Protein AF-A0A0H2RZS1-F1 (afdb_monomer)

pLDDT: mean 73.49, std 21.84, range [24.61, 98.19]

Organism: NCBI:txid27342

InterPro domains:
  IPR002893 Zinc finger, MYND-type [PF01753] (119-156)
  IPR002893 Zinc finger, MYND-type [PS50865] (119-156)

Mean predicted aligned error: 12.01 Å

Nearest PDB structures (foldseek):
  6paf-assembly1_A  TM=8.595E-01  e=2.846E-01  Homo sapiens
  6o9o-assembly1_A  TM=7.706E-01  e=2.846E-01  Homo sapiens
  7bj1-assembly1_A  TM=7.802E-01  e=4.665E-01  Homo sapiens

Radius of gyration: 23.27 Å; Cα contacts (8 Å, |Δi|>4): 415; chains: 1; bounding box: 57×49×63 Å

Foldseek 3Di:
DPPPLVLLLVCLVLPVVVVLVVCLLVLVVDDPVVNVLSVVVLQQLLLCLLWLNRLVSLQVSVFCVPVVDDPVPRPSVPDDVSVVSVVVSNLSSVVLVVLNVVCVVCVQADWDAALQLVDGDIGTQVQWDQDPQQSPHTHNDPVSCVNCCVVCVVLSVLNNVLVVPDACCVPPGVVSSVSVVLVVCLLQVLVLVLQCCVVPVPAPPLQKAWEWESSGPPIAIEIDGLVVLLPPDDDDSNDLSSQSNSVSVSSVVQSPRPHQKDHFHWYFYDDVDTHTDTDTDGPVSNVVSVVCSVVVVRDPPVRQDPCSHPPDPDDDDDDDDDPVVSSVVSSVVSNPDDDDDDDDDDDDPPPSVVVVVVSVPDPVPDPVVVVVVVVVVVVVVVVVPPPD

Solvent-accessible surface area (backbone atoms only — not comparable to full-atom values): 22615 Å² total; per-residue (Å²): 132,80,61,71,67,56,56,56,52,49,43,50,74,69,35,50,64,56,55,54,53,64,41,48,71,50,45,90,76,50,55,71,68,60,44,51,50,54,53,49,51,53,50,50,54,52,22,47,40,46,38,78,75,40,15,61,50,54,44,54,52,52,49,52,52,63,63,70,41,67,73,92,73,60,82,63,65,84,82,47,68,60,55,54,52,50,55,50,40,51,54,51,22,52,52,42,36,51,58,53,55,53,40,78,65,40,76,60,59,43,77,37,59,29,69,20,91,93,44,90,54,67,44,43,45,77,66,35,49,55,36,88,71,45,57,74,56,35,17,70,41,71,67,39,45,61,72,27,36,83,73,42,53,64,59,36,50,61,49,37,67,50,65,85,44,81,56,67,77,74,39,74,73,46,44,43,44,50,50,50,55,54,49,51,47,64,75,40,41,42,54,52,48,47,46,37,50,69,80,37,70,92,52,60,72,43,47,40,22,35,39,35,36,51,71,41,77,76,68,39,52,40,69,45,56,30,63,68,44,45,65,52,74,84,56,59,87,88,36,67,64,43,55,38,21,54,52,28,44,52,27,54,70,46,48,78,48,90,60,77,63,32,39,45,34,43,37,37,37,35,54,103,59,69,49,63,45,81,46,83,42,52,28,64,62,52,52,51,28,53,51,31,42,76,69,67,63,56,72,83,53,84,92,53,55,86,73,48,59,56,90,70,98,65,96,76,85,89,86,78,79,63,75,65,60,61,52,50,53,53,52,61,67,52,76,77,73,88,87,90,83,87,86,82,87,87,80,76,75,55,62,63,48,54,52,59,54,59,72,59,80,83,60,93,86,45,77,73,56,58,54,53,53,51,52,49,52,50,47,54,57,53,59,66,64,72,75,119

Sequence (388 aa):
MTDMSSIWIEAMNDGILRCLYDLSSSFHLLDGEHQESALSLMHKLIIHLSIASVPPRVAEELERLHFGTSIDNVDLKAGNEMVKKFELLGAVALERLVLKNLREVQDKDELAFCDNSKCVRVGLRSDFKKCGGCKFTLYCSGACQSGAWKGHKTYCSSLRFEKRFENPLDLPENRFPRKIATSEVKRHLTSIIALAMRTHPNTPIAHIGYQINVSVFPLQISAFRVEQYANFKRAGPDSLTARVVEVAKDVLRKADWNGEYQPTMLLIIQQTHTFACVVPFRRADVKMAEYRVARGDIPRVSGVAPDFIRCEDKVHNPLSLSEDDEIQEIVRLIKLRPGKESFWHTLIIREVIEDYLAGVNDWKSSPTFHSAMSEELALVLYRGGMGR

Structure (mmCIF, N/CA/C/O backbone):
data_AF-A0A0H2RZS1-F1
#
_entry.id   AF-A0A0H2RZS1-F1
#
loop_
_atom_site.group_PDB
_atom_site.id
_atom_site.type_symbol
_atom_site.label_atom_id
_atom_site.label_alt_id
_atom_site.label_comp_id
_atom_site.label_asym_id
_atom_site.label_entity_id
_atom_site.label_seq_id
_atom_site.pdbx_PDB_ins_code
_atom_site.Cartn_x
_atom_site.Cartn_y
_atom_site.Cartn_z
_atom_site.occupancy
_atom_site.B_iso_or_equiv
_atom_site.auth_seq_id
_atom_site.auth_comp_id
_atom_site.auth_asym_id
_atom_site.auth_atom_id
_atom_site.pdbx_PDB_model_num
ATOM 1 N N . MET A 1 1 ? 12.630 20.514 -0.526 1.00 42.53 1 MET A N 1
ATOM 2 C CA . MET A 1 1 ? 12.535 19.183 -1.146 1.00 42.53 1 MET A CA 1
ATOM 3 C C . MET A 1 1 ? 11.753 19.356 -2.420 1.00 42.53 1 MET A C 1
ATOM 5 O O . MET A 1 1 ? 10.618 19.816 -2.351 1.00 42.53 1 MET A O 1
ATOM 9 N N . THR A 1 2 ? 12.386 19.074 -3.551 1.00 55.09 2 THR A N 1
ATOM 10 C CA . THR A 1 2 ? 11.696 18.848 -4.822 1.00 55.09 2 THR A CA 1
ATOM 11 C C . THR A 1 2 ? 10.726 17.680 -4.628 1.00 55.09 2 THR A C 1
ATOM 13 O O . THR A 1 2 ? 10.996 16.790 -3.819 1.00 55.09 2 THR A O 1
ATOM 16 N N . ASP A 1 3 ? 9.581 17.685 -5.306 1.00 81.69 3 ASP A N 1
ATOM 17 C CA . ASP A 1 3 ? 8.711 16.511 -5.290 1.00 81.69 3 ASP A CA 1
ATOM 18 C C . ASP A 1 3 ? 9.409 15.387 -6.067 1.00 81.69 3 ASP A C 1
ATOM 20 O O . ASP A 1 3 ? 9.649 15.519 -7.266 1.00 81.69 3 ASP A O 1
ATOM 24 N N . MET A 1 4 ? 9.723 14.268 -5.407 1.00 79.75 4 MET A N 1
ATOM 25 C CA . MET A 1 4 ? 10.303 13.100 -6.083 1.00 79.75 4 MET A CA 1
ATOM 26 C C . MET A 1 4 ? 9.435 12.649 -7.265 1.00 79.75 4 MET A C 1
ATOM 28 O O . MET A 1 4 ? 9.961 12.137 -8.249 1.00 79.75 4 MET A O 1
ATOM 32 N N . SER A 1 5 ? 8.113 12.870 -7.217 1.00 84.75 5 SER A N 1
ATOM 33 C CA . SER A 1 5 ? 7.234 12.567 -8.346 1.00 84.75 5 SER A CA 1
ATOM 34 C C . SER A 1 5 ? 7.537 13.422 -9.579 1.00 84.75 5 SER A C 1
ATOM 36 O O . SER A 1 5 ? 7.520 12.888 -10.687 1.00 84.75 5 SER A O 1
ATOM 38 N N . SER A 1 6 ? 7.885 14.707 -9.423 1.00 88.62 6 SER A N 1
ATOM 39 C CA . SER A 1 6 ? 8.167 15.576 -10.571 1.00 88.62 6 SER A CA 1
ATOM 40 C C . SER A 1 6 ? 9.459 15.181 -11.279 1.00 88.62 6 SER A C 1
ATOM 42 O O . SER A 1 6 ? 9.484 15.195 -12.504 1.00 88.62 6 SER A O 1
ATOM 44 N N . ILE A 1 7 ? 10.487 14.757 -10.533 1.00 90.12 7 ILE A N 1
ATOM 45 C CA . ILE A 1 7 ? 11.772 14.302 -11.092 1.00 90.12 7 ILE A CA 1
ATOM 46 C C . ILE A 1 7 ? 11.566 13.083 -12.004 1.00 90.12 7 ILE A C 1
ATOM 48 O O . ILE A 1 7 ? 12.021 13.077 -13.146 1.00 90.12 7 ILE A O 1
ATOM 52 N N . TRP A 1 8 ? 10.826 12.067 -11.546 1.00 91.00 8 TRP A N 1
ATOM 53 C CA . TRP A 1 8 ? 10.556 10.876 -12.362 1.00 91.00 8 TRP A CA 1
ATOM 54 C C . TRP A 1 8 ? 9.642 11.160 -13.556 1.00 91.00 8 TRP A C 1
ATOM 56 O O . TRP A 1 8 ? 9.833 10.576 -14.621 1.00 91.00 8 TRP A O 1
ATOM 66 N N . ILE A 1 9 ? 8.667 12.061 -13.408 1.00 92.44 9 ILE A N 1
ATOM 67 C CA . ILE A 1 9 ? 7.807 12.496 -14.516 1.00 92.44 9 ILE A CA 1
ATOM 68 C C . ILE A 1 9 ? 8.613 13.272 -15.567 1.00 92.44 9 ILE A C 1
ATOM 70 O O . ILE A 1 9 ? 8.448 13.005 -16.755 1.00 92.44 9 ILE A O 1
ATOM 74 N N . GLU A 1 10 ? 9.516 14.167 -15.160 1.00 93.12 10 GLU A N 1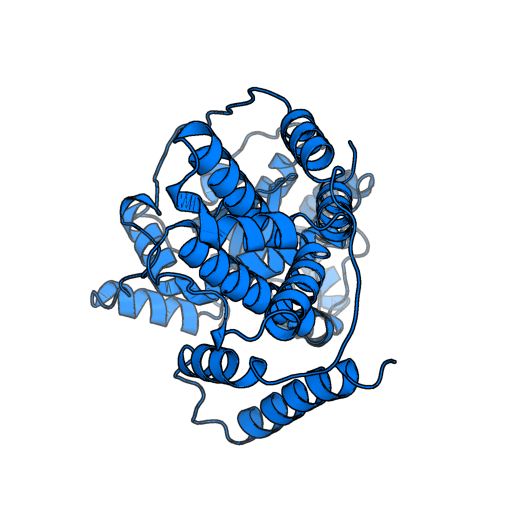
ATOM 75 C CA . GLU A 1 10 ? 10.429 14.876 -16.066 1.00 93.12 10 GLU A CA 1
ATOM 76 C C . GLU A 1 10 ? 11.371 13.902 -16.785 1.00 93.12 10 GLU A C 1
ATOM 78 O O . GLU A 1 10 ? 11.410 13.899 -18.011 1.00 93.12 10 GLU A O 1
ATOM 83 N N . ALA A 1 11 ? 12.020 12.983 -16.064 1.00 91.69 11 ALA A N 1
ATOM 84 C CA . ALA A 1 11 ? 12.887 11.969 -16.666 1.00 91.69 11 ALA A CA 1
ATOM 85 C C . ALA A 1 11 ? 12.141 11.063 -17.672 1.00 91.69 11 ALA A C 1
ATOM 87 O O . ALA A 1 11 ? 12.694 10.690 -18.708 1.00 91.69 11 ALA A O 1
ATOM 88 N N . MET A 1 12 ? 10.871 10.728 -17.408 1.00 92.44 12 MET A N 1
ATOM 89 C CA . MET A 1 12 ? 10.020 10.012 -18.369 1.00 92.44 12 MET A CA 1
ATOM 90 C C . MET A 1 12 ? 9.649 10.863 -19.587 1.00 92.44 12 MET A C 1
ATOM 92 O O . MET A 1 12 ? 9.645 10.334 -20.694 1.00 92.44 12 MET A O 1
ATOM 96 N N . ASN A 1 13 ? 9.387 12.163 -19.417 1.00 90.81 13 ASN A N 1
ATOM 97 C CA . ASN A 1 13 ? 9.173 13.094 -20.533 1.00 90.81 13 ASN A CA 1
ATOM 98 C C . ASN A 1 13 ? 10.429 13.247 -21.405 1.00 90.81 13 ASN A C 1
ATOM 100 O O . ASN A 1 13 ? 10.312 13.309 -22.625 1.00 90.81 13 ASN A O 1
ATOM 104 N N . ASP A 1 14 ? 11.608 13.237 -20.783 1.00 94.25 14 ASP A N 1
ATOM 105 C CA . ASP A 1 14 ? 12.917 13.273 -21.442 1.00 94.25 14 ASP A CA 1
ATOM 106 C C . ASP A 1 14 ? 13.326 11.914 -22.057 1.00 94.25 14 ASP A C 1
ATOM 108 O O . ASP A 1 14 ? 14.408 11.787 -22.627 1.00 94.25 14 ASP A O 1
ATOM 112 N N . GLY A 1 15 ? 12.464 10.890 -21.984 1.00 93.69 15 GLY A N 1
ATOM 113 C CA . GLY A 1 15 ? 12.643 9.628 -22.703 1.00 93.69 15 GLY A CA 1
ATOM 114 C C . GLY A 1 15 ? 13.480 8.562 -21.991 1.00 93.69 15 GLY A C 1
ATOM 115 O O . GLY A 1 15 ? 13.930 7.627 -22.652 1.00 93.69 15 GLY A O 1
ATOM 116 N N . ILE A 1 16 ? 13.661 8.622 -20.663 1.00 94.00 16 ILE A N 1
ATOM 117 C CA . ILE A 1 16 ? 14.480 7.645 -19.910 1.00 94.00 16 ILE A CA 1
ATOM 118 C C . ILE A 1 16 ? 14.099 6.182 -20.183 1.00 94.00 16 ILE A C 1
ATOM 120 O O . ILE A 1 16 ? 14.973 5.340 -20.385 1.00 94.00 16 ILE A O 1
ATOM 124 N N . LEU A 1 17 ? 12.798 5.883 -20.280 1.00 93.81 17 LEU A N 1
ATOM 125 C CA . LEU A 1 17 ? 12.303 4.540 -20.600 1.00 93.81 17 LEU A CA 1
ATOM 126 C C . LEU A 1 17 ? 12.651 4.119 -22.033 1.00 93.81 17 LEU A C 1
ATOM 128 O O . LEU A 1 17 ? 12.957 2.950 -22.253 1.00 93.81 17 LEU A O 1
ATOM 132 N N . ARG A 1 18 ? 12.676 5.057 -22.992 1.00 93.19 18 ARG A N 1
ATOM 133 C CA . ARG A 1 18 ? 13.119 4.784 -24.366 1.00 93.19 18 ARG A CA 1
ATOM 134 C C . ARG A 1 18 ? 14.609 4.476 -24.411 1.00 93.19 18 ARG A C 1
ATOM 136 O O . ARG A 1 18 ? 14.991 3.476 -25.009 1.00 93.19 18 ARG A O 1
ATOM 143 N N . CYS A 1 19 ? 15.432 5.271 -23.729 1.00 91.94 19 CYS A N 1
ATOM 144 C CA . CYS A 1 19 ? 16.869 5.025 -23.647 1.00 91.94 19 CYS A CA 1
ATOM 145 C C . CYS A 1 19 ? 17.178 3.657 -23.026 1.00 91.94 19 CYS A C 1
ATOM 147 O O . CYS A 1 19 ? 17.977 2.909 -23.580 1.00 91.94 19 CYS A O 1
ATOM 149 N N . LEU A 1 20 ? 16.506 3.299 -21.928 1.00 92.19 20 LEU A N 1
ATOM 150 C CA . LEU A 1 20 ? 16.654 1.991 -21.282 1.00 92.19 20 LEU A CA 1
ATOM 151 C C . LEU A 1 20 ? 16.154 0.837 -22.166 1.00 92.19 20 LEU A C 1
ATOM 153 O O . LEU A 1 20 ? 16.745 -0.243 -22.153 1.00 92.19 20 LEU A O 1
ATOM 157 N N . TYR A 1 21 ? 15.097 1.060 -22.951 1.00 90.94 21 TYR A N 1
ATOM 158 C CA . TYR A 1 21 ? 14.565 0.073 -23.890 1.00 90.94 21 TYR A CA 1
ATOM 159 C C . TYR A 1 21 ? 15.536 -0.177 -25.048 1.00 90.94 21 TYR A C 1
ATOM 161 O O . TYR A 1 21 ? 15.902 -1.325 -25.295 1.00 90.94 21 TYR A O 1
ATOM 169 N N . ASP A 1 22 ? 16.033 0.878 -25.700 1.00 88.25 22 ASP A N 1
ATOM 170 C CA . ASP A 1 22 ? 17.019 0.759 -26.781 1.00 88.25 22 ASP A CA 1
ATOM 171 C C . ASP A 1 22 ? 18.312 0.078 -26.273 1.00 88.25 22 ASP A C 1
ATOM 173 O O . ASP A 1 22 ? 18.861 -0.806 -26.939 1.00 88.25 22 ASP A O 1
ATOM 177 N N . LEU A 1 23 ? 18.738 0.408 -25.045 1.00 88.00 23 LEU A N 1
ATOM 178 C CA . LEU A 1 23 ? 19.870 -0.209 -24.343 1.00 88.00 23 LEU A CA 1
ATOM 179 C C . LEU A 1 23 ? 19.680 -1.712 -24.074 1.00 88.00 23 LEU A C 1
ATOM 181 O O . LEU A 1 23 ? 20.659 -2.450 -24.026 1.00 88.00 23 LEU A O 1
A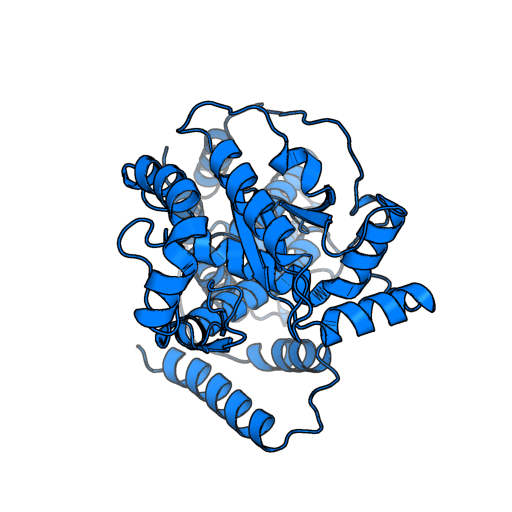TOM 185 N N . SER A 1 24 ? 18.444 -2.198 -23.917 1.00 88.81 24 SER A N 1
ATOM 186 C CA . SER A 1 24 ? 18.179 -3.609 -23.588 1.00 88.81 24 SER A CA 1
ATOM 187 C C . SER A 1 24 ? 18.661 -4.589 -24.670 1.00 88.81 24 SER A C 1
ATOM 189 O O . SER A 1 24 ? 19.045 -5.717 -24.349 1.00 88.81 24 SER A O 1
ATOM 191 N N . SER A 1 25 ? 18.715 -4.143 -25.932 1.00 85.75 25 SER A N 1
ATOM 192 C CA . SER A 1 25 ? 19.230 -4.912 -27.076 1.00 85.75 25 SER A CA 1
ATOM 193 C C . SER A 1 25 ? 20.755 -5.108 -27.025 1.00 85.75 25 SER A C 1
ATOM 195 O O . SER A 1 25 ? 21.276 -6.178 -27.350 1.00 85.75 25 SER A O 1
ATOM 197 N N . SER A 1 26 ? 21.478 -4.093 -26.547 1.00 88.38 26 SER A N 1
ATOM 198 C CA . SER A 1 26 ? 22.940 -4.029 -26.466 1.00 88.38 26 SER A CA 1
ATOM 199 C C . SER A 1 26 ? 23.478 -4.191 -25.041 1.00 88.38 26 SER A C 1
ATOM 201 O O . SER A 1 26 ? 24.679 -4.067 -24.832 1.00 88.38 26 SER A O 1
ATOM 203 N N . PHE A 1 27 ? 22.623 -4.528 -24.070 1.00 88.94 27 PHE A N 1
ATOM 204 C CA . PHE A 1 27 ? 22.952 -4.588 -22.639 1.00 88.94 27 PHE A CA 1
ATOM 205 C C . PHE A 1 27 ? 24.199 -5.434 -22.325 1.00 88.94 27 PHE A C 1
ATOM 207 O O . PHE A 1 27 ? 25.021 -5.062 -21.497 1.00 88.94 27 PHE A O 1
ATOM 214 N N . HIS A 1 28 ? 24.388 -6.534 -23.057 1.00 90.44 28 HIS A N 1
ATOM 215 C CA . HIS A 1 28 ? 25.538 -7.438 -22.943 1.00 90.44 28 HIS A CA 1
ATOM 216 C C . HIS A 1 28 ? 26.880 -6.858 -23.442 1.00 90.44 28 HIS A C 1
ATOM 218 O O . HIS A 1 28 ? 27.912 -7.497 -23.255 1.00 90.44 28 HIS A O 1
ATOM 224 N N . LEU A 1 29 ? 26.869 -5.698 -24.107 1.00 90.31 29 LEU A N 1
ATOM 225 C CA . LEU A 1 29 ? 28.057 -4.974 -24.585 1.00 90.31 29 LEU A CA 1
ATOM 226 C C . LEU A 1 29 ? 28.533 -3.898 -23.598 1.00 90.31 29 LEU A C 1
ATOM 228 O O . LEU A 1 29 ? 29.615 -3.345 -23.779 1.00 90.31 29 LEU A O 1
ATOM 232 N N . LEU A 1 30 ? 27.724 -3.586 -22.584 1.00 89.12 30 LEU A N 1
ATOM 233 C CA . LEU A 1 30 ? 28.115 -2.726 -21.472 1.00 89.12 30 LEU A CA 1
ATOM 234 C C . LEU A 1 30 ? 29.074 -3.475 -20.541 1.00 89.12 30 LEU A C 1
ATOM 236 O O . LEU A 1 30 ? 28.940 -4.687 -20.363 1.00 89.12 30 LEU A O 1
ATOM 240 N N . ASP A 1 31 ? 29.990 -2.752 -19.901 1.00 94.25 31 ASP A N 1
ATOM 241 C CA . ASP A 1 31 ? 30.723 -3.276 -18.746 1.00 94.25 31 ASP A CA 1
ATOM 242 C C . ASP A 1 31 ? 29.808 -3.432 -17.514 1.00 94.25 31 ASP A C 1
ATOM 244 O O . ASP A 1 31 ? 28.659 -2.983 -17.499 1.00 94.25 31 ASP A O 1
ATOM 248 N N . GLY A 1 32 ? 30.317 -4.098 -16.474 1.00 93.06 32 GLY A N 1
ATOM 249 C CA . GLY A 1 32 ? 29.540 -4.409 -15.271 1.00 93.06 32 GLY A CA 1
ATOM 250 C C . GLY A 1 32 ? 29.003 -3.177 -14.534 1.00 93.06 32 GLY A C 1
ATOM 251 O O . GLY A 1 32 ? 27.874 -3.213 -14.060 1.00 93.06 32 GLY A O 1
ATOM 252 N N . GLU A 1 33 ? 29.753 -2.073 -14.494 1.00 93.69 33 GLU A N 1
ATOM 253 C CA . GLU A 1 33 ? 29.354 -0.844 -13.792 1.00 93.69 33 GLU A CA 1
ATOM 254 C C . GLU A 1 33 ? 28.165 -0.167 -14.493 1.00 93.69 33 GLU A C 1
ATOM 256 O O . GLU A 1 33 ? 27.176 0.211 -13.856 1.00 93.69 33 GLU A O 1
ATOM 261 N N . HIS A 1 34 ? 28.199 -0.097 -15.826 1.00 90.62 34 HIS A N 1
ATOM 262 C CA . HIS A 1 34 ? 27.083 0.422 -16.617 1.00 90.62 34 HIS A CA 1
ATOM 263 C C . HIS A 1 34 ? 25.867 -0.525 -16.602 1.00 90.62 34 HIS A C 1
ATOM 265 O O . HIS A 1 34 ? 24.726 -0.051 -16.585 1.00 90.62 34 HIS A O 1
ATOM 271 N N . GLN A 1 35 ? 26.080 -1.848 -16.561 1.00 92.38 35 GLN A N 1
ATOM 272 C CA . GLN A 1 35 ? 24.997 -2.828 -16.385 1.00 92.38 35 GLN A CA 1
ATOM 273 C C . GLN A 1 35 ? 24.302 -2.662 -15.027 1.00 92.38 35 GLN A C 1
ATOM 275 O O . GLN A 1 35 ? 23.076 -2.543 -14.979 1.00 92.38 35 GLN A O 1
ATOM 280 N N . GLU A 1 36 ? 25.066 -2.605 -13.932 1.00 93.38 36 GLU A N 1
ATOM 281 C CA . GLU A 1 36 ? 24.541 -2.404 -12.578 1.00 93.38 36 GLU A CA 1
ATOM 282 C C . GLU A 1 36 ? 23.792 -1.072 -12.455 1.00 93.38 36 GLU A C 1
ATOM 284 O O . GLU A 1 36 ? 22.684 -1.040 -11.916 1.00 93.38 36 GLU A O 1
ATOM 289 N N . SER A 1 37 ? 24.325 0.006 -13.039 1.00 91.94 37 SER A N 1
ATOM 290 C CA . SER A 1 37 ? 23.688 1.329 -13.054 1.00 91.94 37 SER A CA 1
ATOM 291 C C . SER A 1 37 ? 22.324 1.315 -13.761 1.00 91.94 37 SER A C 1
ATOM 293 O O . SER A 1 37 ? 21.330 1.810 -13.225 1.00 91.94 37 SER A O 1
ATOM 295 N N . ALA A 1 38 ? 22.228 0.686 -14.938 1.00 92.44 38 ALA A N 1
ATOM 296 C CA . ALA A 1 38 ? 20.967 0.571 -15.675 1.00 92.44 38 ALA A CA 1
ATOM 297 C C . ALA A 1 38 ? 19.934 -0.323 -14.954 1.00 92.44 38 ALA A C 1
ATOM 299 O O . ALA A 1 38 ? 18.740 -0.005 -14.938 1.00 92.44 38 ALA A O 1
ATOM 300 N N . LEU A 1 39 ? 20.375 -1.408 -14.306 1.00 94.44 39 LEU A N 1
ATOM 301 C CA . LEU A 1 39 ? 19.507 -2.275 -13.499 1.00 94.44 39 LEU A CA 1
ATOM 302 C C . LEU A 1 39 ? 19.040 -1.589 -12.203 1.00 94.44 39 LEU A C 1
ATOM 304 O O . LEU A 1 39 ? 17.876 -1.742 -11.825 1.00 94.44 39 LEU A O 1
ATOM 308 N N . SER A 1 40 ? 19.911 -0.809 -11.555 1.00 94.06 40 SER A N 1
ATOM 309 C CA . SER A 1 40 ? 19.597 0.042 -10.398 1.00 94.06 40 SER A CA 1
ATOM 310 C C . SER A 1 40 ? 18.520 1.068 -10.755 1.00 94.06 40 SER A C 1
ATOM 312 O O . SER A 1 40 ? 17.503 1.177 -10.069 1.00 94.06 40 SER A O 1
ATOM 314 N N . LEU A 1 41 ? 18.671 1.746 -11.894 1.00 93.31 41 LEU A N 1
ATOM 315 C CA . LEU A 1 41 ? 17.698 2.711 -12.397 1.00 93.31 41 LEU A CA 1
ATOM 316 C C . LEU A 1 41 ? 16.325 2.074 -12.679 1.00 93.31 41 LEU A C 1
ATOM 318 O O . LEU A 1 41 ? 15.299 2.607 -12.253 1.00 93.31 41 LEU A O 1
ATOM 322 N N . MET A 1 42 ? 16.293 0.898 -13.319 1.00 94.75 42 MET A N 1
ATOM 323 C CA . MET A 1 42 ? 15.057 0.119 -13.498 1.00 94.75 42 MET A CA 1
ATOM 324 C C . MET A 1 42 ? 14.427 -0.289 -12.160 1.00 94.75 42 MET A C 1
ATOM 326 O O . MET A 1 42 ? 13.207 -0.251 -12.009 1.00 94.75 42 MET A O 1
ATOM 330 N N . HIS A 1 43 ? 15.239 -0.653 -11.166 1.00 94.19 43 HIS A N 1
ATOM 331 C CA . HIS A 1 43 ? 14.755 -0.997 -9.831 1.00 94.19 43 HIS A CA 1
ATOM 332 C C . HIS A 1 43 ? 14.128 0.208 -9.110 1.00 94.19 43 HIS A C 1
ATOM 334 O O . HIS A 1 43 ? 13.025 0.092 -8.571 1.00 94.19 43 HIS A O 1
ATOM 340 N N . LYS A 1 44 ? 14.777 1.379 -9.172 1.00 93.12 44 LYS A N 1
ATOM 341 C CA . LYS A 1 44 ? 14.241 2.647 -8.655 1.00 93.12 44 LYS A CA 1
ATOM 342 C C . LYS A 1 44 ? 12.911 3.000 -9.332 1.00 93.12 44 LYS A C 1
ATOM 344 O O . LYS A 1 44 ? 11.929 3.251 -8.635 1.00 93.12 44 LYS A O 1
ATOM 349 N N . LEU A 1 45 ? 12.822 2.910 -10.663 1.00 94.25 45 LEU A N 1
ATOM 350 C CA . LEU A 1 45 ? 11.567 3.109 -11.407 1.00 94.25 45 LEU A CA 1
ATOM 351 C C . LEU A 1 45 ? 10.428 2.209 -10.890 1.00 94.25 45 LEU A C 1
ATOM 353 O O . LEU A 1 45 ? 9.323 2.698 -10.655 1.00 94.25 45 LEU A O 1
ATOM 357 N N . ILE A 1 46 ? 10.700 0.920 -10.644 1.00 94.69 46 ILE A N 1
ATOM 358 C CA . ILE A 1 46 ? 9.710 -0.023 -10.094 1.00 94.69 46 ILE A CA 1
ATOM 359 C C . ILE A 1 46 ? 9.260 0.390 -8.680 1.00 94.69 46 ILE A C 1
ATOM 361 O O . ILE A 1 46 ? 8.066 0.332 -8.382 1.00 94.69 46 ILE A O 1
ATOM 365 N N . ILE A 1 47 ? 10.171 0.847 -7.813 1.00 92.88 47 ILE A N 1
ATOM 366 C CA . ILE A 1 47 ? 9.832 1.366 -6.474 1.00 92.88 47 ILE A CA 1
ATOM 367 C C . ILE A 1 47 ? 8.917 2.599 -6.574 1.00 92.88 47 ILE A C 1
ATOM 369 O O . ILE A 1 47 ? 7.919 2.711 -5.852 1.00 92.88 47 ILE A O 1
ATOM 373 N N . HIS A 1 48 ? 9.212 3.516 -7.497 1.00 93.44 48 HIS A N 1
ATOM 374 C CA . HIS A 1 48 ? 8.456 4.758 -7.662 1.00 93.44 48 HIS A CA 1
ATOM 375 C C . HIS A 1 48 ? 7.069 4.580 -8.304 1.00 93.44 48 HIS A C 1
ATOM 377 O O . HIS A 1 48 ? 6.244 5.488 -8.200 1.00 93.44 48 HIS A O 1
ATOM 383 N N . LEU A 1 49 ? 6.720 3.386 -8.806 1.00 94.31 49 LEU A N 1
ATOM 384 C CA . LEU A 1 49 ? 5.327 3.012 -9.108 1.00 94.31 49 LEU A CA 1
ATOM 385 C C . LEU A 1 49 ? 4.405 3.029 -7.868 1.00 94.31 49 LEU A C 1
ATOM 387 O O . LEU A 1 49 ? 3.186 2.942 -8.007 1.00 94.31 49 LEU A O 1
ATOM 391 N N . SER A 1 50 ? 4.952 3.174 -6.655 1.00 91.94 50 SER A N 1
ATOM 392 C CA . SER A 1 50 ? 4.185 3.472 -5.436 1.00 91.94 50 SER A CA 1
ATOM 393 C C . SER A 1 50 ? 3.588 4.892 -5.392 1.00 91.94 50 SER A C 1
ATOM 395 O O . SER A 1 50 ? 2.722 5.160 -4.557 1.00 91.94 50 SER A O 1
ATOM 397 N N . ILE A 1 51 ? 4.011 5.802 -6.278 1.00 91.44 51 ILE A N 1
ATOM 398 C CA . ILE A 1 51 ? 3.569 7.204 -6.334 1.00 91.44 51 ILE A CA 1
ATOM 399 C C . ILE A 1 51 ? 2.441 7.363 -7.363 1.00 91.44 51 ILE A C 1
ATOM 401 O O . ILE A 1 51 ? 2.578 6.948 -8.505 1.00 91.44 51 ILE A O 1
ATOM 405 N N . ALA A 1 52 ? 1.322 7.999 -6.996 1.00 91.62 52 ALA A N 1
ATOM 406 C CA . ALA A 1 52 ? 0.078 7.977 -7.786 1.00 91.62 52 ALA A CA 1
ATOM 407 C C . ALA A 1 52 ? 0.169 8.535 -9.223 1.00 91.62 52 ALA A C 1
ATOM 409 O O . ALA A 1 52 ? -0.637 8.153 -10.074 1.00 91.62 52 ALA A O 1
ATOM 410 N N . SER A 1 53 ? 1.110 9.442 -9.488 1.00 92.69 53 SER A N 1
ATOM 411 C CA . SER A 1 53 ? 1.359 10.046 -10.804 1.00 92.69 53 SER A CA 1
ATOM 412 C C . SER A 1 53 ? 2.209 9.168 -11.731 1.00 92.69 53 SER A C 1
ATOM 414 O O . SER A 1 53 ? 2.106 9.308 -12.947 1.00 92.69 53 SER A O 1
ATOM 416 N N . VAL A 1 54 ? 3.015 8.249 -11.186 1.00 94.12 54 VAL A N 1
ATOM 417 C CA . VAL A 1 54 ? 4.049 7.517 -11.939 1.00 94.12 54 VAL A CA 1
ATOM 418 C C . VAL A 1 54 ? 3.479 6.353 -12.776 1.00 94.12 54 VAL A C 1
ATOM 420 O O . VAL A 1 54 ? 3.772 6.327 -13.970 1.00 94.12 54 VAL A O 1
ATOM 423 N N . PRO A 1 55 ? 2.621 5.435 -12.267 1.00 94.75 55 PRO A N 1
ATOM 424 C CA . PRO A 1 55 ? 2.089 4.323 -13.062 1.00 94.75 55 PRO A CA 1
ATOM 425 C C . PRO A 1 55 ? 1.355 4.716 -14.350 1.00 94.75 55 PRO A C 1
ATOM 427 O O . PRO A 1 55 ? 1.618 4.073 -15.361 1.00 94.75 55 PRO A O 1
ATOM 430 N N . PRO A 1 56 ? 0.491 5.758 -14.386 1.00 93.94 56 PRO A N 1
ATOM 431 C CA . PRO A 1 56 ? -0.109 6.212 -15.640 1.00 93.94 56 PRO A CA 1
ATOM 432 C C . PRO A 1 56 ? 0.934 6.636 -16.675 1.00 93.94 56 PRO A C 1
ATOM 434 O O . PRO A 1 56 ? 0.765 6.343 -17.854 1.00 93.94 56 PRO A O 1
ATOM 437 N N . ARG A 1 57 ? 2.024 7.288 -16.242 1.00 95.31 57 ARG A N 1
ATOM 438 C CA . ARG A 1 57 ? 3.070 7.745 -17.158 1.00 95.31 57 ARG A CA 1
ATOM 439 C C . ARG A 1 57 ? 3.954 6.602 -17.648 1.00 95.31 57 ARG A C 1
ATOM 441 O O . ARG A 1 57 ? 4.217 6.525 -18.841 1.00 95.31 57 ARG A O 1
ATOM 448 N N . VAL A 1 58 ? 4.350 5.690 -16.758 1.00 94.69 58 VAL A N 1
ATOM 449 C CA . VAL A 1 58 ? 5.076 4.469 -17.145 1.00 94.69 58 VAL A CA 1
ATOM 450 C C . VAL A 1 58 ? 4.237 3.641 -18.120 1.00 94.69 58 VAL A C 1
ATOM 452 O O . VAL A 1 58 ? 4.771 3.176 -19.120 1.00 94.69 58 VAL A O 1
ATOM 455 N N . ALA A 1 59 ? 2.930 3.500 -17.879 1.00 92.81 59 ALA A N 1
ATOM 456 C CA . ALA A 1 59 ? 2.031 2.799 -18.790 1.00 92.81 59 ALA A CA 1
ATOM 457 C C . ALA A 1 59 ? 1.959 3.473 -20.172 1.00 92.81 59 ALA A C 1
ATOM 459 O O . ALA A 1 59 ? 2.126 2.776 -21.165 1.00 92.81 59 ALA A O 1
ATOM 460 N N . GLU A 1 60 ? 1.790 4.801 -20.240 1.00 93.31 60 GLU A N 1
ATOM 461 C CA . GLU A 1 60 ? 1.766 5.561 -21.504 1.00 93.31 60 GLU A CA 1
ATOM 462 C C . GLU A 1 60 ? 3.077 5.412 -22.301 1.00 93.31 60 GLU A C 1
ATOM 464 O O . GLU A 1 60 ? 3.045 5.209 -23.515 1.00 93.31 60 GLU A O 1
ATOM 469 N N . GLU A 1 61 ? 4.239 5.483 -21.643 1.00 93.06 61 GLU A N 1
ATOM 470 C CA . GLU A 1 61 ? 5.526 5.294 -22.324 1.00 93.06 61 GLU A CA 1
ATOM 471 C C . GLU A 1 61 ? 5.746 3.839 -22.754 1.00 93.06 61 GLU A C 1
ATOM 473 O O . GLU A 1 61 ? 6.183 3.603 -23.877 1.00 93.06 61 GLU A O 1
ATOM 478 N N . LEU A 1 62 ? 5.405 2.846 -21.923 1.00 90.25 62 LEU A N 1
ATOM 479 C CA . LEU A 1 62 ? 5.479 1.435 -22.320 1.00 90.25 62 LEU A CA 1
ATOM 480 C C . LEU A 1 62 ? 4.557 1.138 -23.509 1.00 90.25 62 LEU A C 1
ATOM 482 O O . LEU A 1 62 ? 4.973 0.431 -24.422 1.00 90.25 62 LEU A O 1
ATOM 486 N N . GLU A 1 63 ? 3.353 1.709 -23.537 1.00 88.31 63 GLU A N 1
ATOM 487 C CA . GLU A 1 63 ? 2.436 1.691 -24.682 1.00 88.31 63 GLU A CA 1
ATOM 488 C C . GLU A 1 63 ? 3.134 2.247 -25.937 1.00 88.31 63 GLU A C 1
ATOM 490 O O . GLU A 1 63 ? 3.300 1.516 -26.915 1.00 88.31 63 GLU A O 1
ATOM 495 N N . ARG A 1 64 ? 3.677 3.470 -25.893 1.00 88.00 64 ARG A N 1
ATOM 496 C CA . ARG A 1 64 ? 4.429 4.059 -27.024 1.00 88.00 64 ARG A CA 1
ATOM 497 C C . ARG A 1 64 ? 5.617 3.211 -27.485 1.00 88.00 64 ARG A C 1
ATOM 499 O O . ARG A 1 64 ? 5.888 3.167 -28.683 1.00 88.00 64 ARG A O 1
ATOM 506 N N . LEU A 1 65 ? 6.327 2.545 -26.572 1.00 85.44 65 LEU A N 1
ATOM 507 C CA . LEU A 1 65 ? 7.426 1.641 -26.922 1.00 85.44 65 LEU A CA 1
ATOM 508 C C . LEU A 1 65 ? 6.915 0.414 -27.685 1.00 85.44 65 LEU A C 1
ATOM 510 O O . LEU A 1 65 ? 7.411 0.138 -28.775 1.00 85.44 65 LEU A O 1
ATOM 514 N N . HIS A 1 66 ? 5.883 -0.262 -27.174 1.00 78.44 66 HIS A N 1
ATOM 515 C CA . HIS A 1 66 ? 5.315 -1.456 -27.812 1.00 78.44 66 HIS A CA 1
ATOM 516 C C . HIS A 1 66 ? 4.654 -1.162 -29.169 1.00 78.44 66 HIS A C 1
ATOM 518 O O . HIS A 1 66 ? 4.676 -2.027 -30.040 1.00 78.44 66 HIS A O 1
ATOM 524 N N . PHE A 1 67 ? 4.097 0.038 -29.383 1.00 57.72 67 PHE A N 1
ATOM 525 C CA . PHE A 1 67 ? 3.539 0.430 -30.689 1.00 57.72 67 PHE A CA 1
ATOM 526 C C . PHE A 1 67 ? 4.572 1.034 -31.651 1.00 57.72 67 PHE A C 1
ATOM 528 O O . PHE A 1 67 ? 4.391 0.952 -32.864 1.00 57.72 67 PHE A O 1
ATOM 535 N N . GLY A 1 68 ? 5.660 1.622 -31.143 1.00 58.25 68 GLY A N 1
ATOM 536 C CA . GLY A 1 68 ? 6.703 2.253 -31.960 1.00 58.25 68 GLY A CA 1
ATOM 537 C C . GLY A 1 68 ? 7.723 1.281 -32.564 1.00 58.25 68 GLY A C 1
ATOM 538 O O . GLY A 1 68 ? 8.390 1.621 -33.540 1.00 58.25 68 GLY A O 1
ATOM 539 N N . THR A 1 69 ? 7.861 0.076 -32.010 1.00 57.34 69 THR A N 1
ATOM 540 C CA . THR A 1 69 ? 8.701 -0.992 -32.570 1.00 57.34 69 THR A CA 1
ATOM 541 C C . THR A 1 69 ? 7.858 -2.218 -32.876 1.00 57.34 69 THR A C 1
ATOM 543 O O . THR A 1 69 ? 7.285 -2.807 -31.964 1.00 57.34 69 THR A O 1
ATOM 546 N N . SER A 1 70 ? 7.838 -2.656 -34.142 1.00 51.28 70 SER A N 1
ATOM 547 C CA . SER A 1 70 ? 7.388 -4.016 -34.466 1.00 51.28 70 SER A CA 1
ATOM 548 C C . SER A 1 70 ? 8.248 -4.989 -33.659 1.00 51.28 70 SER A C 1
ATOM 550 O O . SER A 1 70 ? 9.475 -5.000 -33.786 1.00 51.28 70 SER A O 1
ATOM 552 N N . ILE A 1 71 ? 7.580 -5.759 -32.798 1.00 51.19 71 ILE A N 1
ATOM 553 C CA . ILE A 1 71 ? 8.195 -6.716 -31.867 1.00 51.19 71 ILE A CA 1
ATOM 554 C C . ILE A 1 71 ? 9.038 -7.751 -32.635 1.00 51.19 71 ILE A C 1
ATOM 556 O O . ILE A 1 71 ? 10.035 -8.238 -32.114 1.00 51.19 71 ILE A O 1
ATOM 560 N N . ASP A 1 72 ? 8.714 -7.988 -33.909 1.00 52.28 72 ASP A N 1
ATOM 561 C CA . ASP A 1 72 ? 9.435 -8.873 -34.829 1.00 52.28 72 ASP A CA 1
ATOM 562 C C . ASP A 1 72 ? 10.866 -8.406 -35.176 1.00 52.28 72 ASP A C 1
ATOM 564 O O . ASP A 1 72 ? 11.655 -9.199 -35.685 1.00 52.28 72 ASP A O 1
ATOM 568 N N . ASN A 1 73 ? 11.208 -7.127 -34.956 1.00 50.44 73 ASN A N 1
ATOM 569 C CA . ASN A 1 73 ? 12.475 -6.534 -35.419 1.00 50.44 73 ASN A CA 1
ATOM 570 C C . ASN A 1 73 ? 13.532 -6.313 -34.332 1.00 50.44 73 ASN A C 1
ATOM 572 O O . ASN A 1 73 ? 14.706 -6.135 -34.665 1.00 50.44 73 ASN A O 1
ATOM 576 N N . VAL A 1 74 ? 13.160 -6.303 -33.049 1.00 54.97 74 VAL A N 1
ATOM 577 C CA . VAL A 1 74 ? 14.158 -6.291 -31.975 1.00 54.97 74 VAL A CA 1
ATOM 578 C C . VAL A 1 74 ? 14.357 -7.732 -31.539 1.00 54.97 74 VAL A C 1
ATOM 580 O O . VAL A 1 74 ? 13.506 -8.295 -30.858 1.00 54.97 74 VAL A O 1
ATOM 583 N N . ASP A 1 75 ? 15.502 -8.309 -31.914 1.00 59.62 75 ASP A N 1
ATOM 584 C CA . ASP A 1 75 ? 15.998 -9.610 -31.440 1.00 59.62 75 ASP A CA 1
ATOM 585 C C . ASP A 1 75 ? 16.372 -9.505 -29.944 1.00 59.62 75 ASP A C 1
ATOM 587 O O . ASP A 1 75 ? 17.532 -9.616 -29.537 1.00 59.62 75 ASP A O 1
ATOM 591 N N . LEU A 1 76 ? 15.366 -9.203 -29.110 1.00 61.34 76 LEU A N 1
ATOM 592 C CA . LEU A 1 76 ? 15.406 -9.240 -27.655 1.00 61.34 76 LEU A CA 1
ATOM 593 C C . LEU A 1 76 ? 15.589 -10.698 -27.262 1.00 61.34 76 LEU A C 1
ATOM 595 O O . LEU A 1 76 ? 14.628 -11.406 -26.966 1.00 61.34 76 LEU A O 1
ATOM 599 N N . LYS A 1 77 ? 16.845 -11.149 -27.284 1.00 61.31 77 LYS A N 1
ATOM 600 C CA . LYS A 1 77 ? 17.240 -12.499 -26.887 1.00 61.31 77 LYS A CA 1
ATOM 601 C C . LYS A 1 77 ? 16.684 -12.782 -25.500 1.00 61.31 77 LYS A C 1
ATOM 603 O O . LYS A 1 77 ? 17.201 -12.282 -24.494 1.00 61.31 77 LYS A O 1
ATOM 608 N N . ALA A 1 78 ? 15.601 -13.555 -25.483 1.00 61.66 78 ALA A N 1
ATOM 609 C CA . ALA A 1 78 ? 14.815 -13.816 -24.295 1.00 61.66 78 ALA A CA 1
ATOM 610 C C . ALA A 1 78 ? 15.733 -14.343 -23.187 1.00 61.66 78 ALA A C 1
ATOM 612 O O . ALA A 1 78 ? 16.458 -15.321 -23.373 1.00 61.66 78 ALA A O 1
ATOM 613 N N . GLY A 1 79 ? 15.719 -13.673 -22.034 1.00 67.38 79 GLY A N 1
ATOM 614 C CA . GLY A 1 79 ? 16.473 -14.103 -20.859 1.00 67.38 79 GLY A CA 1
ATOM 615 C C . GLY A 1 79 ? 17.574 -13.166 -20.358 1.00 67.38 79 GLY A C 1
ATOM 616 O O . GLY A 1 79 ? 18.057 -13.417 -19.247 1.00 67.38 79 GLY A O 1
ATOM 617 N N . ASN A 1 80 ? 17.945 -12.092 -21.072 1.00 85.06 80 ASN A N 1
ATOM 618 C CA . ASN A 1 80 ? 18.827 -11.067 -20.490 1.00 85.06 80 ASN A CA 1
ATOM 619 C C . ASN A 1 80 ? 18.136 -10.362 -19.297 1.00 85.06 80 ASN A C 1
ATOM 621 O O . ASN A 1 80 ? 16.905 -10.342 -19.208 1.00 85.06 80 ASN A O 1
ATOM 625 N N . GLU A 1 81 ? 18.905 -9.856 -18.325 1.00 91.12 81 GLU A N 1
ATOM 626 C CA . GLU A 1 81 ? 18.305 -9.330 -17.089 1.00 91.12 81 GLU A CA 1
ATOM 627 C C . GLU A 1 81 ? 17.478 -8.059 -17.328 1.00 91.12 81 GLU A C 1
ATOM 629 O O . GLU A 1 81 ? 16.416 -7.906 -16.728 1.00 91.12 81 GLU A O 1
ATOM 634 N N . MET A 1 82 ? 17.905 -7.194 -18.251 1.00 90.31 82 MET A N 1
ATOM 635 C CA . MET A 1 82 ? 17.203 -5.954 -18.582 1.00 90.31 82 MET A CA 1
ATOM 636 C C . MET A 1 82 ? 15.790 -6.215 -19.124 1.00 90.31 82 MET A C 1
ATOM 638 O O . MET A 1 82 ? 14.837 -5.577 -18.678 1.00 90.31 82 MET A O 1
ATOM 642 N N . VAL A 1 83 ? 15.627 -7.205 -20.011 1.00 88.00 83 VAL A N 1
ATOM 643 C CA . VAL A 1 83 ? 14.312 -7.640 -20.521 1.00 88.00 83 VAL A CA 1
ATOM 644 C C . VAL A 1 83 ? 13.413 -8.103 -19.371 1.00 88.00 83 VAL A C 1
ATOM 646 O O . VAL A 1 83 ? 12.287 -7.628 -19.250 1.00 88.00 83 VAL A O 1
ATOM 649 N N . LYS A 1 84 ? 13.938 -8.914 -18.441 1.00 88.81 84 LYS A N 1
ATOM 650 C CA . LYS A 1 84 ? 13.191 -9.350 -17.243 1.00 88.81 84 LYS A CA 1
ATOM 651 C C . LYS A 1 84 ? 12.786 -8.178 -16.341 1.00 88.81 84 LYS A C 1
ATOM 653 O O . LYS A 1 84 ? 11.712 -8.212 -15.742 1.00 88.81 84 LYS A O 1
ATOM 658 N N . LYS A 1 85 ? 13.615 -7.128 -16.222 1.00 92.69 85 LYS A N 1
ATOM 659 C CA . LYS A 1 85 ? 13.226 -5.899 -15.502 1.00 92.69 85 LYS A CA 1
ATOM 660 C C . LYS A 1 85 ? 12.125 -5.133 -16.240 1.00 92.69 85 LYS A C 1
ATOM 662 O O . LYS A 1 85 ? 11.283 -4.553 -15.565 1.00 92.69 85 LYS A O 1
ATOM 667 N N . PHE A 1 86 ? 12.101 -5.128 -17.575 1.00 91.69 86 PHE A N 1
ATOM 668 C CA . PHE A 1 86 ? 11.030 -4.500 -18.360 1.00 91.69 86 PHE A CA 1
ATOM 669 C C . PHE A 1 86 ? 9.696 -5.242 -18.245 1.00 91.69 86 PHE A C 1
ATOM 671 O O . PHE A 1 86 ? 8.676 -4.602 -17.998 1.00 91.69 86 PHE A O 1
ATOM 678 N N . GLU A 1 87 ? 9.703 -6.573 -18.344 1.00 87.69 87 GLU A N 1
ATOM 679 C CA . GLU A 1 87 ? 8.525 -7.422 -18.097 1.00 87.69 87 GLU A CA 1
ATOM 680 C C . GLU A 1 87 ? 7.947 -7.152 -16.697 1.00 87.69 87 GLU A C 1
ATOM 682 O O . GLU A 1 87 ? 6.755 -6.885 -16.534 1.00 87.69 87 GLU A O 1
ATOM 687 N N . LEU A 1 88 ? 8.822 -7.128 -15.685 1.00 91.69 88 LEU A N 1
ATOM 688 C CA . LEU A 1 88 ? 8.472 -6.815 -14.302 1.00 91.69 88 LEU A CA 1
ATOM 689 C C . LEU A 1 88 ? 7.938 -5.381 -14.137 1.00 91.69 88 LEU A C 1
ATOM 691 O O . LEU A 1 88 ? 6.930 -5.184 -13.460 1.00 91.69 88 LEU A O 1
ATOM 695 N N . LEU A 1 89 ? 8.580 -4.386 -14.758 1.00 94.25 89 LEU A N 1
ATOM 696 C CA . LEU A 1 89 ? 8.138 -2.990 -14.740 1.00 94.25 89 LEU A CA 1
ATOM 697 C C . LEU A 1 89 ? 6.735 -2.854 -15.341 1.00 94.25 89 LEU A C 1
ATOM 699 O O . LEU A 1 89 ? 5.886 -2.209 -14.732 1.00 94.25 89 LEU A O 1
ATOM 703 N N . GLY A 1 90 ? 6.474 -3.490 -16.487 1.00 91.56 90 GLY A N 1
ATOM 704 C CA . GLY A 1 90 ? 5.163 -3.485 -17.138 1.00 91.56 90 GLY A CA 1
ATOM 705 C C . GLY A 1 90 ? 4.079 -4.148 -16.292 1.00 91.56 90 GLY A C 1
ATOM 706 O O . GLY A 1 90 ? 3.021 -3.553 -16.078 1.00 91.56 90 GLY A O 1
ATOM 707 N N . ALA A 1 91 ? 4.360 -5.330 -15.735 1.00 89.88 91 ALA A N 1
ATOM 708 C CA . ALA A 1 91 ? 3.431 -6.040 -14.859 1.00 89.88 91 ALA A CA 1
ATOM 709 C C . ALA A 1 91 ? 3.066 -5.215 -13.610 1.00 89.88 91 ALA A C 1
ATOM 711 O O . ALA A 1 91 ? 1.884 -5.037 -13.303 1.00 89.88 91 ALA A O 1
ATOM 712 N N . VAL A 1 92 ? 4.064 -4.648 -12.920 1.00 93.12 92 VAL A N 1
ATOM 713 C CA . VAL A 1 92 ? 3.831 -3.817 -11.727 1.00 93.12 92 VAL A CA 1
ATOM 714 C C . VAL A 1 92 ? 3.140 -2.503 -12.105 1.00 93.12 92 VAL A C 1
ATOM 716 O O . VAL A 1 92 ? 2.225 -2.082 -11.397 1.00 93.12 92 VAL A O 1
ATOM 719 N N . ALA A 1 93 ? 3.504 -1.861 -13.222 1.00 94.56 93 ALA A N 1
ATOM 720 C CA . ALA A 1 93 ? 2.881 -0.612 -13.663 1.00 94.56 93 ALA A CA 1
ATOM 721 C C . ALA A 1 93 ? 1.395 -0.800 -13.986 1.00 94.56 93 ALA A C 1
ATOM 723 O O . ALA A 1 93 ? 0.571 -0.005 -13.527 1.00 94.56 93 ALA A O 1
ATOM 724 N N . LEU A 1 94 ? 1.038 -1.878 -14.691 1.00 90.38 94 LEU A N 1
ATOM 725 C CA . LEU A 1 94 ? -0.353 -2.218 -14.979 1.00 90.38 94 LEU A CA 1
ATOM 726 C C . LEU A 1 94 ? -1.131 -2.542 -13.697 1.00 90.38 94 LEU A C 1
ATOM 728 O O . LEU A 1 94 ? -2.221 -2.007 -13.497 1.00 90.38 94 LEU A O 1
ATOM 732 N N . GLU A 1 95 ? -0.565 -3.334 -12.781 1.00 91.88 95 GLU A N 1
ATOM 733 C CA . GLU A 1 95 ? -1.197 -3.614 -11.486 1.00 91.88 95 GLU A CA 1
ATOM 734 C C . GLU A 1 95 ? -1.461 -2.321 -10.695 1.00 91.88 95 GLU A C 1
ATOM 736 O O . GLU A 1 95 ? -2.554 -2.101 -10.164 1.00 91.88 95 GLU A O 1
ATOM 741 N N . ARG A 1 96 ? -0.469 -1.425 -10.635 1.00 93.75 96 ARG A N 1
ATOM 742 C CA . ARG A 1 96 ? -0.576 -0.145 -9.925 1.00 93.75 96 ARG A CA 1
ATOM 743 C C . ARG A 1 96 ? -1.573 0.796 -10.608 1.00 93.75 96 ARG A C 1
ATOM 745 O O . ARG A 1 96 ? -2.333 1.466 -9.908 1.00 93.75 96 ARG A O 1
ATOM 752 N N . LEU A 1 97 ? -1.660 0.793 -11.939 1.00 92.06 97 LEU A N 1
ATOM 753 C CA . LEU A 1 97 ? -2.674 1.532 -12.696 1.00 92.06 97 LEU A CA 1
ATOM 754 C C . LEU A 1 97 ? -4.094 1.001 -12.430 1.00 92.06 97 LEU A C 1
ATOM 756 O O . LEU A 1 97 ? -5.002 1.795 -12.178 1.00 92.06 97 LEU A O 1
ATOM 760 N N . VAL A 1 98 ? -4.288 -0.321 -12.389 1.00 90.00 98 VAL A N 1
ATOM 761 C CA . VAL A 1 98 ? -5.570 -0.943 -12.010 1.00 90.00 98 VAL A CA 1
ATOM 762 C C . VAL A 1 98 ? -5.958 -0.548 -10.582 1.00 90.00 98 VAL A C 1
ATOM 764 O O . VAL A 1 98 ? -7.076 -0.084 -10.358 1.00 90.00 98 VAL A O 1
ATOM 767 N N . LEU A 1 99 ? -5.036 -0.626 -9.615 1.00 89.56 99 LEU A N 1
ATOM 768 C CA . LEU A 1 99 ? -5.286 -0.193 -8.232 1.00 89.56 99 LEU A CA 1
ATOM 769 C C . LEU A 1 99 ? -5.608 1.306 -8.115 1.00 89.56 99 LEU A C 1
ATOM 771 O O . LEU A 1 99 ? -6.418 1.688 -7.263 1.00 89.56 99 LEU A O 1
ATOM 775 N N . LYS A 1 100 ? -5.009 2.152 -8.965 1.00 89.12 100 LYS A N 1
ATOM 776 C CA . LYS A 1 100 ? -5.320 3.587 -9.048 1.00 89.12 100 LYS A CA 1
ATOM 777 C C . LYS A 1 100 ? -6.734 3.804 -9.584 1.00 89.12 100 LYS A C 1
ATOM 779 O O . LYS A 1 100 ? -7.499 4.541 -8.971 1.00 89.12 100 LYS A O 1
ATOM 784 N N . ASN A 1 101 ? -7.105 3.154 -10.681 1.00 86.19 101 ASN A N 1
ATOM 785 C CA . ASN A 1 101 ? -8.395 3.391 -11.331 1.00 86.19 101 ASN A CA 1
ATOM 786 C C . ASN A 1 101 ? -9.560 2.786 -10.524 1.00 86.19 101 ASN A C 1
ATOM 788 O O . ASN A 1 101 ? -10.587 3.438 -10.341 1.00 86.19 101 ASN A O 1
ATOM 792 N N . LEU A 1 102 ? -9.365 1.616 -9.899 1.00 81.81 102 LEU A N 1
ATOM 793 C CA . LEU A 1 102 ? -10.313 1.054 -8.924 1.00 81.81 102 LEU A CA 1
ATOM 794 C C . LEU A 1 102 ? -10.558 1.988 -7.726 1.00 81.81 102 LEU A C 1
ATOM 796 O O . LEU A 1 102 ? -11.612 1.913 -7.099 1.00 81.81 102 LEU A O 1
ATOM 800 N N . ARG A 1 103 ? -9.616 2.879 -7.384 1.00 70.12 103 ARG A N 1
ATOM 801 C CA . ARG A 1 103 ? -9.802 3.873 -6.317 1.00 70.12 103 ARG A CA 1
ATOM 802 C C . ARG A 1 103 ? -10.824 4.948 -6.698 1.00 70.12 103 ARG A C 1
ATOM 804 O O . ARG A 1 103 ? -11.614 5.341 -5.847 1.00 70.12 103 ARG A O 1
ATOM 811 N N . GLU A 1 104 ? -10.821 5.414 -7.944 1.00 67.50 104 GLU A N 1
ATOM 812 C CA . GLU A 1 104 ? -11.720 6.485 -8.408 1.00 67.50 104 GLU A CA 1
ATOM 813 C C . GLU A 1 104 ? -13.198 6.049 -8.365 1.00 67.50 104 GLU A C 1
ATOM 815 O O . GLU A 1 104 ? -14.080 6.872 -8.115 1.00 67.50 104 GLU A O 1
ATOM 820 N N . VAL A 1 105 ? -13.446 4.740 -8.487 1.00 64.81 105 VAL A N 1
ATOM 821 C CA . VAL A 1 105 ? -14.741 4.100 -8.213 1.00 64.81 105 VAL A CA 1
ATOM 822 C C . VAL A 1 105 ? -14.947 3.891 -6.699 1.00 64.81 105 VAL A C 1
ATOM 824 O O . VAL A 1 105 ? -15.914 4.390 -6.128 1.00 64.81 105 VAL A O 1
ATOM 827 N N . GLN A 1 106 ? -14.007 3.223 -6.014 1.00 64.75 106 GLN A N 1
ATOM 828 C CA . GLN A 1 106 ? -14.194 2.727 -4.638 1.00 64.75 106 GLN A CA 1
ATOM 829 C C . GLN A 1 106 ? -14.044 3.748 -3.494 1.00 64.75 106 GLN A C 1
ATOM 831 O O . GLN A 1 106 ? -14.427 3.416 -2.374 1.00 64.75 106 GLN A O 1
ATOM 836 N N . ASP A 1 107 ? -13.501 4.958 -3.692 1.00 64.81 107 ASP A N 1
ATOM 837 C CA . ASP A 1 107 ? -13.366 5.956 -2.600 1.00 64.81 107 ASP A CA 1
ATOM 838 C C . ASP A 1 107 ? -14.742 6.357 -1.999 1.00 64.81 107 ASP A C 1
ATOM 840 O O . ASP A 1 107 ? -14.800 6.903 -0.893 1.00 64.81 107 ASP A O 1
ATOM 844 N N . LYS A 1 108 ? -15.853 6.068 -2.699 1.00 62.84 108 LYS A N 1
ATOM 845 C CA . LYS A 1 108 ? -17.237 6.224 -2.208 1.00 62.84 108 LYS A CA 1
ATOM 846 C C . LYS A 1 108 ? -17.724 5.036 -1.366 1.00 62.84 108 LYS A C 1
ATOM 848 O O . LYS A 1 108 ? -18.492 5.246 -0.428 1.00 62.84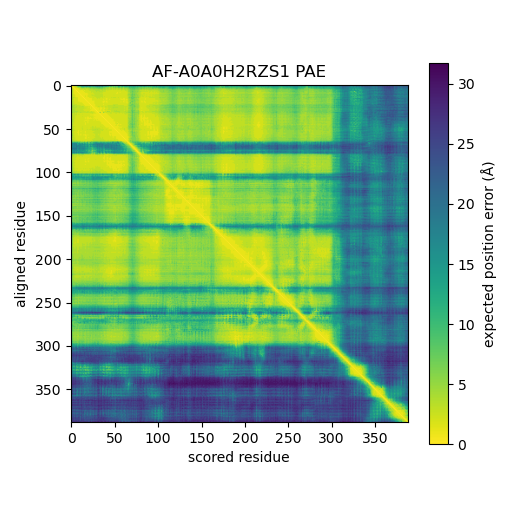 108 LYS A O 1
ATOM 853 N N . ASP A 1 109 ? -17.216 3.836 -1.643 1.00 70.38 109 ASP A N 1
ATOM 854 C CA . ASP A 1 109 ? -17.754 2.563 -1.146 1.00 70.38 109 ASP A CA 1
ATOM 855 C C . ASP A 1 109 ? -16.861 1.869 -0.102 1.00 70.38 109 ASP A C 1
ATOM 857 O O . ASP A 1 109 ? -17.091 0.714 0.264 1.00 70.38 109 ASP A O 1
ATOM 861 N N . GLU A 1 110 ? -15.832 2.550 0.420 1.00 78.56 110 GLU A N 1
ATOM 862 C CA . GLU A 1 110 ? -15.047 2.022 1.543 1.00 78.56 110 GLU A CA 1
ATOM 863 C C . GLU A 1 110 ? -15.966 1.670 2.724 1.00 78.56 110 GLU A C 1
ATOM 865 O O . GLU A 1 110 ? -1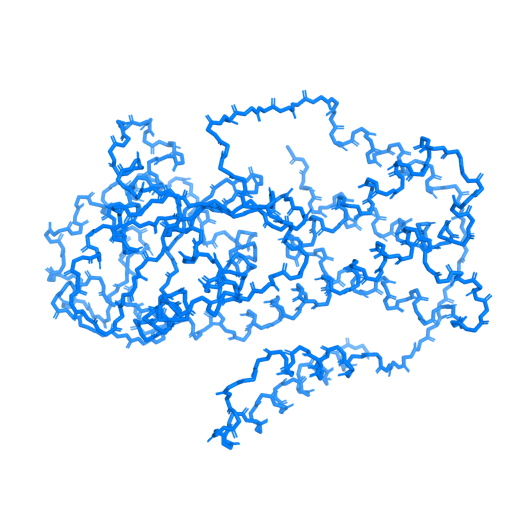6.687 2.528 3.232 1.00 78.56 110 GLU A O 1
ATOM 870 N N . LEU A 1 111 ? -15.911 0.432 3.222 1.00 82.44 111 LEU A N 1
ATOM 871 C CA . LEU A 1 111 ? -16.663 0.063 4.422 1.00 82.44 111 LEU A CA 1
ATOM 872 C C . LEU A 1 111 ? -16.093 0.749 5.671 1.00 82.44 111 LEU A C 1
ATOM 874 O O . LEU A 1 111 ? -14.884 0.760 5.918 1.00 82.44 111 LEU A O 1
ATOM 878 N N . ALA A 1 112 ? -16.991 1.284 6.491 1.00 85.62 112 ALA A N 1
ATOM 879 C CA . ALA A 1 112 ? -16.704 1.946 7.752 1.00 85.62 112 ALA A CA 1
ATOM 880 C C . ALA A 1 112 ? -17.476 1.313 8.916 1.00 85.62 112 ALA A C 1
ATOM 882 O O . ALA A 1 112 ? -18.515 0.680 8.739 1.00 85.62 112 ALA A O 1
ATOM 883 N N . PHE A 1 113 ? -16.956 1.531 10.124 1.00 87.38 113 PHE A N 1
ATOM 884 C CA . PHE A 1 113 ? -17.475 0.995 11.381 1.00 87.38 113 PHE A CA 1
ATOM 885 C C . PHE A 1 113 ? -17.855 2.139 12.315 1.00 87.38 113 PHE A C 1
ATOM 887 O O . PHE A 1 113 ? -17.176 3.169 12.360 1.00 87.38 113 PHE A O 1
ATOM 894 N N . CYS A 1 114 ? -18.918 1.956 13.095 1.00 91.81 114 CYS A N 1
ATOM 895 C CA . CYS A 1 114 ? -19.278 2.909 14.135 1.00 91.81 114 CYS A CA 1
ATOM 896 C C . CYS A 1 114 ? -18.351 2.737 15.347 1.00 91.81 114 CYS A C 1
ATOM 898 O O . CYS A 1 114 ? -18.311 1.669 15.943 1.00 91.81 114 CYS A O 1
ATOM 900 N N . ASP A 1 115 ? -17.664 3.795 15.784 1.00 90.00 115 ASP A N 1
ATOM 901 C CA . ASP A 1 115 ? -16.720 3.718 16.915 1.00 90.00 115 ASP A CA 1
ATOM 902 C C . ASP A 1 115 ? -17.393 3.671 18.306 1.00 90.00 115 ASP A C 1
ATOM 904 O O . ASP A 1 115 ? -16.740 3.612 19.348 1.00 90.00 115 ASP A O 1
ATOM 908 N N . ASN A 1 116 ? -18.726 3.703 18.342 1.00 92.75 116 ASN A N 1
ATOM 909 C CA . ASN A 1 116 ? -19.484 3.408 19.552 1.00 92.75 116 ASN A CA 1
ATOM 910 C C . ASN A 1 116 ? -19.452 1.897 19.805 1.00 92.75 116 ASN A C 1
ATOM 912 O O . ASN A 1 116 ? -20.103 1.158 19.077 1.00 92.75 116 ASN A O 1
ATOM 916 N N . SER A 1 117 ? -18.778 1.447 20.866 1.00 86.81 117 SER A N 1
ATOM 917 C CA . SER A 1 117 ? -18.630 0.020 21.205 1.00 86.81 117 SER A CA 1
ATOM 918 C C . SER A 1 117 ? -19.950 -0.731 21.429 1.00 86.81 117 SER A C 1
ATOM 920 O O . SER A 1 117 ? -19.978 -1.957 21.348 1.00 86.81 117 SER A O 1
ATOM 922 N N . LYS A 1 118 ? -21.056 -0.013 21.676 1.00 90.31 118 LYS A N 1
ATOM 923 C CA . LYS A 1 118 ? -22.418 -0.572 21.758 1.00 90.31 118 LYS A CA 1
ATOM 924 C C . LYS A 1 118 ? -23.134 -0.669 20.401 1.00 90.31 118 LYS A C 1
ATOM 926 O O . LYS A 1 118 ? -24.310 -1.015 20.361 1.00 90.31 118 LYS A O 1
ATOM 931 N N . CYS A 1 119 ? -22.473 -0.316 19.301 1.00 89.81 119 CYS A N 1
ATOM 932 C CA . CYS A 1 119 ? -23.029 -0.315 17.955 1.00 89.81 119 CYS A CA 1
ATOM 933 C C . CYS A 1 119 ? -22.179 -1.195 17.035 1.00 89.81 119 CYS A C 1
ATOM 935 O O . CYS A 1 119 ? -20.997 -0.940 16.840 1.00 89.81 119 CYS A O 1
ATOM 937 N N . VAL A 1 120 ? -22.805 -2.198 16.422 1.00 83.81 120 VAL A N 1
ATOM 938 C CA . VAL A 1 120 ? -22.166 -3.108 15.454 1.00 83.81 120 VAL A CA 1
ATOM 939 C C . VAL A 1 120 ? -22.344 -2.658 13.999 1.00 83.81 120 VAL A C 1
ATOM 941 O O . VAL A 1 120 ? -22.092 -3.430 13.081 1.00 83.81 120 VAL A O 1
ATOM 944 N N . ARG A 1 121 ? -22.815 -1.423 13.755 1.00 90.25 121 ARG A N 1
ATOM 945 C CA . ARG A 1 121 ? -23.150 -0.978 12.396 1.00 90.25 121 ARG A CA 1
ATOM 946 C C . ARG A 1 121 ? -21.898 -0.817 11.534 1.00 90.25 121 ARG A C 1
ATOM 948 O O . ARG A 1 121 ? -21.038 0.022 11.819 1.00 90.25 121 ARG A O 1
ATOM 955 N N . VAL A 1 122 ? -21.903 -1.569 10.439 1.00 87.50 122 VAL A N 1
ATOM 956 C CA . VAL A 1 122 ? -21.028 -1.445 9.271 1.00 87.50 122 VAL A CA 1
ATOM 957 C C . VAL A 1 122 ? -21.845 -0.838 8.123 1.00 87.50 122 VAL A C 1
ATOM 959 O O . VAL A 1 122 ? -23.070 -0.974 8.098 1.00 87.50 122 VAL A O 1
ATOM 962 N N . GLY A 1 123 ? -21.204 -0.124 7.204 1.00 88.56 123 GLY A N 1
ATOM 963 C CA . GLY A 1 123 ? -21.838 0.458 6.015 1.00 88.56 123 GLY A CA 1
ATOM 964 C C . GLY A 1 123 ? -20.828 1.238 5.179 1.00 88.56 123 GLY A C 1
ATOM 965 O O . GLY A 1 123 ? -19.641 1.229 5.508 1.00 88.56 123 GLY A O 1
ATOM 966 N N . LEU A 1 124 ? -21.277 1.935 4.135 1.00 88.06 124 LEU A N 1
ATOM 967 C CA . LEU A 1 124 ? -20.391 2.754 3.303 1.00 88.06 124 LEU A CA 1
ATOM 968 C C . LEU A 1 124 ? -19.883 3.957 4.107 1.00 88.06 124 LEU A C 1
ATOM 970 O O . LEU A 1 124 ? -20.620 4.533 4.905 1.00 88.06 124 LEU A O 1
ATOM 974 N N . ARG A 1 125 ? -18.629 4.372 3.908 1.00 87.44 125 ARG A N 1
ATOM 975 C CA . ARG A 1 125 ? -17.982 5.479 4.640 1.00 87.44 125 ARG A CA 1
ATOM 976 C C . ARG A 1 125 ? -18.740 6.805 4.514 1.00 87.44 125 ARG A C 1
ATOM 978 O O . ARG A 1 125 ? -18.685 7.609 5.446 1.00 87.44 125 ARG A O 1
ATOM 985 N N . SER A 1 126 ? -19.471 7.002 3.416 1.00 88.75 126 SER A N 1
ATOM 986 C CA . SER A 1 126 ? -20.424 8.099 3.191 1.00 88.75 126 SER A CA 1
ATOM 987 C C . SER A 1 126 ? -21.523 8.196 4.254 1.00 88.75 126 SER A C 1
ATOM 989 O O . SER A 1 126 ? -21.954 9.297 4.596 1.00 88.75 126 SER A O 1
ATOM 991 N N . ASP A 1 127 ? -21.951 7.063 4.812 1.00 93.44 127 ASP A N 1
ATOM 992 C CA . ASP A 1 127 ? -23.091 6.966 5.732 1.00 93.44 127 ASP A CA 1
ATOM 993 C C . ASP A 1 127 ? -22.718 7.361 7.171 1.00 93.44 127 ASP A C 1
ATOM 995 O O . ASP A 1 127 ? -23.579 7.445 8.055 1.00 93.44 127 ASP A O 1
ATOM 999 N N . PHE A 1 128 ? -21.425 7.580 7.436 1.00 94.12 128 PHE A N 1
ATOM 1000 C CA . PHE A 1 128 ? -20.892 7.841 8.767 1.00 94.12 128 PHE A CA 1
ATOM 1001 C C . PHE A 1 128 ? -20.471 9.299 8.933 1.00 94.12 128 PHE A C 1
ATOM 1003 O O . PHE A 1 128 ? -19.731 9.887 8.146 1.00 94.12 128 PHE A O 1
ATOM 1010 N N . LYS A 1 129 ? -20.877 9.875 10.061 1.00 94.81 129 LYS A N 1
ATOM 1011 C CA . LYS A 1 129 ? -20.490 11.216 10.483 1.00 94.81 129 LYS A CA 1
ATOM 1012 C C . LYS A 1 129 ? -19.089 11.170 11.091 1.00 94.81 129 LYS A C 1
ATOM 1014 O O . LYS A 1 129 ? -18.852 10.450 12.063 1.00 94.81 129 LYS A O 1
ATOM 1019 N N . LYS A 1 130 ? -18.171 11.971 10.545 1.00 93.12 130 LYS A N 1
ATOM 1020 C CA . LYS A 1 130 ? -16.860 12.245 11.155 1.00 93.12 130 LYS A CA 1
ATOM 1021 C C . LYS A 1 130 ? -17.042 13.057 12.440 1.00 93.12 130 LYS A C 1
ATOM 1023 O O . LYS A 1 130 ? -17.810 14.017 12.469 1.00 93.12 130 LYS A O 1
ATOM 1028 N N . CYS A 1 131 ? -16.291 12.732 13.489 1.00 94.56 131 CYS A N 1
ATOM 1029 C CA . CYS A 1 131 ? -16.230 13.558 14.695 1.00 94.56 131 CYS A CA 1
ATOM 1030 C C . CYS A 1 131 ? -15.726 14.973 14.361 1.00 94.56 131 CYS A C 1
ATOM 1032 O O . CYS A 1 131 ? -14.611 15.123 13.865 1.00 94.56 131 CYS A O 1
ATOM 1034 N N . GLY A 1 132 ? -16.472 16.033 14.691 1.00 91.44 132 GLY A N 1
ATOM 1035 C CA . GLY A 1 132 ? -16.010 17.413 14.453 1.00 91.44 132 GLY A CA 1
ATOM 1036 C C . GLY A 1 132 ? -14.676 17.747 15.149 1.00 91.44 132 GLY A C 1
ATOM 1037 O O . GLY A 1 132 ? -13.842 18.481 14.607 1.00 91.44 132 GLY A O 1
ATOM 1038 N N . GLY A 1 133 ? -14.431 17.135 16.315 1.00 90.62 133 GLY A N 1
ATOM 1039 C CA . GLY A 1 133 ? -13.232 17.328 17.133 1.00 90.62 133 GLY A CA 1
ATOM 1040 C C . GLY A 1 133 ? -11.941 16.843 16.470 1.00 90.62 133 GLY A C 1
ATOM 1041 O O . GLY A 1 133 ? -11.043 17.657 16.262 1.00 90.62 133 GLY A O 1
ATOM 1042 N N . CYS A 1 134 ? -11.859 15.566 16.083 1.00 87.94 134 CYS A N 1
ATOM 1043 C CA . CYS A 1 134 ? -10.654 14.957 15.495 1.00 87.94 134 CYS A CA 1
ATOM 1044 C C . CYS A 1 134 ? -10.729 14.713 13.975 1.00 87.94 134 CYS A C 1
ATOM 1046 O O . CYS A 1 134 ? -9.698 14.503 13.355 1.00 87.94 134 CYS A O 1
ATOM 1048 N N . LYS A 1 135 ? -11.920 14.730 13.359 1.00 87.19 135 LYS A N 1
ATOM 1049 C CA . LYS A 1 135 ? -12.224 14.306 11.968 1.00 87.19 135 LYS A CA 1
ATOM 1050 C C . LYS A 1 135 ? -11.878 12.844 11.605 1.00 87.19 135 LYS A C 1
ATOM 1052 O O . LYS A 1 135 ? -12.321 12.382 10.558 1.00 87.19 135 LYS A O 1
ATOM 1057 N N . PHE A 1 136 ? -11.165 12.120 12.466 1.00 83.69 136 PHE A N 1
ATOM 1058 C CA . PHE A 1 136 ? -10.725 10.737 12.260 1.00 83.69 136 PHE A CA 1
ATOM 1059 C C . PHE A 1 136 ? -11.829 9.705 12.546 1.00 83.69 136 PHE A C 1
ATOM 1061 O O . PHE A 1 136 ? -12.158 8.881 11.696 1.00 83.69 136 PHE A O 1
ATOM 1068 N N . THR A 1 137 ? -12.424 9.766 13.740 1.00 88.00 137 THR A N 1
ATOM 1069 C CA . THR A 1 137 ? -13.388 8.767 14.221 1.00 88.00 137 THR A CA 1
ATOM 1070 C C . THR A 1 137 ? -14.766 8.920 13.568 1.00 88.00 137 THR A C 1
ATOM 1072 O O . THR A 1 137 ? -15.251 10.042 13.389 1.00 88.00 137 THR A O 1
ATOM 1075 N N . LEU A 1 138 ? -15.397 7.786 13.242 1.00 92.25 138 LEU A N 1
ATOM 1076 C CA . LEU A 1 138 ? -16.660 7.683 12.507 1.00 92.25 138 LEU A CA 1
ATOM 1077 C C . LEU A 1 138 ? -17.815 7.163 13.376 1.00 92.25 138 LEU A C 1
ATOM 1079 O O . LEU A 1 138 ? -17.650 6.238 14.171 1.00 92.25 138 LEU A O 1
ATOM 1083 N N . TYR A 1 139 ? -19.008 7.727 13.175 1.00 95.75 139 TYR A N 1
ATOM 1084 C CA . TYR A 1 139 ? -20.237 7.336 13.869 1.00 95.75 139 TYR A CA 1
ATOM 1085 C C . TYR A 1 139 ? -21.428 7.312 12.911 1.00 95.75 139 TYR A C 1
ATOM 1087 O O . TYR A 1 139 ? -21.659 8.280 12.192 1.00 95.75 139 TYR A O 1
ATOM 1095 N N . CYS A 1 140 ? -22.251 6.263 12.939 1.00 97.31 140 CYS A N 1
ATOM 1096 C CA . CYS A 1 140 ? -23.435 6.188 12.071 1.00 97.31 140 CYS A CA 1
ATOM 1097 C C . CYS A 1 140 ? -24.562 7.163 12.475 1.00 97.31 140 CYS A C 1
ATOM 1099 O O . CYS A 1 140 ? -25.531 7.342 11.742 1.00 97.31 140 CYS A O 1
ATOM 1101 N N . SER A 1 141 ? -24.489 7.771 13.665 1.00 97.69 141 SER A N 1
ATOM 1102 C CA . SER A 1 141 ? -25.462 8.757 14.146 1.00 97.69 141 SER A CA 1
ATOM 1103 C C . SER A 1 141 ? -24.872 9.661 15.232 1.00 97.69 141 SER A C 1
ATOM 1105 O O . SER A 1 141 ? -23.903 9.301 15.903 1.00 97.69 141 SER A O 1
ATOM 1107 N N . GLY A 1 142 ? -25.499 10.823 15.454 1.00 97.88 142 GLY A N 1
ATOM 1108 C CA . GLY A 1 142 ? -25.131 11.722 16.556 1.00 97.88 142 GLY A CA 1
ATOM 1109 C C . GLY A 1 142 ? -25.333 11.082 17.935 1.00 97.88 142 GLY A C 1
ATOM 1110 O O . GLY A 1 142 ? -24.520 11.284 18.829 1.00 97.88 142 GLY A O 1
ATOM 1111 N N . ALA A 1 143 ? -26.347 10.222 18.089 1.00 98.19 143 ALA A N 1
ATOM 1112 C CA . ALA A 1 143 ? -26.557 9.455 19.317 1.00 98.19 143 ALA A CA 1
ATOM 1113 C C . ALA A 1 143 ? -25.384 8.501 19.610 1.00 98.19 143 ALA A C 1
ATOM 1115 O O . ALA A 1 143 ? -24.937 8.410 20.753 1.00 98.19 143 ALA A O 1
ATOM 1116 N N . CYS A 1 144 ? -24.824 7.845 18.584 1.00 98.00 144 CYS A N 1
ATOM 1117 C CA . CYS A 1 144 ? -23.628 7.017 18.750 1.00 98.00 144 CYS A CA 1
ATOM 1118 C C . CYS A 1 144 ? -22.382 7.842 19.092 1.00 98.00 144 CYS A C 1
ATOM 1120 O O . CYS A 1 144 ? -21.606 7.423 19.948 1.00 98.00 144 CYS A O 1
ATOM 1122 N N . GLN A 1 145 ? -22.214 9.023 18.487 1.00 97.62 145 GLN A N 1
ATOM 1123 C CA . GLN A 1 145 ? -21.131 9.945 18.838 1.00 97.62 145 GLN A CA 1
ATOM 1124 C C . GLN A 1 145 ? -21.212 10.381 20.311 1.00 97.62 145 GLN A C 1
ATOM 1126 O O . GLN A 1 145 ? -20.220 10.287 21.033 1.00 97.62 145 GLN A O 1
ATOM 1131 N N . SER A 1 146 ? -22.393 10.796 20.781 1.00 97.56 146 SER A N 1
ATOM 1132 C CA . SER A 1 146 ? -22.616 11.179 22.181 1.00 97.56 146 SER A CA 1
ATOM 1133 C C . SER A 1 146 ? -22.423 10.005 23.145 1.00 97.56 146 SER A C 1
ATOM 1135 O O . SER A 1 146 ? -21.774 10.163 24.176 1.00 97.56 146 SER A O 1
ATOM 1137 N N . GLY A 1 147 ? -22.917 8.810 22.798 1.00 96.69 147 GLY A N 1
ATOM 1138 C CA . GLY A 1 147 ? -22.738 7.596 23.603 1.00 96.69 147 GLY A CA 1
ATOM 1139 C C . GLY A 1 147 ? -21.272 7.166 23.743 1.00 96.69 147 GLY A C 1
ATOM 1140 O O . GLY A 1 147 ? -20.853 6.744 24.820 1.00 96.69 147 GLY A O 1
ATOM 1141 N N . ALA A 1 148 ? -20.470 7.337 22.688 1.00 94.94 148 ALA A N 1
ATOM 1142 C CA . ALA A 1 148 ? -19.034 7.058 22.703 1.00 94.94 148 ALA A CA 1
ATOM 1143 C C . ALA A 1 148 ? -18.191 8.164 23.368 1.00 94.94 148 ALA A C 1
ATOM 1145 O O . ALA A 1 148 ? -17.036 7.922 23.731 1.00 94.94 148 ALA A O 1
ATOM 1146 N N . TRP A 1 149 ? -18.736 9.376 23.541 1.00 95.81 149 TRP A N 1
ATOM 1147 C CA . TRP A 1 149 ? -17.963 10.576 23.885 1.00 95.81 149 TRP A CA 1
ATOM 1148 C C . TRP A 1 149 ? -17.122 10.438 25.158 1.00 95.81 149 TRP A C 1
ATOM 1150 O O . TRP A 1 149 ? -15.985 10.902 25.178 1.00 95.81 149 TRP A O 1
ATOM 1160 N N . LYS A 1 150 ? -17.618 9.754 26.200 1.00 93.25 150 LYS A N 1
ATOM 1161 C CA . LYS A 1 150 ? -16.870 9.572 27.460 1.00 93.25 150 LYS A CA 1
ATOM 1162 C C . LYS A 1 150 ? -15.525 8.862 27.247 1.00 93.25 150 LYS A C 1
ATOM 1164 O O . LYS A 1 150 ? -14.539 9.269 27.852 1.00 93.25 150 LYS A O 1
ATOM 1169 N N . GLY A 1 151 ? -15.485 7.841 26.387 1.00 87.88 151 GLY A N 1
ATOM 1170 C CA . GLY A 1 151 ? -14.246 7.146 26.016 1.00 87.88 151 GLY A CA 1
ATOM 1171 C C . GLY A 1 151 ? -13.464 7.878 24.923 1.00 87.88 151 GLY A C 1
ATOM 1172 O O . GLY A 1 151 ? -12.241 7.930 24.965 1.00 87.88 151 GLY A O 1
ATOM 1173 N N . HIS A 1 152 ? -14.163 8.500 23.970 1.00 91.25 152 HIS A N 1
ATOM 1174 C CA . HIS A 1 152 ? -13.531 9.199 22.852 1.00 91.25 152 HIS A CA 1
ATOM 1175 C C . HIS A 1 152 ? -12.860 10.527 23.249 1.00 91.25 152 HIS A C 1
ATOM 1177 O O . HIS A 1 152 ? -11.903 10.927 22.598 1.00 91.25 152 HIS A O 1
ATOM 1183 N N . LYS A 1 153 ? -13.313 11.230 24.298 1.00 93.38 153 LYS A N 1
ATOM 1184 C CA . LYS A 1 153 ? -12.864 12.598 24.640 1.00 93.38 153 LYS A CA 1
ATOM 1185 C C . LYS A 1 153 ? -11.344 12.729 24.823 1.00 93.38 153 LYS A C 1
ATOM 1187 O O . LYS A 1 153 ? -10.765 13.722 24.380 1.00 93.38 153 LYS A O 1
ATOM 1192 N N . THR A 1 154 ? -10.703 11.757 25.471 1.00 86.44 154 THR A N 1
ATOM 1193 C CA . THR A 1 154 ? -9.247 11.743 25.697 1.00 86.44 154 THR A CA 1
ATOM 1194 C C . THR A 1 154 ? -8.491 11.587 24.378 1.00 86.44 154 THR A C 1
ATOM 1196 O O . THR A 1 154 ? -7.721 12.469 24.008 1.00 86.44 154 THR A O 1
ATOM 1199 N N . TYR A 1 155 ? -8.810 10.538 23.622 1.00 81.88 155 TYR A N 1
ATOM 1200 C CA . TYR A 1 155 ? -8.271 10.239 22.291 1.00 81.88 155 TYR A CA 1
ATOM 1201 C C . TYR A 1 155 ? -8.500 11.378 21.279 1.00 81.88 155 TYR A C 1
ATOM 1203 O O . TYR A 1 155 ? -7.593 11.816 20.573 1.00 81.88 155 TYR A O 1
ATOM 1211 N N . CYS A 1 156 ? -9.713 11.936 21.262 1.00 88.62 156 CYS A N 1
ATOM 1212 C CA . CYS A 1 156 ? -10.089 13.080 20.437 1.00 88.62 156 CYS A CA 1
ATOM 1213 C C . CYS A 1 156 ? -9.240 14.316 20.732 1.00 88.62 156 CYS A C 1
ATOM 1215 O O . CYS A 1 1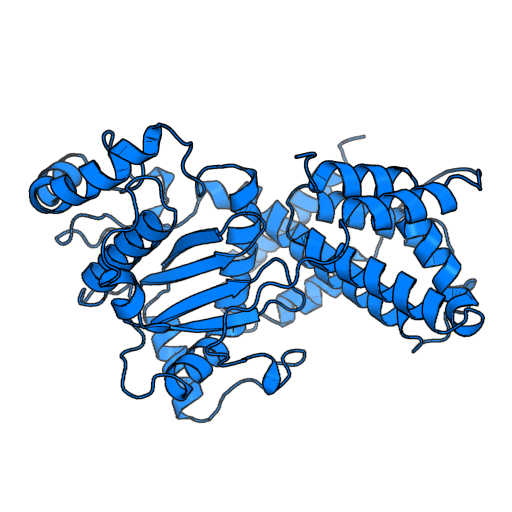56 ? -9.052 15.141 19.840 1.00 88.62 156 CYS A O 1
ATOM 1217 N N . SER A 1 157 ? -8.780 14.476 21.975 1.00 86.75 157 SER A N 1
ATOM 1218 C CA . SER A 1 157 ? -7.931 15.601 22.356 1.00 86.75 157 SER A CA 1
ATOM 1219 C C . SER A 1 157 ? -6.520 15.409 21.805 1.00 86.75 157 SER A C 1
ATOM 1221 O O . SER A 1 157 ? -6.034 16.332 21.159 1.00 86.75 157 SER A O 1
ATOM 1223 N N . SER A 1 158 ? -5.926 14.212 21.942 1.00 78.69 158 SER A N 1
ATOM 1224 C CA . SER A 1 158 ? -4.640 13.845 21.317 1.00 78.69 158 SER A CA 1
ATOM 1225 C C . SER A 1 158 ? -4.636 14.179 19.817 1.00 78.69 158 SER A C 1
ATOM 1227 O O . SER A 1 158 ? -3.876 15.035 19.373 1.00 78.69 158 SER A O 1
ATOM 1229 N N . LEU A 1 159 ? -5.591 13.620 19.062 1.00 77.50 159 LEU A N 1
ATOM 1230 C CA . LEU A 1 159 ? -5.706 13.833 17.612 1.00 77.50 159 LEU A CA 1
ATOM 1231 C C . LEU A 1 159 ? -6.096 15.266 17.206 1.00 77.50 159 LEU A C 1
ATOM 1233 O O . LEU A 1 159 ? -5.989 15.630 16.036 1.00 77.50 159 LEU A O 1
ATOM 1237 N N . ARG A 1 160 ? -6.614 16.093 18.126 1.00 79.38 160 ARG A N 1
ATOM 1238 C CA . ARG A 1 160 ? -6.980 17.483 17.810 1.00 79.38 160 ARG A CA 1
ATOM 1239 C C . ARG A 1 160 ? -5.762 18.402 17.790 1.00 79.38 160 ARG A C 1
ATOM 1241 O O . ARG A 1 160 ? -5.796 19.369 17.033 1.00 79.38 160 ARG A O 1
ATOM 1248 N N . PHE A 1 161 ? -4.717 18.125 18.572 1.00 64.38 161 PHE A N 1
ATOM 1249 C CA . PHE A 1 161 ? -3.478 18.914 18.529 1.00 64.38 161 PHE A CA 1
ATOM 1250 C C . PHE A 1 161 ? -2.745 18.746 17.194 1.00 64.38 161 PHE A C 1
ATOM 1252 O O . PHE A 1 161 ? -2.272 19.731 16.633 1.00 64.38 161 PHE A O 1
ATOM 1259 N N . GLU A 1 162 ? -2.791 17.542 16.620 1.00 60.41 162 GLU A N 1
ATOM 1260 C CA . GLU A 1 162 ? -2.221 17.235 15.304 1.00 60.41 162 GLU A CA 1
ATOM 1261 C C . GLU A 1 162 ? -2.838 18.047 14.153 1.00 60.41 162 GLU A C 1
ATOM 1263 O O . GLU A 1 162 ? -2.196 18.176 13.122 1.00 60.41 162 GLU A O 1
ATOM 1268 N N . LYS A 1 163 ? -4.028 18.660 14.307 1.00 55.34 163 LYS A N 1
ATOM 1269 C CA . LYS A 1 163 ? -4.711 19.435 13.243 1.00 55.34 163 LYS A CA 1
ATOM 1270 C C . LYS A 1 163 ? -3.959 20.676 12.731 1.00 55.34 163 LYS A C 1
ATOM 1272 O O . LYS A 1 163 ? -4.465 21.329 11.821 1.00 55.34 163 LYS A O 1
ATOM 1277 N N . ARG A 1 164 ? -2.803 21.036 13.302 1.00 58.94 164 ARG A N 1
ATOM 1278 C CA . ARG A 1 164 ? -1.871 21.991 12.667 1.00 58.94 164 ARG A CA 1
ATOM 1279 C C . ARG A 1 164 ? -1.208 21.413 11.415 1.00 58.94 164 ARG A C 1
ATOM 1281 O O . ARG A 1 164 ? -0.784 22.179 10.559 1.00 58.94 164 ARG A O 1
ATOM 1288 N N . PHE A 1 165 ? -1.168 20.092 11.310 1.00 57.38 165 PHE A N 1
ATOM 1289 C CA . PHE A 1 165 ? -0.728 19.340 10.151 1.00 57.38 165 PHE A CA 1
ATOM 1290 C C . PHE A 1 165 ? -1.950 18.645 9.543 1.00 57.38 165 PHE A C 1
ATOM 1292 O O . PHE A 1 165 ? -2.819 18.124 10.252 1.00 57.38 165 PHE A O 1
ATOM 1299 N N . GLU A 1 166 ? -2.060 18.660 8.218 1.00 65.06 166 GLU A N 1
ATOM 1300 C CA . GLU A 1 166 ? -3.094 17.883 7.542 1.00 65.06 166 GLU A CA 1
ATOM 1301 C C . GLU A 1 166 ? -2.861 16.401 7.833 1.00 65.06 166 GLU A C 1
ATOM 1303 O O . GLU A 1 166 ? -1.727 15.936 7.771 1.00 65.06 166 GLU A O 1
ATOM 1308 N N . ASN A 1 167 ? -3.915 15.661 8.198 1.00 67.50 167 ASN A N 1
ATOM 1309 C CA . ASN A 1 167 ? -3.800 14.245 8.549 1.00 67.50 167 ASN A CA 1
ATOM 1310 C C . ASN A 1 167 ? -3.096 13.494 7.406 1.00 67.50 167 ASN A C 1
ATOM 1312 O O . ASN A 1 167 ? -3.707 13.373 6.342 1.00 67.50 167 ASN A O 1
ATOM 1316 N N . PRO A 1 168 ? -1.902 12.904 7.625 1.00 68.62 168 PRO A N 1
ATOM 1317 C CA . PRO A 1 168 ? -1.184 12.185 6.580 1.00 68.62 168 PRO A CA 1
ATOM 1318 C C . PRO A 1 168 ? -2.002 11.121 5.843 1.00 68.62 168 PRO A C 1
ATOM 1320 O O . PRO A 1 168 ? -1.723 10.855 4.688 1.00 68.62 168 PRO A O 1
ATOM 1323 N N . LEU A 1 169 ? -3.043 10.539 6.450 1.00 69.25 169 LEU A N 1
ATOM 1324 C CA . LEU A 1 169 ? -3.921 9.568 5.777 1.00 69.25 169 LEU A CA 1
ATOM 1325 C C . LEU A 1 169 ? -4.977 10.194 4.852 1.00 69.25 169 LEU A C 1
ATOM 1327 O O . LEU A 1 169 ? -5.509 9.502 3.986 1.00 69.25 169 LEU A O 1
ATOM 1331 N N . ASP A 1 170 ? -5.344 11.457 5.086 1.00 71.81 170 ASP A N 1
ATOM 1332 C CA . ASP A 1 170 ? -6.286 12.202 4.245 1.00 71.81 170 ASP A CA 1
ATOM 1333 C C . ASP A 1 170 ? -5.552 12.927 3.092 1.00 71.81 170 ASP A C 1
ATOM 1335 O O . ASP A 1 170 ? -6.186 13.189 2.065 1.00 71.81 170 ASP A O 1
ATOM 1339 N N . LEU A 1 171 ? -4.242 13.191 3.225 1.00 79.38 171 LEU A N 1
ATOM 1340 C CA . LEU A 1 171 ? -3.372 13.739 2.171 1.00 79.38 171 LEU A CA 1
ATOM 1341 C C . LEU A 1 171 ? -3.461 12.897 0.877 1.00 79.38 171 LEU A C 1
ATOM 1343 O O . LEU A 1 171 ? -3.270 11.678 0.954 1.00 79.38 171 LEU A O 1
ATOM 1347 N N . PRO A 1 172 ? -3.787 13.487 -0.295 1.00 79.88 172 PRO A N 1
ATOM 1348 C CA . PRO A 1 172 ? -3.979 12.760 -1.555 1.00 79.88 172 PRO A CA 1
ATOM 1349 C C . PRO A 1 172 ? -2.842 11.798 -1.930 1.00 79.88 172 PRO A C 1
ATOM 1351 O O . PRO A 1 172 ? -3.116 10.679 -2.371 1.00 79.88 172 PRO A O 1
ATOM 1354 N N . GLU A 1 173 ? -1.597 12.215 -1.712 1.00 81.00 173 GLU A N 1
ATOM 1355 C CA . GLU A 1 173 ? -0.357 11.506 -2.022 1.00 81.00 173 GLU A CA 1
ATOM 1356 C C . GLU A 1 173 ? -0.228 10.172 -1.270 1.00 81.00 173 GLU A C 1
ATOM 1358 O O . GLU A 1 173 ? 0.111 9.156 -1.873 1.00 81.00 173 GLU A O 1
ATOM 1363 N N . ASN A 1 174 ? -0.618 10.119 0.007 1.00 82.75 174 ASN A N 1
ATOM 1364 C CA . ASN A 1 174 ? -0.488 8.921 0.848 1.00 82.75 174 ASN A CA 1
ATOM 1365 C C . ASN A 1 174 ? -1.622 7.900 0.640 1.00 82.75 174 ASN A C 1
ATOM 1367 O O . ASN A 1 174 ? -1.519 6.745 1.070 1.00 82.75 174 ASN A O 1
ATOM 1371 N N . ARG A 1 175 ? -2.720 8.281 -0.032 1.00 85.25 175 ARG A N 1
ATOM 1372 C CA . ARG A 1 175 ? -3.868 7.379 -0.267 1.00 85.25 175 ARG A CA 1
ATOM 1373 C C . ARG A 1 175 ? -3.510 6.211 -1.178 1.00 85.25 175 ARG A C 1
ATOM 1375 O O . ARG A 1 175 ? -4.000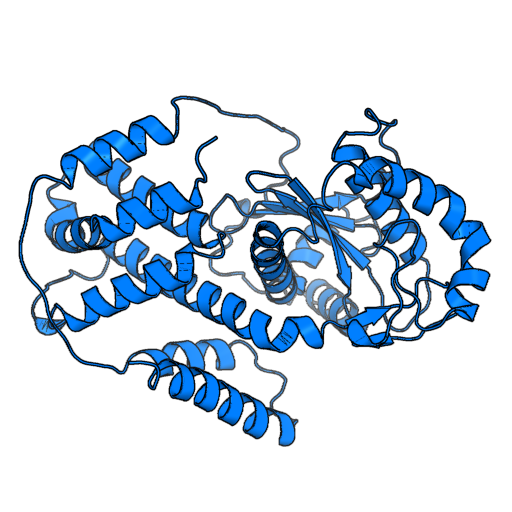 5.103 -0.972 1.00 85.25 175 ARG A O 1
ATOM 1382 N N . PHE A 1 176 ? -2.672 6.449 -2.182 1.00 88.94 176 PHE A N 1
ATOM 1383 C CA . PHE A 1 176 ? -2.311 5.429 -3.161 1.00 88.94 176 PHE A CA 1
ATOM 1384 C C . PHE A 1 176 ? -1.313 4.385 -2.616 1.00 88.94 176 PHE A C 1
ATOM 1386 O O . PHE A 1 176 ? -1.651 3.200 -2.672 1.00 88.94 176 PHE A O 1
ATOM 1393 N N . PRO A 1 177 ? -0.202 4.763 -1.947 1.00 89.69 177 PRO A N 1
ATOM 1394 C CA . PRO A 1 177 ? 0.631 3.821 -1.196 1.00 89.69 177 PRO A CA 1
ATOM 1395 C C . PRO A 1 177 ? -0.171 3.003 -0.170 1.00 89.69 177 PRO A C 1
ATOM 1397 O O . PRO A 1 177 ? 0.029 1.796 -0.032 1.00 89.69 177 PRO A O 1
ATOM 1400 N N . ARG A 1 178 ? -1.161 3.619 0.499 1.00 86.88 178 ARG A N 1
ATOM 1401 C CA . ARG A 1 178 ? -2.091 2.910 1.396 1.00 86.88 178 ARG A CA 1
ATOM 1402 C C . ARG A 1 178 ? -2.955 1.876 0.675 1.00 86.88 178 ARG A C 1
ATOM 1404 O O . ARG A 1 178 ? -3.186 0.798 1.229 1.00 86.88 178 ARG A O 1
ATOM 1411 N N . LYS A 1 179 ? -3.438 2.179 -0.534 1.00 86.62 179 LYS A N 1
ATOM 1412 C CA . LYS A 1 179 ? -4.215 1.249 -1.367 1.00 86.62 179 LYS A CA 1
ATOM 1413 C C . LYS A 1 179 ? -3.353 0.056 -1.793 1.00 86.62 179 LYS A C 1
ATOM 1415 O O . LYS A 1 179 ? -3.815 -1.073 -1.652 1.00 86.62 179 LYS A O 1
ATOM 1420 N N . ILE A 1 180 ? -2.106 0.306 -2.205 1.00 90.81 180 ILE A N 1
ATOM 1421 C CA . ILE A 1 180 ? -1.098 -0.723 -2.511 1.00 90.81 180 ILE A CA 1
ATOM 1422 C C . ILE A 1 180 ? -0.894 -1.631 -1.297 1.00 90.81 180 ILE A C 1
ATOM 1424 O O . ILE A 1 180 ? -1.247 -2.805 -1.356 1.00 90.81 180 ILE A O 1
ATOM 1428 N N . ALA A 1 181 ? -0.455 -1.082 -0.163 1.00 90.12 181 ALA A N 1
ATOM 1429 C CA . ALA A 1 181 ? -0.221 -1.853 1.058 1.00 90.12 181 ALA A CA 1
ATOM 1430 C C . ALA A 1 181 ? -1.458 -2.666 1.496 1.00 90.12 181 ALA A C 1
ATOM 1432 O O . ALA A 1 181 ? -1.348 -3.834 1.856 1.00 90.12 181 ALA A O 1
ATOM 1433 N N . THR A 1 182 ? -2.660 -2.088 1.400 1.00 86.50 182 THR A N 1
ATOM 1434 C CA . THR A 1 182 ? -3.918 -2.786 1.724 1.00 86.50 182 THR A CA 1
ATOM 1435 C C . THR A 1 182 ? -4.231 -3.930 0.753 1.00 86.50 182 THR A C 1
ATOM 1437 O O . THR A 1 182 ? -4.726 -4.972 1.183 1.00 86.50 182 THR A O 1
ATOM 1440 N N . SER A 1 183 ? -3.974 -3.749 -0.545 1.00 88.25 183 SER A N 1
ATOM 1441 C CA . SER A 1 183 ? -4.159 -4.787 -1.569 1.00 88.25 183 SER A CA 1
ATOM 1442 C C . SER A 1 183 ? -3.224 -5.972 -1.329 1.00 88.25 183 SER A C 1
ATOM 1444 O O . SER A 1 183 ? -3.648 -7.124 -1.331 1.00 88.25 183 SER A O 1
ATOM 1446 N N . GLU A 1 184 ? -1.965 -5.677 -1.026 1.00 88.56 184 GLU A N 1
ATOM 1447 C CA . GLU A 1 184 ? -0.900 -6.666 -0.859 1.00 88.56 184 GLU A CA 1
ATOM 1448 C C . GLU A 1 184 ? -1.106 -7.496 0.409 1.00 88.56 184 GLU A C 1
ATOM 1450 O O . GLU A 1 184 ? -0.980 -8.720 0.384 1.00 88.56 184 GLU A O 1
ATOM 1455 N N . VAL A 1 185 ? -1.563 -6.869 1.499 1.00 88.38 185 VAL A N 1
ATOM 1456 C CA . VAL A 1 185 ? -1.976 -7.609 2.700 1.00 88.38 185 VAL A CA 1
ATOM 1457 C C . VAL A 1 185 ? -3.164 -8.523 2.420 1.00 88.38 185 VAL A C 1
ATOM 1459 O O . VAL A 1 185 ? -3.183 -9.651 2.902 1.00 88.38 185 VAL A O 1
ATOM 1462 N N . LYS A 1 186 ? -4.152 -8.077 1.633 1.00 86.62 186 LYS A N 1
ATOM 1463 C CA . LYS A 1 186 ? -5.291 -8.926 1.247 1.00 86.62 186 LYS A CA 1
ATOM 1464 C C . LYS A 1 186 ? -4.842 -10.113 0.392 1.00 86.62 186 LYS A C 1
ATOM 1466 O O . LYS A 1 186 ? -5.243 -11.237 0.683 1.00 86.62 186 LYS A O 1
ATOM 1471 N N . ARG A 1 187 ? -3.981 -9.877 -0.604 1.00 88.50 187 ARG A N 1
ATOM 1472 C CA . ARG A 1 187 ? -3.394 -10.906 -1.481 1.00 88.50 187 ARG A CA 1
ATOM 1473 C C . ARG A 1 187 ? -2.593 -11.943 -0.690 1.00 88.50 187 ARG A C 1
ATOM 1475 O O . ARG A 1 187 ? -2.727 -13.139 -0.933 1.00 88.50 187 ARG A O 1
ATOM 1482 N N . HIS A 1 188 ? -1.793 -11.499 0.277 1.00 89.81 188 HIS A N 1
ATOM 1483 C CA . HIS A 1 188 ? -0.848 -12.346 1.008 1.00 89.81 188 HIS A CA 1
ATOM 1484 C C . HIS A 1 188 ? -1.287 -12.707 2.438 1.00 89.81 188 HIS A C 1
ATOM 1486 O O . HIS A 1 188 ? -0.477 -13.219 3.210 1.00 89.81 188 HIS A O 1
ATOM 1492 N N . LEU A 1 189 ? -2.565 -12.515 2.795 1.00 89.19 189 LEU A N 1
ATOM 1493 C CA . LEU A 1 189 ? -3.080 -12.652 4.167 1.00 89.19 189 LEU A CA 1
ATOM 1494 C C . LEU A 1 189 ? -2.713 -13.987 4.841 1.00 89.19 189 LEU A C 1
ATOM 1496 O O . LEU A 1 189 ? -2.344 -14.005 6.012 1.00 89.19 189 LEU A O 1
ATOM 1500 N N . THR A 1 190 ? -2.766 -15.104 4.105 1.00 91.00 190 THR A N 1
ATOM 1501 C CA . THR A 1 190 ? -2.384 -16.433 4.630 1.00 91.00 190 THR A CA 1
ATOM 1502 C C . THR A 1 190 ? -0.899 -16.493 5.001 1.00 91.00 190 THR A C 1
ATOM 1504 O O . THR A 1 190 ? -0.551 -16.925 6.097 1.00 91.00 190 THR A O 1
ATOM 1507 N N . SER A 1 191 ? -0.017 -15.997 4.133 1.00 91.56 191 SER A N 1
ATOM 1508 C CA . SER A 1 191 ? 1.434 -15.976 4.365 1.00 91.56 191 SER A CA 1
ATOM 1509 C C . SER A 1 191 ? 1.837 -14.966 5.445 1.00 91.56 191 SER A C 1
ATOM 1511 O O . SER A 1 191 ? 2.767 -15.213 6.208 1.00 91.56 191 SER A O 1
ATOM 1513 N N . ILE A 1 192 ? 1.096 -13.861 5.554 1.00 91.12 192 ILE A N 1
ATOM 1514 C CA . ILE A 1 192 ? 1.248 -12.832 6.590 1.00 91.12 192 ILE A CA 1
ATOM 1515 C C . ILE A 1 192 ? 0.849 -13.374 7.973 1.00 91.12 192 ILE A C 1
ATOM 1517 O O . ILE A 1 192 ? 1.572 -13.159 8.945 1.00 91.12 192 ILE A O 1
ATOM 1521 N N . ILE A 1 193 ? -0.232 -14.157 8.071 1.00 91.31 193 ILE A N 1
ATOM 1522 C CA . ILE A 1 193 ? -0.596 -14.859 9.313 1.00 91.31 193 ILE A CA 1
ATOM 1523 C C . ILE A 1 193 ? 0.419 -15.966 9.635 1.00 91.31 193 ILE A C 1
ATOM 1525 O O . ILE A 1 193 ? 0.808 -16.106 10.792 1.00 91.31 193 ILE A O 1
ATOM 1529 N N . ALA A 1 194 ? 0.923 -16.705 8.639 1.00 92.25 194 ALA A N 1
ATOM 1530 C CA . ALA A 1 194 ? 1.985 -17.697 8.852 1.00 92.25 194 ALA A CA 1
ATOM 1531 C C . ALA A 1 194 ? 3.287 -17.065 9.383 1.00 92.25 194 ALA A C 1
ATOM 1533 O O . ALA A 1 194 ? 3.970 -17.647 10.225 1.00 92.25 194 ALA A O 1
ATOM 1534 N N . LEU A 1 195 ? 3.628 -15.863 8.906 1.00 92.44 195 LEU A N 1
ATOM 1535 C CA . LEU A 1 195 ? 4.681 -15.013 9.463 1.00 92.44 195 LEU A CA 1
ATOM 1536 C C . LEU A 1 195 ? 4.384 -14.666 10.926 1.00 92.44 195 LEU A C 1
ATOM 1538 O O . LEU A 1 195 ? 5.196 -14.979 11.791 1.00 92.44 195 LEU A O 1
ATOM 1542 N N . ALA A 1 196 ? 3.214 -14.089 11.203 1.00 92.56 196 ALA A N 1
ATOM 1543 C CA . ALA A 1 196 ? 2.809 -13.658 12.537 1.00 92.56 196 ALA A CA 1
ATOM 1544 C C . ALA A 1 196 ? 2.842 -14.794 13.575 1.00 92.56 196 ALA A C 1
ATOM 1546 O O . ALA A 1 196 ? 3.391 -14.622 14.662 1.00 92.56 196 ALA A O 1
ATOM 1547 N N . MET A 1 197 ? 2.324 -15.975 13.223 1.00 92.62 197 MET A N 1
ATOM 1548 C CA . MET A 1 197 ? 2.379 -17.171 14.072 1.00 92.62 197 MET A CA 1
ATOM 1549 C C . MET A 1 197 ? 3.813 -17.669 14.297 1.00 92.62 197 MET A C 1
ATOM 1551 O O . MET A 1 197 ? 4.116 -18.185 15.368 1.00 92.62 197 MET A O 1
ATOM 1555 N N . ARG A 1 198 ? 4.710 -17.506 13.316 1.00 94.12 198 ARG A N 1
ATOM 1556 C CA . ARG A 1 198 ? 6.115 -17.924 13.425 1.00 94.12 198 ARG A CA 1
ATOM 1557 C C . ARG A 1 198 ? 6.950 -16.970 14.281 1.00 94.12 198 ARG A C 1
ATOM 1559 O O . ARG A 1 198 ? 7.754 -17.440 15.079 1.00 94.12 198 ARG A O 1
ATOM 1566 N N . THR A 1 199 ? 6.789 -15.654 14.128 1.00 94.81 199 THR A N 1
ATOM 1567 C CA . THR A 1 199 ? 7.583 -14.654 14.872 1.00 94.81 199 THR A CA 1
ATOM 1568 C C . THR A 1 199 ? 6.989 -14.311 16.237 1.00 94.81 199 THR A C 1
ATOM 1570 O O . THR A 1 199 ? 7.718 -13.923 17.154 1.00 94.81 199 THR A O 1
ATOM 1573 N N . HIS A 1 200 ? 5.677 -14.481 16.421 1.00 94.56 200 HIS A N 1
ATOM 1574 C CA . HIS A 1 200 ? 4.978 -14.194 17.674 1.00 94.56 200 HIS A CA 1
ATOM 1575 C C . HIS A 1 200 ? 4.009 -15.323 18.085 1.00 94.56 200 HIS A C 1
ATOM 1577 O O . HIS A 1 200 ? 2.829 -15.058 18.316 1.00 94.56 200 HIS A O 1
ATOM 1583 N N . PRO A 1 201 ? 4.484 -16.574 18.264 1.00 95.56 201 PRO A N 1
ATOM 1584 C CA . PRO A 1 201 ? 3.628 -17.750 18.493 1.00 95.56 201 PRO A CA 1
ATOM 1585 C C . PRO A 1 201 ? 2.714 -17.653 19.725 1.00 95.56 201 PRO A C 1
ATOM 1587 O O . PRO A 1 201 ? 1.656 -18.272 19.761 1.00 95.56 201 PRO A O 1
ATOM 1590 N N . ASN A 1 202 ? 3.100 -16.851 20.722 1.00 95.25 202 ASN A N 1
ATOM 1591 C CA . ASN A 1 202 ? 2.351 -16.646 21.966 1.00 95.25 202 ASN A CA 1
ATOM 1592 C C . ASN A 1 202 ? 1.522 -15.345 21.967 1.00 95.25 202 ASN A C 1
ATOM 1594 O O . ASN A 1 202 ? 1.133 -14.867 23.032 1.00 95.25 202 ASN A O 1
ATOM 1598 N N . THR A 1 203 ? 1.303 -14.718 20.809 1.00 92.62 203 THR A N 1
ATOM 1599 C CA . THR A 1 203 ? 0.541 -13.468 20.678 1.00 92.62 203 THR A CA 1
ATOM 1600 C C . THR A 1 203 ? -0.702 -13.716 19.821 1.00 92.62 203 THR A C 1
ATOM 1602 O O . THR A 1 203 ? -0.565 -14.191 18.695 1.00 92.62 203 THR A O 1
ATOM 1605 N N . PRO A 1 204 ? -1.921 -13.405 20.306 1.00 91.38 204 PRO A N 1
ATOM 1606 C CA . PRO A 1 204 ? -3.129 -13.529 19.494 1.00 91.38 204 PRO A CA 1
ATOM 1607 C C . PRO A 1 204 ? -3.020 -12.697 18.210 1.00 91.38 204 PRO A C 1
ATOM 1609 O O . PRO A 1 204 ? -2.564 -11.559 18.262 1.00 91.38 204 PRO A O 1
ATOM 1612 N N . ILE A 1 205 ? -3.504 -13.205 17.070 1.00 87.88 205 ILE A N 1
ATOM 1613 C CA . ILE A 1 205 ? -3.433 -12.492 15.774 1.00 87.88 205 ILE A CA 1
ATOM 1614 C C . ILE A 1 205 ? -4.061 -11.086 15.841 1.00 87.88 205 ILE A C 1
ATOM 1616 O O . ILE A 1 205 ? -3.579 -10.164 15.190 1.00 87.88 205 ILE A O 1
ATOM 1620 N N . ALA A 1 206 ? -5.087 -10.886 16.676 1.00 86.50 206 ALA A N 1
ATOM 1621 C CA . ALA A 1 206 ? -5.717 -9.580 16.894 1.00 86.50 206 ALA A CA 1
ATOM 1622 C C . ALA A 1 206 ? -4.818 -8.538 17.601 1.00 86.50 206 ALA A C 1
ATOM 1624 O O . ALA A 1 206 ? -5.139 -7.353 17.591 1.00 86.50 206 ALA A O 1
ATOM 1625 N N . HIS A 1 207 ? -3.700 -8.974 18.186 1.00 89.19 207 HIS A N 1
ATOM 1626 C CA . HIS A 1 207 ? -2.692 -8.160 18.872 1.00 89.19 207 HIS A CA 1
ATOM 1627 C C . HIS A 1 207 ? -1.409 -8.001 18.033 1.00 89.19 207 HIS A C 1
ATOM 1629 O O . HIS A 1 207 ? -0.410 -7.466 18.516 1.00 89.19 207 HIS A O 1
ATOM 1635 N N . ILE A 1 208 ? -1.414 -8.455 16.774 1.00 90.00 208 ILE A N 1
ATOM 1636 C CA . ILE A 1 208 ? -0.274 -8.349 15.860 1.00 90.00 208 ILE A CA 1
ATOM 1637 C C . ILE A 1 208 ? -0.548 -7.254 14.825 1.00 90.00 208 ILE A C 1
ATOM 1639 O O . ILE A 1 208 ? -1.563 -7.255 14.126 1.00 90.00 208 ILE A O 1
ATOM 1643 N N . GLY A 1 209 ? 0.374 -6.297 14.762 1.00 90.31 209 GLY A N 1
ATOM 1644 C CA . GLY A 1 209 ? 0.447 -5.270 13.734 1.00 90.31 209 GLY A CA 1
ATOM 1645 C C . GLY A 1 209 ? 1.497 -5.642 12.696 1.00 90.31 209 GLY A C 1
ATOM 1646 O O . GLY A 1 209 ? 2.311 -6.541 12.911 1.00 90.31 209 GLY A O 1
ATOM 1647 N N . TYR A 1 210 ? 1.468 -4.956 11.560 1.00 90.00 210 TYR A N 1
ATOM 1648 C CA . TYR A 1 210 ? 2.364 -5.229 10.447 1.00 90.00 210 TYR A CA 1
ATOM 1649 C C . TYR A 1 210 ? 2.937 -3.929 9.905 1.00 90.00 210 TYR A C 1
ATOM 1651 O O . TYR A 1 210 ? 2.250 -2.912 9.796 1.00 90.00 210 TYR A O 1
ATOM 1659 N N . GLN A 1 211 ? 4.221 -3.955 9.588 1.00 90.75 211 GLN A N 1
ATOM 1660 C CA . GLN A 1 211 ? 4.942 -2.842 8.996 1.00 90.75 211 GLN A CA 1
ATOM 1661 C C . GLN A 1 211 ? 5.257 -3.208 7.549 1.00 90.75 211 GLN A C 1
ATOM 1663 O O . GLN A 1 211 ? 5.712 -4.314 7.272 1.00 90.75 211 GLN A O 1
ATOM 1668 N N . ILE A 1 212 ? 4.945 -2.296 6.632 1.00 90.75 212 ILE A N 1
ATOM 1669 C CA . ILE A 1 212 ? 5.040 -2.499 5.189 1.00 90.75 212 ILE A CA 1
ATOM 1670 C C . ILE A 1 212 ? 5.891 -1.377 4.624 1.00 90.75 212 ILE A C 1
ATOM 1672 O O . ILE A 1 212 ? 5.485 -0.212 4.643 1.00 90.75 212 ILE A O 1
ATOM 1676 N N . ASN A 1 213 ? 7.065 -1.724 4.117 1.00 89.56 213 ASN A N 1
ATOM 1677 C CA . ASN A 1 213 ? 7.905 -0.775 3.410 1.00 89.56 213 ASN A CA 1
ATOM 1678 C C . ASN A 1 213 ? 7.484 -0.749 1.935 1.00 89.56 213 ASN A C 1
ATOM 1680 O O . ASN A 1 213 ? 7.584 -1.760 1.240 1.00 89.56 213 ASN A O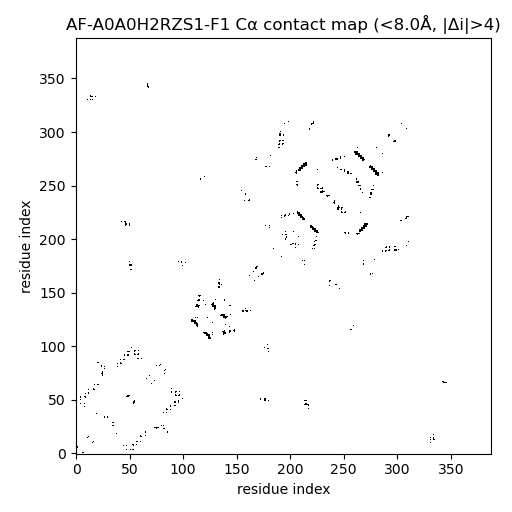 1
ATOM 1684 N N . VAL A 1 214 ? 6.971 0.400 1.487 1.00 90.06 214 VAL A N 1
ATOM 1685 C CA . VAL A 1 214 ? 6.544 0.638 0.096 1.00 90.06 214 VAL A CA 1
ATOM 1686 C C . VAL A 1 214 ? 7.598 1.373 -0.736 1.00 90.06 214 VAL A C 1
ATOM 1688 O O . VAL A 1 214 ? 7.413 1.524 -1.939 1.00 90.06 214 VAL A O 1
ATOM 1691 N N . SER A 1 215 ? 8.717 1.768 -0.118 1.00 87.75 215 SER A N 1
ATOM 1692 C CA . SER A 1 215 ? 9.914 2.300 -0.785 1.00 87.75 215 SER A CA 1
ATOM 1693 C C . SER A 1 215 ? 10.924 1.211 -1.187 1.00 87.75 215 SER A C 1
ATOM 1695 O O . SER A 1 215 ? 12.076 1.519 -1.469 1.00 87.75 215 SER A O 1
ATOM 1697 N N . VAL A 1 216 ? 10.529 -0.064 -1.198 1.00 91.50 216 VAL A N 1
ATOM 1698 C CA . VAL A 1 216 ? 11.377 -1.196 -1.614 1.00 91.50 216 VAL A CA 1
ATOM 1699 C C . VAL A 1 216 ? 10.585 -2.143 -2.506 1.00 91.50 216 VAL A C 1
ATOM 1701 O O . VAL A 1 216 ? 9.368 -2.267 -2.350 1.00 91.50 216 VAL A O 1
ATOM 1704 N N . PHE A 1 217 ? 11.269 -2.818 -3.435 1.00 90.56 217 PHE A N 1
ATOM 1705 C CA . PHE A 1 217 ? 10.643 -3.809 -4.305 1.00 90.56 217 PHE A CA 1
ATOM 1706 C C . PHE A 1 217 ? 11.351 -5.180 -4.259 1.00 90.56 217 PHE A C 1
ATOM 1708 O O . PHE A 1 217 ? 12.574 -5.237 -4.357 1.00 90.56 217 PHE A O 1
ATOM 1715 N N . PRO A 1 218 ? 10.608 -6.302 -4.220 1.00 90.94 218 PRO A N 1
ATOM 1716 C CA . PRO A 1 218 ? 9.205 -6.385 -3.809 1.00 90.94 218 PRO A CA 1
ATOM 1717 C C . PRO A 1 218 ? 8.976 -5.828 -2.384 1.00 90.94 218 PRO A C 1
ATOM 1719 O O . PRO A 1 218 ? 9.914 -5.511 -1.654 1.00 90.94 218 PRO A O 1
ATOM 1722 N N . LEU A 1 219 ? 7.714 -5.660 -1.997 1.00 90.38 219 LEU A N 1
ATOM 1723 C CA . LEU A 1 219 ? 7.340 -4.980 -0.753 1.00 90.38 219 LEU A CA 1
ATOM 1724 C C . LEU A 1 219 ? 7.733 -5.794 0.486 1.00 90.38 219 LEU A C 1
ATOM 1726 O O . LEU A 1 219 ? 7.278 -6.926 0.655 1.00 90.38 219 LEU A O 1
ATOM 1730 N N . GLN A 1 220 ? 8.520 -5.211 1.390 1.00 91.31 220 GLN A N 1
ATOM 1731 C CA . GLN A 1 220 ? 8.890 -5.877 2.642 1.00 91.31 220 GLN A CA 1
ATOM 1732 C C . GLN A 1 220 ? 7.758 -5.768 3.666 1.00 91.31 220 GLN A C 1
ATOM 1734 O O . GLN A 1 220 ? 7.238 -4.677 3.906 1.00 91.31 220 GLN A O 1
ATOM 1739 N N . ILE A 1 221 ? 7.410 -6.895 4.295 1.00 91.81 221 ILE A N 1
ATOM 1740 C CA . ILE A 1 221 ? 6.385 -6.983 5.342 1.00 91.81 221 ILE A CA 1
ATOM 1741 C C . ILE A 1 221 ? 6.989 -7.642 6.583 1.00 91.81 221 ILE A C 1
ATOM 1743 O O . ILE A 1 221 ? 7.447 -8.784 6.520 1.00 91.81 221 ILE A O 1
ATOM 1747 N N . SER A 1 222 ? 6.934 -6.955 7.722 1.00 91.44 222 SER A N 1
ATOM 1748 C CA . SER A 1 222 ? 7.273 -7.510 9.035 1.00 91.44 222 SER A CA 1
ATOM 1749 C C . SER A 1 222 ? 6.059 -7.493 9.966 1.00 91.44 222 SER A C 1
ATOM 1751 O O . SER A 1 222 ? 5.146 -6.682 9.810 1.00 91.44 222 SER A O 1
ATOM 1753 N N . ALA A 1 223 ? 6.028 -8.422 10.922 1.00 91.81 223 ALA A N 1
ATOM 1754 C CA . ALA A 1 223 ? 5.011 -8.496 11.968 1.00 91.81 223 ALA A CA 1
ATOM 1755 C C . ALA A 1 223 ? 5.602 -8.012 13.299 1.00 91.81 223 ALA A C 1
ATOM 1757 O O . ALA A 1 223 ? 6.772 -8.266 13.578 1.00 91.81 223 ALA A O 1
ATOM 1758 N N . PHE A 1 224 ? 4.794 -7.326 14.106 1.00 91.62 224 PHE A N 1
ATOM 1759 C CA . PHE A 1 224 ? 5.176 -6.806 15.418 1.00 91.62 224 PHE A CA 1
ATOM 1760 C C . PHE A 1 224 ? 4.010 -6.909 16.412 1.00 91.62 224 PHE A C 1
ATOM 1762 O O . PHE A 1 224 ? 2.844 -7.007 16.023 1.00 91.62 224 PHE A O 1
ATOM 1769 N N . ARG A 1 225 ? 4.288 -6.836 17.717 1.00 92.06 225 ARG A N 1
ATOM 1770 C CA . ARG A 1 225 ? 3.236 -6.836 18.749 1.00 92.06 225 ARG A CA 1
ATOM 1771 C C . ARG A 1 225 ? 2.700 -5.424 18.948 1.00 92.06 225 ARG A C 1
ATOM 1773 O O . ARG A 1 225 ? 3.474 -4.505 19.215 1.00 92.06 225 ARG A O 1
ATOM 1780 N N . VAL A 1 226 ? 1.387 -5.224 18.853 1.00 88.50 226 VAL A N 1
ATOM 1781 C CA . VAL A 1 226 ? 0.776 -3.883 18.934 1.00 88.50 226 VAL A CA 1
ATOM 1782 C C . VAL A 1 226 ? 1.075 -3.211 20.286 1.00 88.50 226 VAL A C 1
ATOM 1784 O O . VAL A 1 226 ? 1.240 -1.992 20.355 1.00 88.50 226 VAL A O 1
ATOM 1787 N N . GLU A 1 227 ? 1.268 -3.994 21.350 1.00 88.44 227 GLU A N 1
ATOM 1788 C CA . GLU A 1 227 ? 1.690 -3.529 22.673 1.00 88.44 227 GLU A CA 1
ATOM 1789 C C . GLU A 1 227 ? 3.060 -2.833 22.677 1.00 88.44 227 GLU A C 1
ATOM 1791 O O . GLU A 1 227 ? 3.271 -1.938 23.497 1.00 88.44 227 GLU A O 1
ATOM 1796 N N . GLN A 1 228 ? 3.987 -3.189 21.776 1.00 88.56 228 GLN A N 1
ATOM 1797 C CA . GLN A 1 228 ? 5.299 -2.527 21.673 1.00 88.56 228 GLN A CA 1
ATOM 1798 C C . GLN A 1 228 ? 5.139 -1.042 21.316 1.00 88.56 228 GLN A C 1
ATOM 1800 O O . GLN A 1 228 ? 5.847 -0.192 21.855 1.00 88.56 228 GLN A O 1
ATOM 1805 N N . TYR A 1 229 ? 4.151 -0.719 20.476 1.00 83.88 229 TYR A N 1
ATOM 1806 C CA . TYR A 1 229 ? 3.815 0.656 20.110 1.00 83.88 229 TYR A CA 1
ATOM 1807 C C . TYR A 1 229 ? 2.838 1.298 21.097 1.00 83.88 229 TYR A C 1
ATOM 1809 O O . TYR A 1 229 ? 3.008 2.462 21.440 1.00 83.88 229 TYR A O 1
ATOM 1817 N N . ALA A 1 230 ? 1.848 0.570 21.621 1.00 80.94 230 ALA A N 1
ATOM 1818 C CA . ALA A 1 230 ? 0.894 1.135 22.582 1.00 80.94 230 ALA A CA 1
ATOM 1819 C C . ALA A 1 230 ? 1.561 1.607 23.894 1.00 80.94 230 ALA A C 1
ATOM 1821 O O . ALA A 1 230 ? 1.100 2.581 24.498 1.00 80.94 230 ALA A O 1
ATOM 1822 N N . ASN A 1 231 ? 2.655 0.948 24.301 1.00 81.19 231 ASN A N 1
ATOM 1823 C CA . ASN A 1 231 ? 3.432 1.255 25.506 1.00 81.19 231 ASN A CA 1
ATOM 1824 C C . ASN A 1 231 ? 4.582 2.253 25.291 1.00 81.19 231 ASN A C 1
ATOM 1826 O O . ASN A 1 231 ? 5.298 2.560 26.249 1.00 81.19 231 ASN A O 1
ATOM 1830 N N . PHE A 1 232 ? 4.787 2.770 24.074 1.00 79.81 232 PHE A N 1
ATOM 1831 C CA . PHE A 1 232 ? 5.858 3.733 23.824 1.00 79.81 232 PHE A CA 1
ATOM 1832 C C . PHE A 1 232 ? 5.643 4.972 24.709 1.00 79.81 232 PHE A C 1
ATOM 1834 O O . PHE A 1 232 ? 4.612 5.651 24.614 1.00 79.81 232 PHE A O 1
ATOM 1841 N N . LYS A 1 233 ? 6.604 5.272 25.599 1.00 74.44 233 LYS A N 1
ATOM 1842 C CA . LYS A 1 233 ? 6.581 6.514 26.389 1.00 74.44 233 LYS A CA 1
ATOM 1843 C C . LYS A 1 233 ? 6.447 7.669 25.406 1.00 74.44 233 LYS A C 1
ATOM 1845 O O . LYS A 1 233 ? 7.184 7.690 24.425 1.00 74.44 233 LYS A O 1
ATOM 1850 N N . ARG A 1 234 ? 5.506 8.590 25.661 1.00 62.62 234 ARG A N 1
ATOM 1851 C CA . ARG A 1 234 ? 5.176 9.697 24.749 1.00 62.62 234 ARG A CA 1
ATOM 1852 C C . ARG A 1 234 ? 6.453 10.374 24.246 1.00 62.62 234 ARG A C 1
ATOM 1854 O O . ARG A 1 234 ? 7.041 11.190 24.952 1.00 62.62 234 ARG A O 1
ATOM 1861 N N . ALA A 1 235 ? 6.824 10.067 23.006 1.00 59.06 235 ALA A N 1
ATOM 1862 C CA . ALA A 1 235 ? 7.576 10.997 22.187 1.00 59.06 235 ALA A CA 1
ATOM 1863 C C . ALA A 1 235 ? 6.748 12.292 22.065 1.00 59.06 235 ALA A C 1
ATOM 1865 O O . ALA A 1 235 ? 5.543 12.289 22.349 1.00 59.06 235 ALA A O 1
ATOM 1866 N N . GLY A 1 236 ? 7.395 13.406 21.709 1.00 67.88 236 GLY A N 1
ATOM 1867 C CA . GLY A 1 236 ? 6.751 14.726 21.691 1.00 67.88 236 GLY A CA 1
ATOM 1868 C C . GLY A 1 236 ? 5.408 14.727 20.939 1.00 67.88 236 GLY A C 1
ATOM 1869 O O . GLY A 1 236 ? 5.219 13.898 20.044 1.00 67.88 236 GLY A O 1
ATOM 1870 N N . PRO A 1 237 ? 4.465 15.622 21.291 1.00 61.44 237 PRO A N 1
ATOM 1871 C CA . PRO A 1 237 ? 3.100 15.606 20.754 1.00 61.44 237 PRO A CA 1
ATOM 1872 C C . PRO A 1 237 ? 3.030 15.680 19.220 1.00 61.44 237 PRO A C 1
ATOM 1874 O O . PRO A 1 237 ? 2.071 15.182 18.644 1.00 61.44 237 PRO A O 1
ATOM 1877 N N . ASP A 1 238 ? 4.058 16.235 18.575 1.00 60.78 238 ASP A N 1
ATOM 1878 C CA . ASP A 1 238 ? 4.170 16.364 17.117 1.00 60.78 238 ASP A CA 1
ATOM 1879 C C . ASP A 1 238 ? 4.895 15.177 16.444 1.00 60.78 238 ASP A C 1
ATOM 1881 O O . ASP A 1 238 ? 5.123 15.172 15.236 1.00 60.78 238 ASP A O 1
ATOM 1885 N N . SER A 1 239 ? 5.286 14.152 17.209 1.00 69.19 239 SER A N 1
ATOM 1886 C CA . SER A 1 239 ? 5.945 12.964 16.663 1.00 69.19 239 SER A CA 1
ATOM 1887 C C . SER A 1 239 ? 4.946 12.035 15.980 1.00 69.19 239 SER A C 1
ATOM 1889 O O . SER A 1 239 ? 3.906 11.674 16.533 1.00 69.19 239 SER A O 1
ATOM 1891 N N . LEU A 1 240 ? 5.322 11.533 14.805 1.00 67.38 240 LEU A N 1
ATOM 1892 C CA . LEU A 1 240 ? 4.591 10.468 14.123 1.00 67.38 240 LEU A CA 1
ATOM 1893 C C . LEU A 1 240 ? 4.334 9.253 15.036 1.00 67.38 240 LEU A C 1
ATOM 1895 O O . LEU A 1 240 ? 3.270 8.636 14.969 1.00 67.38 240 LEU A O 1
ATOM 1899 N N . THR A 1 241 ? 5.285 8.942 15.919 1.00 75.75 241 THR A N 1
ATOM 1900 C CA . THR A 1 241 ? 5.181 7.893 16.937 1.00 75.75 241 THR A CA 1
ATOM 1901 C C . THR A 1 241 ? 3.922 8.041 17.792 1.00 75.75 241 THR A C 1
ATOM 1903 O O . THR A 1 241 ? 3.275 7.035 18.065 1.00 75.75 241 THR A O 1
ATOM 1906 N N . ALA A 1 242 ? 3.509 9.262 18.156 1.00 74.88 242 ALA A N 1
ATOM 1907 C CA . ALA A 1 242 ? 2.267 9.491 18.898 1.00 74.88 242 ALA A CA 1
ATOM 1908 C C . ALA A 1 242 ? 1.031 8.992 18.126 1.00 74.88 242 ALA A C 1
ATOM 1910 O O . ALA A 1 242 ? 0.153 8.358 18.711 1.00 74.88 242 ALA A O 1
ATOM 1911 N N . ARG A 1 243 ? 1.004 9.171 16.800 1.00 72.56 243 ARG A N 1
ATOM 1912 C CA . ARG A 1 243 ? -0.073 8.667 15.933 1.00 72.56 243 ARG A CA 1
ATOM 1913 C C . ARG A 1 243 ? -0.100 7.145 15.925 1.00 72.56 243 ARG A C 1
ATOM 1915 O O . ARG A 1 243 ? -1.153 6.549 16.128 1.00 72.56 243 ARG A O 1
ATOM 1922 N N . VAL A 1 244 ? 1.063 6.511 15.741 1.00 79.69 244 VAL A N 1
ATOM 1923 C CA . VAL A 1 244 ? 1.192 5.044 15.771 1.00 79.69 244 VAL A CA 1
ATOM 1924 C C . VAL A 1 244 ? 0.734 4.487 17.124 1.00 79.69 244 VAL A C 1
ATOM 1926 O O . VAL A 1 244 ? -0.041 3.537 17.150 1.00 79.69 244 VAL A O 1
ATOM 1929 N N . VAL A 1 245 ? 1.131 5.117 18.235 1.00 80.62 245 VAL A N 1
ATOM 1930 C CA . VAL A 1 245 ? 0.713 4.772 19.607 1.00 80.62 245 VAL A CA 1
ATOM 1931 C C . VAL A 1 245 ? -0.810 4.852 19.771 1.00 80.62 245 VAL A C 1
ATOM 1933 O O . VAL A 1 245 ? -1.424 3.937 20.319 1.00 80.62 245 VAL A O 1
ATOM 1936 N N . GLU A 1 246 ? -1.448 5.932 19.315 1.00 77.62 246 GLU A N 1
ATOM 1937 C CA . GLU A 1 246 ? -2.896 6.110 19.470 1.00 77.62 246 GLU A CA 1
ATOM 1938 C C . GLU A 1 246 ? -3.694 5.165 18.547 1.00 77.62 246 GLU A C 1
ATOM 1940 O O . GLU A 1 246 ? -4.707 4.613 18.977 1.00 77.62 246 GLU A O 1
ATOM 1945 N N . VAL A 1 247 ? -3.227 4.885 17.322 1.00 79.50 247 VAL A N 1
ATOM 1946 C CA . VAL A 1 247 ? -3.841 3.862 16.449 1.00 79.50 247 VAL A CA 1
ATOM 1947 C C . VAL A 1 247 ? -3.623 2.448 17.013 1.00 79.50 247 VAL A C 1
ATOM 1949 O O . VAL A 1 247 ? -4.553 1.645 17.001 1.00 79.50 247 VAL A O 1
ATOM 1952 N N . ALA A 1 248 ? -2.457 2.149 17.594 1.00 81.31 248 ALA A N 1
ATOM 1953 C CA . ALA A 1 248 ? -2.183 0.886 18.287 1.00 81.31 248 ALA A CA 1
ATOM 1954 C C . ALA A 1 248 ? -3.137 0.655 19.473 1.00 81.31 248 ALA A C 1
ATOM 1956 O O . ALA A 1 248 ? -3.701 -0.429 19.620 1.00 81.31 248 ALA A O 1
ATOM 1957 N N . LYS A 1 249 ? -3.394 1.687 20.286 1.00 80.62 249 LYS A N 1
ATOM 1958 C CA . LYS A 1 249 ? -4.390 1.622 21.371 1.00 80.62 249 LYS A CA 1
ATOM 1959 C C . LYS A 1 249 ? -5.810 1.412 20.856 1.00 80.62 249 LYS A C 1
ATOM 1961 O O . LYS A 1 249 ? -6.576 0.694 21.492 1.00 80.62 249 LYS A O 1
ATOM 1966 N N . ASP A 1 250 ? -6.172 2.025 19.729 1.00 77.31 250 ASP A N 1
ATOM 1967 C CA . ASP A 1 250 ? -7.479 1.806 19.105 1.00 77.31 250 ASP A CA 1
ATOM 1968 C C . ASP A 1 250 ? -7.642 0.360 18.612 1.00 77.31 250 ASP A C 1
ATOM 1970 O O . ASP A 1 250 ? -8.685 -0.252 18.836 1.00 77.31 250 ASP A O 1
ATOM 1974 N N . VAL A 1 251 ? -6.587 -0.206 18.019 1.00 79.88 251 VAL A N 1
ATOM 1975 C CA . VAL A 1 251 ? -6.528 -1.612 17.601 1.00 79.88 251 VAL A CA 1
ATOM 1976 C C . VAL A 1 251 ? -6.682 -2.552 18.795 1.00 79.88 251 VAL A C 1
ATOM 1978 O O . VAL A 1 251 ? -7.577 -3.390 18.764 1.00 79.88 251 VAL A O 1
ATOM 1981 N N . LEU A 1 252 ? -5.913 -2.365 19.876 1.00 80.31 252 LEU A N 1
ATOM 1982 C CA . LEU A 1 252 ? -6.040 -3.180 21.095 1.00 80.31 252 LEU A CA 1
ATOM 1983 C C . LEU A 1 252 ? -7.433 -3.051 21.731 1.00 80.31 252 LEU A C 1
ATOM 1985 O O . LEU A 1 252 ? -8.065 -4.057 22.029 1.00 80.31 252 LEU A O 1
ATOM 1989 N N . ARG A 1 253 ? -7.985 -1.833 21.837 1.00 78.44 253 ARG A N 1
ATOM 1990 C CA . ARG A 1 253 ? -9.369 -1.601 22.304 1.00 78.44 253 ARG A CA 1
ATOM 1991 C C . ARG A 1 253 ? -10.408 -2.364 21.470 1.00 78.44 253 ARG A C 1
ATOM 1993 O O . ARG A 1 253 ? -11.472 -2.708 21.982 1.00 78.44 253 ARG A O 1
ATOM 2000 N N . LYS A 1 254 ? -10.128 -2.584 20.184 1.00 74.50 254 LYS A N 1
ATOM 2001 C CA . LYS A 1 254 ? -10.982 -3.318 19.240 1.00 74.50 254 LYS A CA 1
ATOM 2002 C C . LYS A 1 254 ? -10.635 -4.806 19.136 1.00 74.50 254 LYS A C 1
ATOM 2004 O O . LYS A 1 254 ? -11.410 -5.529 18.513 1.00 74.50 254 LYS A O 1
ATOM 2009 N N . ALA A 1 255 ? -9.543 -5.275 19.745 1.00 76.00 255 ALA A N 1
ATOM 2010 C CA . ALA A 1 255 ? -9.110 -6.675 19.746 1.00 76.00 255 ALA A CA 1
ATOM 2011 C C . ALA A 1 255 ? -9.938 -7.567 20.693 1.00 76.00 255 ALA A C 1
ATOM 2013 O O . ALA A 1 255 ? -10.085 -8.755 20.422 1.00 76.00 255 ALA A O 1
ATOM 2014 N N . ASP A 1 256 ? -10.603 -6.986 21.697 1.00 70.69 256 ASP A N 1
ATOM 2015 C CA . ASP A 1 256 ? -11.520 -7.693 22.613 1.00 70.69 256 ASP A CA 1
ATOM 2016 C C . ASP A 1 256 ? -13.003 -7.677 22.160 1.00 70.69 256 ASP A C 1
ATOM 2018 O O . ASP A 1 256 ? -13.907 -8.123 22.871 1.00 70.69 256 ASP A O 1
ATOM 2022 N N . TRP A 1 257 ? -13.306 -7.110 20.986 1.00 69.19 257 TRP A N 1
ATOM 2023 C CA . TRP A 1 257 ? -14.679 -6.902 20.517 1.00 69.19 257 TRP A CA 1
ATOM 2024 C C . TRP A 1 257 ? -15.276 -8.129 19.811 1.00 69.19 257 TRP A C 1
ATOM 2026 O O . TRP A 1 257 ? -14.996 -8.382 18.645 1.00 69.19 257 TRP A O 1
ATOM 2036 N N . ASN A 1 258 ? -16.200 -8.833 20.469 1.00 62.31 258 ASN A N 1
ATOM 2037 C CA . ASN A 1 258 ? -16.842 -10.070 19.980 1.00 62.31 258 ASN A CA 1
ATOM 2038 C C . ASN A 1 258 ? -17.735 -9.960 18.710 1.00 62.31 258 ASN A C 1
ATOM 2040 O O . ASN A 1 258 ? -18.590 -10.818 18.490 1.00 62.31 258 ASN A O 1
ATOM 2044 N N . GLY A 1 259 ? -17.567 -8.943 17.864 1.00 63.88 259 GLY A N 1
ATOM 2045 C CA . GLY A 1 259 ? -18.316 -8.773 16.618 1.00 63.88 259 GLY A CA 1
ATOM 2046 C C . GLY A 1 259 ? -17.967 -9.779 15.507 1.00 63.88 259 GLY A C 1
ATOM 2047 O O . GLY A 1 259 ? -17.011 -10.557 15.584 1.00 63.88 259 GLY A O 1
ATOM 2048 N N . GLU A 1 260 ? -18.741 -9.716 14.421 1.00 59.25 260 GLU A N 1
ATOM 2049 C CA . GLU A 1 260 ? -18.490 -10.433 13.157 1.00 59.25 260 GLU A CA 1
ATOM 2050 C C . GLU A 1 260 ? -17.227 -9.922 12.429 1.00 59.25 260 GLU A C 1
ATOM 2052 O O . GLU A 1 260 ? -16.627 -10.626 11.618 1.00 59.25 260 GLU A O 1
ATOM 2057 N N . TYR A 1 261 ? -16.776 -8.710 12.761 1.00 55.72 261 TYR A N 1
ATOM 2058 C CA . TYR A 1 261 ? -15.605 -8.064 12.176 1.00 55.72 261 TYR A CA 1
ATOM 2059 C C . TYR A 1 261 ? -14.494 -7.903 13.216 1.00 55.72 261 TYR A C 1
ATOM 2061 O O . TYR A 1 261 ? -14.510 -6.988 14.038 1.00 55.72 261 TYR A O 1
ATOM 2069 N N . GLN A 1 262 ? -13.515 -8.800 13.134 1.00 60.50 262 GLN A N 1
ATOM 2070 C CA . GLN A 1 262 ? -12.208 -8.735 13.781 1.00 60.50 262 GLN A CA 1
ATOM 2071 C C . GLN A 1 262 ? -11.204 -9.531 12.935 1.00 60.50 262 GLN A C 1
ATOM 2073 O O . GLN A 1 262 ? -11.612 -10.534 12.354 1.00 60.50 262 GLN A O 1
ATOM 2078 N N . PRO A 1 263 ? -9.907 -9.184 12.908 1.00 55.00 263 PRO A N 1
ATOM 2079 C CA . PRO A 1 263 ? -9.239 -8.145 13.675 1.00 55.00 263 PRO A CA 1
ATOM 2080 C C . PRO A 1 263 ? -9.014 -6.856 12.875 1.00 55.00 263 PRO A C 1
ATOM 2082 O O . PRO A 1 263 ? -9.020 -6.820 11.644 1.00 55.00 263 PRO A O 1
ATOM 2085 N N . THR A 1 264 ? -8.776 -5.784 13.622 1.00 62.56 264 THR A N 1
ATOM 2086 C CA . THR A 1 264 ? -8.342 -4.496 13.083 1.00 62.56 264 THR A CA 1
ATOM 2087 C C . THR A 1 264 ? -6.830 -4.563 12.882 1.00 62.56 264 THR A C 1
ATOM 2089 O O . THR A 1 264 ? -6.099 -4.576 13.864 1.00 62.56 264 THR A O 1
ATOM 2092 N N . MET A 1 265 ? -6.335 -4.625 11.646 1.00 74.44 265 MET A N 1
ATOM 2093 C CA . MET A 1 265 ? -4.891 -4.706 11.421 1.00 74.44 265 MET A CA 1
ATOM 2094 C C . MET A 1 265 ? -4.266 -3.308 11.490 1.00 74.44 265 MET A C 1
ATOM 2096 O O . MET A 1 265 ? -4.656 -2.418 10.728 1.00 74.44 265 MET A O 1
ATOM 2100 N N . LEU A 1 266 ? -3.294 -3.114 12.389 1.00 77.38 266 LEU A N 1
ATOM 2101 C CA . LEU A 1 266 ? -2.425 -1.936 12.369 1.00 77.38 266 LEU A CA 1
ATOM 2102 C C . LEU A 1 266 ? -1.417 -2.103 11.230 1.00 77.38 266 LEU A C 1
ATOM 2104 O O . LEU A 1 266 ? -0.561 -2.978 11.316 1.00 77.38 266 LEU A O 1
ATOM 2108 N N . LEU A 1 267 ? -1.504 -1.258 10.204 1.00 78.69 267 LEU A N 1
ATOM 2109 C CA . LEU A 1 267 ? -0.492 -1.157 9.155 1.00 78.69 267 LEU A CA 1
ATOM 2110 C C . LEU A 1 267 ? 0.354 0.095 9.358 1.00 78.69 267 LEU A C 1
ATOM 2112 O O . LEU A 1 267 ? -0.171 1.206 9.271 1.00 78.69 267 LEU A O 1
ATOM 2116 N N . ILE A 1 268 ? 1.654 -0.080 9.587 1.00 79.50 268 ILE A N 1
ATOM 2117 C CA . ILE A 1 268 ? 2.651 0.994 9.526 1.00 79.50 268 ILE A CA 1
ATOM 2118 C C . ILE A 1 268 ? 3.246 0.978 8.122 1.00 79.50 268 ILE A C 1
ATOM 2120 O O . ILE A 1 268 ? 4.035 0.100 7.793 1.00 79.50 268 ILE A O 1
ATOM 2124 N N . ILE A 1 269 ? 2.856 1.931 7.285 1.00 78.19 269 ILE A N 1
ATOM 2125 C CA . ILE A 1 269 ? 3.361 2.050 5.917 1.00 78.19 269 ILE A CA 1
ATOM 2126 C C . ILE A 1 269 ? 4.556 2.993 5.940 1.00 78.19 269 ILE A C 1
ATOM 2128 O O . ILE A 1 269 ? 4.432 4.105 6.450 1.00 78.19 269 ILE A O 1
ATOM 2132 N N . GLN A 1 270 ? 5.700 2.552 5.422 1.00 77.00 270 GLN A N 1
ATOM 2133 C CA . GLN A 1 270 ? 6.913 3.358 5.309 1.00 77.00 270 GLN A CA 1
ATOM 2134 C C . GLN A 1 270 ? 7.139 3.761 3.853 1.00 77.00 270 GLN A C 1
ATOM 2136 O O . GLN A 1 270 ? 7.355 2.899 3.003 1.00 77.00 270 GLN A O 1
ATOM 2141 N N . GLN A 1 271 ? 7.092 5.066 3.594 1.00 75.12 271 GLN A N 1
ATOM 2142 C CA . GLN A 1 271 ? 7.568 5.695 2.362 1.00 75.12 271 GLN A CA 1
ATOM 2143 C C . GLN A 1 271 ? 8.505 6.864 2.746 1.00 75.12 271 GLN A C 1
ATOM 2145 O O . GLN A 1 271 ? 9.152 6.805 3.792 1.00 75.12 271 GLN A O 1
ATOM 2150 N N . THR A 1 272 ? 8.524 7.965 1.985 1.00 65.12 272 THR A N 1
ATOM 2151 C CA . THR A 1 272 ? 9.129 9.256 2.391 1.00 65.12 272 THR A CA 1
ATOM 2152 C C . THR A 1 272 ? 8.591 9.753 3.738 1.00 65.12 272 THR A C 1
ATOM 2154 O O . THR A 1 272 ? 9.309 10.351 4.540 1.00 65.12 272 THR A O 1
ATOM 2157 N N . HIS A 1 273 ? 7.325 9.448 4.019 1.00 68.00 273 HIS A N 1
ATOM 2158 C CA . HIS A 1 273 ? 6.710 9.581 5.327 1.00 68.00 273 HIS A CA 1
ATOM 2159 C C . HIS A 1 273 ? 6.212 8.214 5.787 1.00 68.00 273 HIS A C 1
ATOM 2161 O O . HIS A 1 273 ? 5.618 7.455 5.023 1.00 68.00 273 HIS A O 1
ATOM 2167 N N . THR A 1 274 ? 6.444 7.893 7.058 1.00 72.75 274 THR A N 1
ATOM 2168 C CA . THR A 1 274 ? 5.807 6.729 7.675 1.00 72.75 274 THR A CA 1
ATOM 2169 C C . THR A 1 274 ? 4.403 7.123 8.155 1.00 72.75 274 THR A C 1
ATOM 2171 O O . THR A 1 274 ? 4.194 8.243 8.620 1.00 72.75 274 THR A O 1
ATOM 2174 N N . PHE A 1 275 ? 3.416 6.232 8.060 1.00 77.94 275 PHE A N 1
ATOM 2175 C CA . PHE A 1 275 ? 2.078 6.471 8.602 1.00 77.94 275 PHE A CA 1
ATOM 2176 C C . PHE A 1 275 ? 1.389 5.188 9.070 1.00 77.94 275 PHE A C 1
ATOM 2178 O O . PHE A 1 275 ? 1.447 4.149 8.419 1.00 77.94 275 PHE A O 1
ATOM 2185 N N . ALA A 1 276 ? 0.699 5.270 10.211 1.00 79.56 276 ALA A N 1
ATOM 2186 C CA . ALA A 1 276 ? -0.140 4.191 10.720 1.00 79.56 276 ALA A CA 1
ATOM 2187 C C . ALA A 1 276 ? -1.564 4.310 10.178 1.00 79.56 276 ALA A C 1
ATOM 2189 O O . ALA A 1 276 ? -2.179 5.372 10.282 1.00 79.56 276 ALA A O 1
ATOM 2190 N N . CYS A 1 277 ? -2.125 3.213 9.678 1.00 80.06 277 CYS A N 1
ATOM 2191 C CA . CYS A 1 277 ? -3.543 3.116 9.369 1.00 80.06 277 CYS A CA 1
ATOM 2192 C C . CYS A 1 277 ? -4.157 1.813 9.886 1.00 80.06 277 CYS A C 1
ATOM 2194 O O . CYS A 1 277 ? -3.475 0.822 10.133 1.00 80.06 277 CYS A O 1
ATOM 2196 N N . VAL A 1 278 ? -5.476 1.840 10.038 1.00 79.38 278 VAL A N 1
ATOM 2197 C CA . VAL A 1 278 ? -6.296 0.660 10.295 1.00 79.38 278 VAL A CA 1
ATOM 2198 C C . VAL A 1 278 ? -6.751 0.077 8.961 1.00 79.38 278 VAL A C 1
ATOM 2200 O O . VAL A 1 278 ? -7.292 0.810 8.122 1.00 79.38 278 VAL A O 1
ATOM 2203 N N . VAL A 1 279 ? -6.591 -1.238 8.802 1.00 77.69 279 VAL A N 1
ATOM 2204 C CA . VAL A 1 279 ? -7.267 -2.019 7.760 1.00 77.69 279 VAL A CA 1
ATOM 2205 C C . VAL A 1 279 ? -8.208 -3.036 8.415 1.00 77.69 279 VAL A C 1
ATOM 2207 O O . VAL A 1 279 ? -7.752 -3.884 9.185 1.00 77.69 279 VAL A O 1
ATOM 2210 N N . PRO A 1 280 ? -9.525 -2.956 8.149 1.00 73.31 280 PRO A N 1
ATOM 2211 C CA . PRO A 1 280 ? -10.483 -3.940 8.627 1.00 73.31 280 PRO A CA 1
ATOM 2212 C C . PRO A 1 280 ? -10.458 -5.194 7.745 1.00 73.31 280 PRO A C 1
ATOM 2214 O O . PRO A 1 280 ? -10.499 -5.102 6.516 1.00 73.31 280 PRO A O 1
ATOM 2217 N N . PHE A 1 281 ? -10.470 -6.362 8.383 1.00 77.44 281 PHE A N 1
ATOM 2218 C CA . PHE A 1 281 ? -10.690 -7.657 7.736 1.00 77.44 281 PHE A CA 1
ATOM 2219 C C . PHE A 1 281 ? -11.991 -8.282 8.248 1.00 77.44 281 PHE A C 1
ATOM 2221 O O . PHE A 1 281 ? -12.408 -8.025 9.382 1.00 77.44 281 PHE A O 1
ATOM 2228 N N . ARG A 1 282 ? -12.648 -9.114 7.428 1.00 77.50 282 ARG A N 1
ATOM 2229 C CA . ARG A 1 282 ? -13.758 -9.938 7.923 1.00 77.50 282 ARG A CA 1
ATOM 2230 C C . ARG A 1 282 ? -13.169 -11.055 8.776 1.00 77.50 282 ARG A C 1
ATOM 2232 O O . ARG A 1 282 ? -12.150 -11.645 8.414 1.00 77.50 282 ARG A O 1
ATOM 2239 N N . ARG A 1 283 ? -13.843 -11.404 9.874 1.00 78.38 283 ARG A N 1
ATOM 2240 C CA . ARG A 1 283 ? -13.390 -12.485 10.763 1.00 78.38 283 ARG A CA 1
ATOM 2241 C C . ARG A 1 283 ? -13.327 -13.831 10.057 1.00 78.38 283 ARG A C 1
ATOM 2243 O O . ARG A 1 283 ? -12.444 -14.623 10.362 1.00 78.38 283 ARG A O 1
ATOM 2250 N N . ALA A 1 284 ? -14.206 -14.049 9.079 1.00 78.56 284 ALA A N 1
ATOM 2251 C CA . ALA A 1 284 ? -14.171 -15.209 8.197 1.00 78.56 284 ALA A CA 1
ATOM 2252 C C . ALA A 1 284 ? -12.863 -15.294 7.388 1.00 78.56 284 ALA A C 1
ATOM 2254 O O . ALA A 1 284 ? -12.239 -16.350 7.387 1.00 78.56 284 ALA A O 1
ATOM 2255 N N . ASP A 1 285 ? -12.405 -14.194 6.773 1.00 83.06 285 ASP A N 1
ATOM 2256 C CA . ASP A 1 285 ? -11.182 -14.181 5.952 1.00 83.06 285 ASP A CA 1
ATOM 2257 C C . ASP A 1 285 ? -9.951 -14.563 6.791 1.00 83.06 285 ASP A C 1
ATOM 2259 O O . ASP A 1 285 ? -9.142 -15.398 6.384 1.00 83.06 285 ASP A O 1
ATOM 2263 N N . VAL A 1 286 ? -9.843 -13.999 8.001 1.00 85.88 286 VAL A N 1
ATOM 2264 C CA . VAL A 1 286 ? -8.746 -14.303 8.933 1.00 85.88 286 VAL A CA 1
ATOM 2265 C C . VAL A 1 286 ? -8.858 -15.714 9.503 1.00 85.88 286 VAL A C 1
ATOM 2267 O O . VAL A 1 286 ? -7.864 -16.431 9.487 1.00 85.88 286 VAL A O 1
ATOM 2270 N N . LYS A 1 287 ? -10.045 -16.166 9.929 1.00 86.19 287 LYS A N 1
ATOM 2271 C CA . LYS A 1 287 ? -10.238 -17.534 10.450 1.00 86.19 287 LYS A CA 1
ATOM 2272 C C . LYS A 1 287 ? -9.954 -18.607 9.403 1.00 86.19 287 LYS A C 1
ATOM 2274 O O . LYS A 1 287 ? -9.375 -19.640 9.727 1.00 86.19 287 LYS A O 1
ATOM 2279 N N . MET A 1 288 ? -10.323 -18.359 8.149 1.00 85.44 288 MET A N 1
ATOM 2280 C CA . MET A 1 288 ? -10.004 -19.246 7.034 1.00 85.44 288 MET A CA 1
ATOM 2281 C C . MET A 1 288 ? -8.484 -19.246 6.778 1.00 85.44 288 MET A C 1
ATOM 2283 O O . MET A 1 288 ? -7.876 -20.306 6.635 1.00 85.44 288 MET A O 1
ATOM 2287 N N . ALA A 1 289 ? -7.829 -18.080 6.799 1.00 87.19 289 ALA A N 1
ATOM 2288 C CA . ALA A 1 289 ? -6.379 -17.997 6.644 1.00 87.19 289 ALA A CA 1
ATOM 2289 C C . ALA A 1 289 ? -5.617 -18.705 7.788 1.00 87.19 289 ALA A C 1
ATOM 2291 O O . ALA A 1 289 ? -4.702 -19.473 7.507 1.00 87.19 289 ALA A O 1
ATOM 2292 N N . GLU A 1 290 ? -6.034 -18.542 9.050 1.00 87.69 290 GLU A N 1
ATOM 2293 C CA . GLU A 1 290 ? -5.523 -19.319 10.195 1.00 87.69 290 GLU A CA 1
ATOM 2294 C C . GLU A 1 290 ? -5.703 -20.835 9.981 1.00 87.69 290 GLU A C 1
ATOM 2296 O O . GLU A 1 290 ? -4.780 -21.606 10.239 1.00 87.69 290 GLU A O 1
ATOM 2301 N N . TYR A 1 291 ? -6.859 -21.270 9.463 1.00 89.88 291 TYR A N 1
ATOM 2302 C CA . TYR A 1 291 ? -7.140 -22.679 9.161 1.00 89.88 291 TYR A CA 1
ATOM 2303 C C . TYR A 1 291 ? -6.225 -23.253 8.065 1.00 89.88 291 TYR A C 1
ATOM 2305 O O . TYR A 1 291 ? -5.715 -24.362 8.228 1.00 89.88 291 TYR A O 1
ATOM 2313 N N . ARG A 1 292 ? -5.950 -22.501 6.986 1.00 90.00 292 ARG A N 1
ATOM 2314 C CA . ARG A 1 292 ? -4.962 -22.908 5.964 1.00 90.00 292 ARG A CA 1
ATOM 2315 C C . ARG A 1 292 ? -3.564 -23.053 6.560 1.00 90.00 292 ARG A C 1
ATOM 2317 O O . ARG A 1 292 ? -2.915 -24.071 6.338 1.00 90.00 292 ARG A O 1
ATOM 2324 N N . VAL A 1 293 ? -3.119 -22.090 7.371 1.00 90.00 293 VAL A N 1
ATOM 2325 C CA . VAL A 1 293 ? -1.812 -22.168 8.047 1.00 90.00 293 VAL A CA 1
ATOM 2326 C C . VAL A 1 293 ? -1.732 -23.398 8.959 1.00 90.00 293 VAL A C 1
ATOM 2328 O O . VAL A 1 293 ? -0.751 -24.135 8.887 1.00 90.00 293 VAL A O 1
ATOM 2331 N N . ALA A 1 294 ? -2.778 -23.684 9.741 1.00 90.00 294 ALA A N 1
ATOM 2332 C CA . ALA A 1 294 ? -2.834 -24.853 10.623 1.00 90.00 294 ALA A CA 1
ATOM 2333 C C . ALA A 1 294 ? -2.794 -26.204 9.878 1.00 90.00 294 ALA A C 1
ATOM 2335 O O . ALA A 1 294 ? -2.348 -27.200 10.444 1.00 90.00 294 ALA A O 1
ATOM 2336 N N . ARG A 1 295 ? -3.230 -26.248 8.613 1.00 93.75 295 ARG A N 1
ATOM 2337 C CA . ARG A 1 295 ? -3.139 -27.434 7.741 1.00 93.75 295 ARG A CA 1
ATOM 2338 C C . ARG A 1 295 ? -1.793 -27.593 7.031 1.00 93.75 295 ARG A C 1
ATOM 2340 O O . ARG A 1 295 ? -1.570 -28.620 6.400 1.00 93.75 295 ARG A O 1
ATOM 2347 N N . GLY A 1 296 ? -0.914 -26.594 7.106 1.00 90.50 296 GLY A N 1
ATOM 2348 C CA . GLY A 1 296 ? 0.277 -26.521 6.259 1.00 90.50 296 GLY A CA 1
ATOM 2349 C C . GLY A 1 296 ? -0.014 -26.061 4.824 1.00 90.50 296 GLY A C 1
ATOM 2350 O O . GLY A 1 296 ? 0.904 -26.043 4.006 1.00 90.50 296 GLY A O 1
ATOM 2351 N N . ASP A 1 297 ? -1.242 -25.616 4.528 1.00 89.81 297 ASP A N 1
ATOM 2352 C CA . ASP A 1 297 ? -1.670 -25.056 3.235 1.00 89.81 297 ASP A CA 1
ATOM 2353 C C . ASP A 1 297 ? -1.150 -23.608 3.062 1.00 89.81 297 ASP A C 1
ATOM 2355 O O . ASP A 1 297 ? -1.890 -22.679 2.724 1.00 89.81 297 ASP A O 1
ATOM 2359 N N . ILE A 1 298 ? 0.137 -23.390 3.348 1.00 82.88 298 ILE A N 1
ATOM 2360 C CA . ILE A 1 298 ? 0.825 -22.108 3.183 1.00 82.88 298 ILE A CA 1
ATOM 2361 C C . ILE A 1 298 ? 1.210 -21.984 1.703 1.00 82.88 298 ILE A C 1
ATOM 2363 O O . ILE A 1 298 ? 2.017 -22.788 1.225 1.00 82.88 298 ILE A O 1
ATOM 2367 N N . PRO A 1 299 ? 0.688 -20.991 0.958 1.00 74.88 299 PRO A N 1
ATOM 2368 C CA . PRO A 1 299 ? 1.086 -20.792 -0.427 1.00 74.88 299 PRO A CA 1
ATOM 2369 C C . PRO A 1 299 ? 2.597 -20.571 -0.505 1.00 74.88 299 PRO A C 1
ATOM 2371 O O . PRO A 1 299 ? 3.133 -19.703 0.191 1.00 74.88 299 PRO A O 1
ATOM 2374 N N . ARG A 1 300 ? 3.290 -21.309 -1.381 1.00 61.28 300 ARG A N 1
ATOM 2375 C CA . ARG A 1 300 ? 4.637 -20.914 -1.806 1.00 61.28 300 ARG A CA 1
ATOM 2376 C C . ARG A 1 300 ? 4.492 -19.586 -2.536 1.00 61.28 300 ARG A C 1
ATOM 2378 O O . ARG A 1 300 ? 4.032 -19.560 -3.673 1.00 61.28 300 ARG A O 1
ATOM 2385 N N . VAL A 1 301 ? 4.832 -18.489 -1.867 1.00 55.03 301 VAL A N 1
ATOM 2386 C CA . VAL A 1 301 ? 4.728 -17.157 -2.459 1.00 55.03 301 VAL A CA 1
ATOM 2387 C C . VAL A 1 301 ? 5.887 -16.983 -3.439 1.00 55.03 301 VAL A C 1
ATOM 2389 O O . VAL A 1 301 ? 6.994 -16.606 -3.066 1.00 55.03 301 VAL A O 1
ATOM 2392 N N . SER A 1 302 ? 5.643 -17.311 -4.705 1.00 39.97 302 SER A N 1
ATOM 2393 C CA . SER A 1 302 ? 6.571 -17.054 -5.807 1.00 39.97 302 SER A CA 1
ATOM 2394 C C . SER A 1 302 ? 6.938 -15.568 -5.843 1.00 39.97 302 SER A C 1
ATOM 2396 O O . SER A 1 302 ? 6.050 -14.720 -5.888 1.00 39.97 302 SER A O 1
ATOM 2398 N N . GLY A 1 303 ? 8.236 -15.254 -5.800 1.00 38.53 303 GLY A N 1
ATOM 2399 C CA . GLY A 1 303 ? 8.748 -13.877 -5.723 1.00 38.53 303 GLY A CA 1
ATOM 2400 C C . GLY A 1 303 ? 9.032 -13.365 -4.303 1.00 38.53 303 GLY A C 1
ATOM 2401 O O . GLY A 1 303 ? 9.690 -12.342 -4.154 1.00 38.53 303 GLY A O 1
ATOM 2402 N N . VAL A 1 304 ? 8.624 -14.094 -3.261 1.00 41.75 304 VAL A N 1
ATOM 2403 C CA . VAL A 1 304 ? 8.983 -13.829 -1.860 1.00 41.75 304 VAL A CA 1
ATOM 2404 C C . VAL A 1 304 ? 9.940 -14.940 -1.432 1.00 41.75 304 VAL A C 1
ATOM 2406 O O . VAL A 1 304 ? 9.529 -16.053 -1.102 1.00 41.75 304 VAL A O 1
ATOM 2409 N N . ALA A 1 305 ? 11.242 -14.651 -1.488 1.00 37.38 305 ALA A N 1
ATOM 2410 C CA . ALA A 1 305 ? 12.276 -15.536 -0.951 1.00 37.38 305 ALA A CA 1
ATOM 2411 C C . ALA A 1 305 ? 11.994 -15.895 0.530 1.00 37.38 305 ALA A C 1
ATOM 2413 O O . ALA A 1 305 ? 11.324 -15.132 1.230 1.00 37.38 305 ALA A O 1
ATOM 2414 N N . PRO A 1 306 ? 12.534 -17.001 1.071 1.00 38.56 306 PRO A N 1
ATOM 2415 C CA . PRO A 1 306 ? 12.448 -17.279 2.509 1.00 38.56 306 PRO A CA 1
ATOM 2416 C C . PRO A 1 306 ? 12.956 -16.106 3.372 1.00 38.56 306 PRO A C 1
ATOM 2418 O O . PRO A 1 306 ? 12.354 -15.783 4.395 1.00 38.56 306 PRO A O 1
ATOM 2421 N N . ASP A 1 307 ? 13.986 -15.405 2.885 1.00 37.84 307 ASP A N 1
ATOM 2422 C CA . ASP A 1 307 ? 14.610 -14.226 3.508 1.00 37.84 307 ASP A CA 1
ATOM 2423 C C . ASP A 1 307 ? 13.849 -12.911 3.270 1.00 37.84 307 ASP A C 1
ATOM 2425 O O . ASP A 1 307 ? 14.230 -11.856 3.771 1.00 37.84 307 ASP A O 1
ATOM 2429 N N . PHE A 1 308 ? 12.773 -12.950 2.487 1.00 43.81 308 PHE A N 1
ATOM 2430 C CA . PHE A 1 308 ? 11.948 -11.788 2.153 1.00 43.81 308 PHE A CA 1
ATOM 2431 C C . PHE A 1 308 ? 11.026 -11.375 3.310 1.00 43.81 308 PHE A C 1
ATOM 2433 O O . PHE A 1 308 ? 10.516 -10.258 3.371 1.00 43.81 308 PHE A O 1
ATOM 2440 N N . ILE A 1 309 ? 10.852 -12.294 4.260 1.00 40.97 309 ILE A N 1
ATOM 2441 C CA . ILE A 1 309 ? 10.214 -12.080 5.552 1.00 40.97 309 ILE A CA 1
ATOM 2442 C C . ILE A 1 309 ? 11.333 -11.996 6.601 1.00 40.97 309 ILE A C 1
ATOM 2444 O O . ILE A 1 309 ? 11.544 -12.904 7.409 1.00 40.97 309 ILE A O 1
ATOM 2448 N N . ARG A 1 310 ? 12.107 -10.908 6.539 1.00 32.28 310 ARG A N 1
ATOM 2449 C CA . ARG A 1 310 ? 13.233 -10.658 7.445 1.00 32.28 310 ARG A CA 1
ATOM 2450 C C . ARG A 1 310 ? 12.741 -10.212 8.818 1.00 32.28 310 ARG A C 1
ATOM 2452 O O . ARG A 1 310 ? 12.097 -9.177 8.968 1.00 32.28 310 ARG A O 1
ATOM 2459 N N . CYS A 1 311 ? 13.095 -10.996 9.829 1.00 28.58 311 CYS A N 1
ATOM 2460 C CA . CYS A 1 311 ? 12.993 -10.609 11.229 1.00 28.58 311 CYS A CA 1
ATOM 2461 C C . CYS A 1 311 ? 14.322 -9.937 11.618 1.00 28.58 311 CYS A C 1
ATOM 2463 O O . CYS A 1 311 ? 15.217 -10.595 12.143 1.00 28.58 311 CYS A O 1
ATOM 2465 N N . GLU A 1 312 ? 14.492 -8.657 11.276 1.00 29.11 312 GLU A N 1
ATOM 2466 C CA . GLU A 1 312 ? 15.708 -7.895 11.596 1.00 29.11 312 GLU A CA 1
ATOM 2467 C C . GLU A 1 312 ? 15.451 -6.885 12.723 1.00 29.11 312 GLU A C 1
ATOM 2469 O O . GLU A 1 312 ? 14.810 -5.855 12.531 1.00 29.11 312 GLU A O 1
ATOM 2474 N N . ASP A 1 313 ? 16.018 -7.156 13.903 1.00 27.20 313 ASP A N 1
ATOM 2475 C CA . ASP A 1 313 ? 15.939 -6.305 15.105 1.00 27.20 313 ASP A CA 1
ATOM 2476 C C . ASP A 1 313 ? 16.819 -5.032 15.030 1.00 27.20 313 ASP A C 1
ATOM 2478 O O . ASP A 1 313 ? 17.202 -4.464 16.057 1.00 27.20 313 ASP A O 1
ATOM 2482 N N . LYS A 1 314 ? 17.212 -4.581 13.830 1.00 28.00 314 LYS A N 1
ATOM 2483 C CA . LYS A 1 314 ? 18.171 -3.478 13.653 1.00 28.00 314 LYS A CA 1
ATOM 2484 C C . LYS A 1 314 ? 17.721 -2.463 12.612 1.00 28.00 314 LYS A C 1
ATOM 2486 O O . LYS A 1 314 ? 17.913 -2.636 11.415 1.00 28.00 314 LYS A O 1
ATOM 2491 N N . VAL A 1 315 ? 17.223 -1.333 13.110 1.00 26.02 315 VAL A N 1
ATOM 2492 C CA . VAL A 1 315 ? 17.087 -0.100 12.330 1.00 26.02 315 VAL A CA 1
ATOM 2493 C C . VAL A 1 315 ? 18.488 0.450 12.048 1.00 26.02 315 VAL A C 1
ATOM 2495 O O . VAL A 1 315 ? 19.082 1.114 12.897 1.00 26.02 315 VAL A O 1
ATOM 2498 N N . HIS A 1 316 ? 19.012 0.187 10.853 1.00 26.95 316 HIS A N 1
ATOM 2499 C CA . HIS A 1 316 ? 20.166 0.897 10.308 1.00 26.95 316 HIS A CA 1
ATOM 2500 C C . HIS A 1 316 ? 19.736 1.747 9.111 1.00 26.95 316 HIS A C 1
ATOM 2502 O O . HIS A 1 316 ? 18.954 1.314 8.272 1.00 26.95 316 HIS A O 1
ATOM 2508 N N . ASN A 1 317 ? 20.241 2.980 9.075 1.00 32.38 317 ASN A N 1
ATOM 2509 C CA . ASN A 1 317 ? 19.936 3.988 8.068 1.00 32.38 317 ASN A CA 1
ATOM 2510 C C . ASN A 1 317 ? 21.191 4.232 7.212 1.00 32.38 317 ASN A C 1
ATOM 2512 O O . ASN A 1 317 ? 22.134 4.836 7.731 1.00 32.38 317 ASN A O 1
ATOM 2516 N N . PRO A 1 318 ? 21.242 3.769 5.952 1.00 28.33 318 PRO A N 1
ATOM 2517 C CA . PRO A 1 318 ? 22.3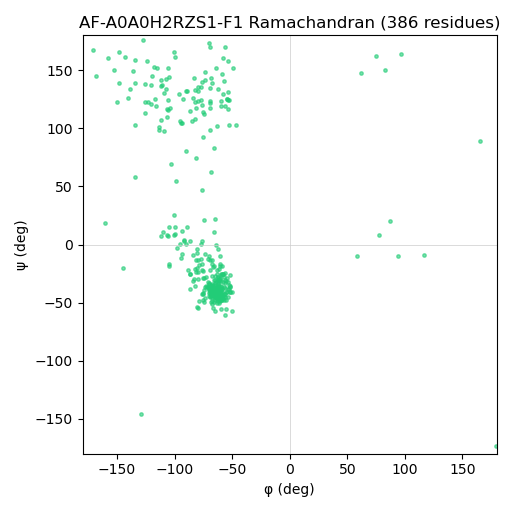11 4.104 5.027 1.00 28.33 318 PRO A CA 1
ATOM 2518 C C . PRO A 1 318 ? 21.907 5.324 4.186 1.00 28.33 318 PRO A C 1
ATOM 2520 O O . PRO A 1 318 ? 21.117 5.214 3.254 1.00 28.33 318 PRO A O 1
ATOM 2523 N N . LEU A 1 319 ? 22.473 6.489 4.505 1.00 24.61 319 LEU A N 1
ATOM 2524 C CA . LEU A 1 319 ? 22.501 7.642 3.602 1.00 24.61 319 LEU A CA 1
ATOM 2525 C C . LEU A 1 319 ? 23.924 7.782 3.054 1.00 24.61 319 LEU A C 1
ATOM 2527 O O . LEU A 1 319 ? 24.849 8.057 3.820 1.00 24.61 319 LEU A O 1
ATOM 2531 N N . SER A 1 320 ? 24.100 7.612 1.745 1.00 34.19 320 SER A N 1
ATOM 2532 C CA . SER A 1 320 ? 25.360 7.883 1.046 1.00 34.19 320 SER A CA 1
ATOM 2533 C C . SER A 1 320 ? 25.080 8.313 -0.392 1.00 34.19 320 SER A C 1
ATOM 2535 O O . SER A 1 320 ? 24.477 7.542 -1.134 1.00 34.19 320 SER A O 1
ATOM 2537 N N . LEU A 1 321 ? 25.570 9.509 -0.750 1.00 31.34 321 LEU A N 1
ATOM 2538 C CA . LEU A 1 321 ? 25.238 10.284 -1.959 1.00 31.34 321 LEU A CA 1
ATOM 2539 C C . LEU A 1 321 ? 23.754 10.688 -2.036 1.00 31.34 321 LEU A C 1
ATOM 2541 O O . LEU A 1 321 ? 22.884 10.024 -1.474 1.00 31.34 321 LEU A O 1
ATOM 2545 N N . SER A 1 322 ? 23.467 11.848 -2.638 1.00 47.84 322 SER A N 1
ATOM 2546 C CA . SER A 1 322 ? 22.080 12.288 -2.799 1.00 47.84 322 SER A CA 1
ATOM 2547 C C . SER A 1 322 ? 21.483 11.604 -4.028 1.00 47.84 322 SER A C 1
ATOM 2549 O O . SER A 1 322 ? 22.115 11.557 -5.082 1.00 47.84 322 SER A O 1
ATOM 2551 N N . GLU A 1 323 ? 20.276 11.047 -3.894 1.00 49.03 323 GLU A N 1
ATOM 2552 C CA . GLU A 1 323 ? 19.587 10.374 -5.009 1.00 49.03 323 GLU A CA 1
ATOM 2553 C C . GLU A 1 323 ? 19.355 11.331 -6.195 1.00 49.03 323 GLU A C 1
ATOM 2555 O O . GLU A 1 323 ? 19.292 10.890 -7.343 1.00 49.03 323 GLU A O 1
ATOM 2560 N N . ASP A 1 324 ? 19.296 12.639 -5.914 1.00 47.41 324 ASP A N 1
ATOM 2561 C CA . ASP A 1 324 ? 19.196 13.715 -6.897 1.00 47.41 324 ASP A CA 1
ATOM 2562 C C . ASP A 1 324 ? 20.424 13.760 -7.834 1.00 47.41 324 ASP A C 1
ATOM 2564 O O . ASP A 1 324 ? 20.249 13.873 -9.047 1.00 47.41 324 ASP A O 1
ATOM 2568 N N . ASP A 1 325 ? 21.654 13.626 -7.317 1.00 49.81 325 ASP A N 1
ATOM 2569 C CA . ASP A 1 325 ? 22.887 13.741 -8.122 1.00 49.81 325 ASP A CA 1
ATOM 2570 C C . ASP A 1 325 ? 22.998 12.623 -9.178 1.00 49.81 325 ASP A C 1
ATOM 2572 O O . ASP A 1 325 ? 23.357 12.868 -10.332 1.00 49.81 325 ASP A O 1
ATOM 2576 N N . GLU A 1 326 ? 22.647 11.390 -8.795 1.00 48.41 326 GLU A N 1
ATOM 2577 C CA . GLU A 1 326 ? 22.697 10.211 -9.671 1.00 48.41 326 GLU A CA 1
ATOM 2578 C C . GLU A 1 326 ? 21.654 10.310 -10.798 1.00 48.41 326 GLU A C 1
ATOM 2580 O O . GLU A 1 326 ? 21.954 10.036 -11.961 1.00 48.41 326 GLU A O 1
ATOM 2585 N N . ILE A 1 327 ? 20.436 10.769 -10.479 1.00 44.25 327 ILE A N 1
ATOM 2586 C CA . ILE A 1 327 ? 19.378 10.967 -11.480 1.00 44.25 327 ILE A CA 1
ATOM 2587 C C . ILE A 1 327 ? 19.742 12.111 -12.440 1.00 44.25 327 ILE A C 1
ATOM 2589 O O . ILE A 1 327 ? 19.519 11.985 -13.646 1.00 44.25 327 ILE A O 1
ATOM 2593 N N . GLN A 1 328 ? 20.324 13.210 -11.948 1.00 55.91 328 GLN A N 1
ATOM 2594 C CA . GLN A 1 328 ? 20.692 14.352 -12.792 1.00 55.91 328 GLN A CA 1
ATOM 2595 C C . GLN A 1 328 ? 21.810 14.020 -13.790 1.00 55.91 328 GLN A C 1
ATOM 2597 O O . GLN A 1 328 ? 21.707 14.422 -14.951 1.00 55.91 328 GLN A O 1
ATOM 2602 N N . GLU A 1 329 ? 22.833 13.245 -13.410 1.00 55.94 329 GLU A N 1
ATOM 2603 C CA . GLU A 1 329 ? 23.872 12.829 -14.367 1.00 55.94 329 GLU A CA 1
ATOM 2604 C C . GLU A 1 329 ? 23.309 11.875 -15.436 1.00 55.94 329 GLU A C 1
ATOM 2606 O O . GLU A 1 329 ? 23.611 12.019 -16.622 1.00 55.94 329 GLU A O 1
ATOM 2611 N N . ILE A 1 330 ? 22.399 10.970 -15.063 1.00 43.88 330 ILE A N 1
ATOM 2612 C CA . ILE A 1 330 ? 21.699 10.090 -16.012 1.00 43.88 330 ILE A CA 1
ATOM 2613 C C . ILE A 1 330 ? 20.844 10.909 -16.999 1.00 43.88 330 ILE A C 1
ATOM 2615 O O . ILE A 1 330 ? 20.929 10.701 -18.212 1.00 43.88 330 ILE A O 1
ATOM 2619 N N . VAL A 1 331 ? 20.078 11.898 -16.522 1.00 47.94 331 VAL A N 1
ATOM 2620 C CA . VAL A 1 331 ? 19.310 12.824 -17.381 1.00 47.94 331 VAL A CA 1
ATOM 2621 C C . VAL A 1 331 ? 20.235 13.649 -18.291 1.00 47.94 331 VAL A C 1
ATOM 2623 O O . VAL A 1 331 ? 19.905 13.884 -19.458 1.00 47.94 331 VAL A O 1
ATOM 2626 N N . ARG A 1 332 ? 21.425 14.042 -17.812 1.00 61.38 332 ARG A N 1
ATOM 2627 C CA . ARG A 1 332 ? 22.443 14.743 -18.614 1.00 61.38 332 ARG A CA 1
ATOM 2628 C C . ARG A 1 332 ? 22.960 13.886 -19.773 1.00 61.38 332 ARG A C 1
ATOM 2630 O O . ARG A 1 332 ? 23.132 14.408 -20.874 1.00 61.38 332 ARG A O 1
ATOM 2637 N N . LEU A 1 333 ? 23.168 12.587 -19.548 1.00 43.81 333 LEU A N 1
ATOM 2638 C CA . LEU A 1 333 ? 23.590 11.629 -20.578 1.00 43.81 333 LEU A CA 1
ATOM 2639 C C . LEU A 1 333 ? 22.483 11.350 -21.614 1.00 43.81 333 LEU A C 1
ATOM 2641 O O . LEU A 1 333 ? 22.777 11.158 -22.795 1.00 43.81 333 LEU A O 1
ATOM 2645 N N . ILE A 1 334 ? 21.213 11.377 -21.197 1.00 40.31 334 ILE A N 1
ATOM 2646 C CA . ILE A 1 334 ? 20.038 11.130 -22.053 1.00 40.31 334 ILE A CA 1
ATOM 2647 C C . ILE A 1 334 ? 19.776 12.277 -23.042 1.00 40.31 334 ILE A C 1
ATOM 2649 O O . ILE A 1 334 ? 19.444 12.025 -24.202 1.00 40.31 334 ILE A O 1
ATOM 2653 N N . LYS A 1 335 ? 20.002 13.536 -22.640 1.00 42.88 335 LYS A N 1
ATOM 2654 C CA . LYS A 1 335 ? 19.725 14.754 -23.440 1.00 42.88 335 LYS A CA 1
ATOM 2655 C C . LYS A 1 335 ? 20.575 14.928 -24.719 1.00 42.88 335 LYS A C 1
ATOM 2657 O O . LYS A 1 335 ? 20.527 15.979 -25.354 1.00 42.88 335 LYS A O 1
ATOM 2662 N N . LEU A 1 336 ? 21.326 13.905 -25.139 1.00 41.78 336 LEU A N 1
ATOM 2663 C CA . LEU A 1 336 ? 22.256 13.925 -26.277 1.00 41.78 336 LEU A CA 1
ATOM 2664 C C . LEU A 1 336 ? 21.721 13.295 -27.587 1.00 41.78 336 LEU A C 1
ATOM 2666 O O . LEU A 1 336 ? 22.497 13.156 -28.535 1.00 41.78 336 LEU A O 1
ATOM 2670 N N . ARG A 1 337 ? 20.432 12.921 -27.703 1.00 31.31 337 ARG A N 1
ATOM 2671 C CA . ARG A 1 337 ? 19.848 12.395 -28.967 1.00 31.31 337 ARG A CA 1
ATOM 2672 C C . ARG A 1 337 ? 18.418 12.892 -29.273 1.00 31.31 337 ARG A C 1
ATOM 2674 O O . ARG A 1 337 ? 17.530 12.666 -28.460 1.00 31.31 337 ARG A O 1
ATOM 2681 N N . PRO A 1 338 ? 18.154 13.468 -30.467 1.00 31.53 338 PRO A N 1
ATOM 2682 C CA . PRO A 1 338 ? 16.800 13.814 -30.925 1.00 31.53 338 PRO A CA 1
ATOM 2683 C C . PRO A 1 338 ? 16.263 12.891 -32.048 1.00 31.53 338 PRO A C 1
ATOM 2685 O O . PRO A 1 338 ? 17.007 12.577 -32.978 1.00 31.53 338 PRO A O 1
ATOM 2688 N N . GLY A 1 339 ? 14.957 12.548 -32.059 1.00 30.88 339 GLY A N 1
ATOM 2689 C CA . GLY A 1 339 ? 14.320 12.016 -33.287 1.00 30.88 339 GLY A CA 1
ATOM 2690 C C . GLY A 1 339 ? 12.943 11.304 -33.256 1.00 30.88 339 GLY A C 1
ATOM 2691 O O . GLY A 1 339 ? 12.914 10.084 -33.345 1.00 30.88 339 GLY A O 1
ATOM 2692 N N . LYS A 1 340 ? 11.853 12.085 -33.404 1.00 30.86 340 LYS A N 1
ATOM 2693 C CA . LYS A 1 340 ? 10.578 11.793 -34.139 1.00 30.86 340 LYS A CA 1
ATOM 2694 C C . LYS A 1 340 ? 9.499 10.824 -33.576 1.00 30.86 340 LYS A C 1
ATOM 2696 O O . LYS A 1 340 ? 9.721 10.074 -32.639 1.00 30.86 340 LYS A O 1
ATOM 2701 N N . GLU A 1 341 ? 8.284 10.953 -34.141 1.00 30.80 341 GLU A N 1
ATOM 2702 C CA . GLU A 1 341 ? 6.957 10.684 -33.531 1.00 30.80 341 GLU A CA 1
ATOM 2703 C C . GLU A 1 341 ? 6.022 9.724 -34.327 1.00 30.80 341 GLU A C 1
ATOM 2705 O O . GLU A 1 341 ? 6.276 9.444 -35.499 1.00 30.80 341 GLU A O 1
ATOM 2710 N N . SER A 1 342 ? 4.848 9.419 -33.723 1.00 30.39 342 SER A N 1
ATOM 2711 C CA . SER A 1 342 ? 3.552 8.929 -34.289 1.00 30.39 342 SER A CA 1
ATOM 2712 C C . SER A 1 342 ? 3.392 7.414 -34.569 1.00 30.39 342 SER A C 1
ATOM 2714 O O . SER A 1 342 ? 4.371 6.776 -34.928 1.00 30.39 342 SER A O 1
ATOM 2716 N N . PHE A 1 343 ? 2.211 6.758 -34.509 1.00 29.70 343 PHE A N 1
ATOM 2717 C CA . PHE A 1 343 ? 0.904 6.905 -33.793 1.00 29.70 343 PHE A CA 1
ATOM 2718 C C . PHE A 1 343 ? 0.067 5.600 -34.055 1.00 29.70 343 PHE A C 1
ATOM 2720 O O . PHE A 1 343 ? 0.409 4.877 -34.988 1.00 29.70 343 PHE A O 1
ATOM 2727 N N . TRP A 1 344 ? -1.042 5.347 -33.326 1.00 28.80 344 TRP A N 1
ATOM 2728 C CA . TRP A 1 344 ? -2.040 4.233 -33.453 1.00 28.80 344 TRP A CA 1
ATOM 2729 C C . TRP A 1 344 ? -1.881 2.978 -32.546 1.00 28.80 344 TRP A C 1
ATOM 2731 O O . TRP A 1 344 ? -0.868 2.788 -31.887 1.00 28.80 344 TRP A O 1
ATOM 2741 N N . HIS A 1 345 ? -2.961 2.178 -32.449 1.00 31.50 345 HIS A N 1
ATOM 2742 C CA . HIS A 1 345 ? -3.451 1.457 -31.246 1.00 31.50 345 HIS A CA 1
ATOM 2743 C C . HIS A 1 345 ? -4.138 0.108 -31.619 1.00 31.50 345 HIS A C 1
ATOM 2745 O O . HIS A 1 345 ? -4.563 -0.020 -32.765 1.00 31.50 345 HIS A O 1
ATOM 2751 N N . THR A 1 346 ? -4.445 -0.895 -30.767 1.00 30.38 346 THR A N 1
ATOM 2752 C CA . THR A 1 346 ? -4.003 -1.331 -29.410 1.00 30.38 346 THR A CA 1
ATOM 2753 C C . THR A 1 346 ? -4.565 -2.752 -29.134 1.00 30.38 346 THR A C 1
ATOM 2755 O O . THR A 1 346 ? -5.687 -3.021 -29.560 1.00 30.38 346 THR A O 1
ATOM 2758 N N . LEU A 1 347 ? -3.855 -3.664 -28.424 1.00 31.77 347 LEU A N 1
ATOM 2759 C CA . LEU A 1 347 ? -4.376 -5.034 -28.134 1.00 31.77 347 LEU A CA 1
ATOM 2760 C C . LEU A 1 347 ? -4.026 -5.715 -26.776 1.00 31.77 347 LEU A C 1
ATOM 2762 O O . LEU A 1 347 ? -4.735 -6.635 -26.377 1.00 31.77 347 LEU A O 1
ATOM 2766 N N . ILE A 1 348 ? -2.979 -5.313 -26.040 1.00 37.47 348 ILE A N 1
ATOM 2767 C CA . ILE A 1 348 ? -2.372 -6.160 -24.969 1.00 37.47 348 ILE A CA 1
ATOM 2768 C C . ILE A 1 348 ? -3.162 -6.216 -23.636 1.00 37.47 348 ILE A C 1
ATOM 2770 O O . ILE A 1 348 ? -2.935 -7.088 -22.801 1.00 37.47 348 ILE A O 1
ATOM 2774 N N . ILE A 1 349 ? -4.153 -5.345 -23.429 1.00 38.66 349 ILE A N 1
ATOM 2775 C CA . ILE A 1 349 ? -4.882 -5.214 -22.147 1.00 38.66 349 ILE A CA 1
ATOM 2776 C C . ILE A 1 349 ? -5.641 -6.494 -21.727 1.00 38.66 349 ILE A C 1
ATOM 2778 O O . ILE A 1 349 ? -5.947 -6.671 -20.549 1.00 38.66 349 ILE A O 1
ATOM 2782 N N . ARG A 1 350 ? -5.945 -7.402 -22.661 1.00 39.34 350 ARG A N 1
ATOM 2783 C CA . ARG A 1 350 ? -6.822 -8.553 -22.411 1.00 39.34 350 ARG A CA 1
ATOM 2784 C C . ARG A 1 350 ? -6.176 -9.676 -21.587 1.00 39.34 350 ARG A C 1
ATOM 2786 O O . ARG A 1 350 ? -6.774 -10.106 -20.606 1.00 39.34 350 ARG A O 1
ATOM 2793 N N . GLU A 1 351 ? -4.979 -10.134 -21.949 1.00 36.94 351 GLU A N 1
ATOM 2794 C CA . GLU A 1 351 ? -4.387 -11.352 -21.363 1.00 36.94 351 GLU A CA 1
ATOM 2795 C C . GLU A 1 351 ? -4.003 -11.165 -19.888 1.00 36.94 351 GLU A C 1
ATOM 2797 O O . GLU A 1 351 ? -4.370 -11.978 -19.043 1.00 36.94 351 GLU A O 1
ATOM 2802 N N . VAL A 1 352 ? -3.379 -10.034 -19.534 1.00 39.59 352 VAL A N 1
ATOM 2803 C CA . VAL A 1 352 ? -2.988 -9.763 -18.136 1.00 39.59 352 VAL A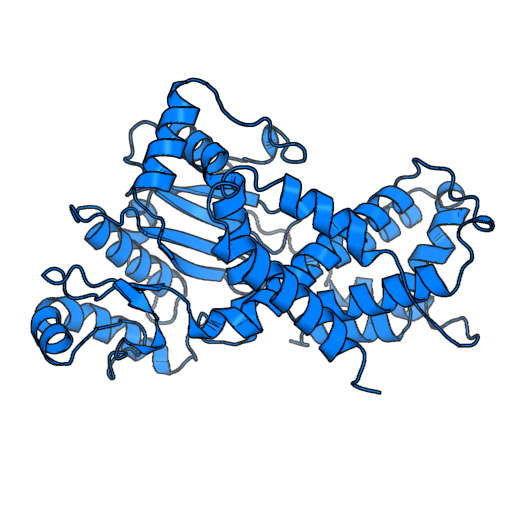 CA 1
ATOM 2804 C C . VAL A 1 352 ? -4.207 -9.566 -17.222 1.00 39.59 352 VAL A C 1
ATOM 2806 O O . VAL A 1 352 ? -4.143 -9.853 -16.027 1.00 39.59 352 VAL A O 1
ATOM 2809 N N . ILE A 1 353 ? -5.344 -9.115 -17.766 1.00 44.50 353 ILE A N 1
ATOM 2810 C CA . ILE A 1 353 ? -6.607 -9.035 -17.020 1.00 44.50 353 ILE A CA 1
ATOM 2811 C C . ILE A 1 353 ? -7.223 -10.426 -16.844 1.00 44.50 353 ILE A C 1
ATOM 2813 O O . ILE A 1 353 ? -7.690 -10.734 -15.747 1.00 44.50 353 ILE A O 1
ATOM 2817 N N . GLU A 1 354 ? -7.203 -11.279 -17.872 1.00 42.72 354 GLU A N 1
ATOM 2818 C CA . GLU A 1 354 ? -7.682 -12.663 -17.767 1.00 42.72 354 GLU A CA 1
ATOM 2819 C C . GLU A 1 354 ? -6.874 -13.455 -16.714 1.00 42.72 354 GLU A C 1
ATOM 2821 O O . GLU A 1 354 ? -7.483 -14.088 -15.847 1.00 42.72 354 GLU A O 1
ATOM 2826 N N . ASP A 1 355 ? -5.544 -13.308 -16.668 1.00 39.59 355 ASP A N 1
ATOM 2827 C CA . ASP A 1 355 ? -4.684 -13.920 -15.639 1.00 39.59 355 ASP A CA 1
ATOM 2828 C C . ASP A 1 355 ? -4.880 -13.318 -14.235 1.00 39.59 355 ASP A C 1
ATOM 2830 O O . ASP A 1 355 ? -4.983 -14.050 -13.243 1.00 39.59 355 ASP A O 1
ATOM 2834 N N . TYR A 1 356 ? -4.998 -11.989 -14.117 1.00 39.22 356 TYR A N 1
ATOM 2835 C CA . TYR A 1 356 ? -5.275 -11.333 -12.832 1.00 39.22 356 TYR A CA 1
ATOM 2836 C C . TYR A 1 356 ? -6.620 -11.790 -12.246 1.00 39.22 356 TYR A C 1
ATOM 2838 O O . TYR A 1 356 ? -6.722 -12.045 -11.044 1.00 39.22 356 TYR A O 1
ATOM 2846 N N . LEU A 1 357 ? -7.648 -11.945 -13.086 1.00 44.34 357 LEU A N 1
ATOM 2847 C CA . LEU A 1 357 ? -8.958 -12.459 -12.678 1.00 44.34 357 LEU A CA 1
ATOM 2848 C C . LEU A 1 357 ? -8.922 -13.967 -12.381 1.00 44.34 357 LEU A C 1
ATOM 2850 O O . LEU A 1 357 ? -9.574 -14.408 -11.431 1.00 44.34 357 LEU A O 1
ATOM 2854 N N . ALA A 1 358 ? -8.127 -14.752 -13.117 1.00 45.81 358 ALA A N 1
ATOM 2855 C CA . ALA A 1 358 ? -7.904 -16.171 -12.842 1.00 45.81 358 ALA A CA 1
ATOM 2856 C C . ALA A 1 358 ? -7.178 -16.410 -11.503 1.00 45.81 358 ALA A C 1
ATOM 2858 O O . ALA A 1 358 ? -7.460 -17.397 -10.823 1.00 45.81 358 ALA A O 1
ATOM 2859 N N . GLY A 1 359 ? -6.314 -15.491 -11.062 1.00 38.75 359 GLY A N 1
ATOM 2860 C CA . GLY A 1 359 ? -5.694 -15.531 -9.732 1.00 38.75 359 GLY A CA 1
ATOM 2861 C C . GLY A 1 359 ? -6.689 -15.408 -8.565 1.00 38.75 359 GLY A C 1
ATOM 2862 O O . GLY A 1 359 ? -6.403 -15.860 -7.456 1.00 38.75 359 GLY A O 1
ATOM 2863 N N . VAL A 1 360 ? -7.886 -14.855 -8.799 1.00 41.66 360 VAL A N 1
ATOM 2864 C CA . VAL A 1 360 ? -8.934 -14.644 -7.783 1.00 41.66 360 VAL A CA 1
ATOM 2865 C C . VAL A 1 360 ? -9.984 -15.768 -7.851 1.00 41.66 360 VAL A C 1
ATOM 2867 O O . VAL A 1 360 ? -11.176 -15.530 -8.004 1.00 41.66 360 VAL A O 1
ATOM 2870 N N . ASN A 1 361 ? -9.575 -17.034 -7.760 1.00 38.66 361 ASN A N 1
ATOM 2871 C CA . ASN A 1 361 ? -10.483 -18.184 -7.913 1.00 38.66 361 ASN A CA 1
ATOM 2872 C C . ASN A 1 361 ? -11.297 -18.524 -6.636 1.00 38.66 361 ASN A C 1
ATOM 2874 O O . ASN A 1 361 ? -11.012 -19.532 -5.996 1.00 38.66 361 ASN A O 1
ATOM 2878 N N . ASP A 1 362 ? -12.328 -17.730 -6.285 1.00 42.72 362 ASP A N 1
ATOM 2879 C CA . ASP A 1 362 ? -13.440 -18.211 -5.413 1.00 42.72 362 ASP A CA 1
ATOM 2880 C C . ASP A 1 362 ? -14.774 -17.404 -5.453 1.00 42.72 362 ASP A C 1
ATOM 2882 O O . ASP A 1 362 ? -15.593 -17.490 -4.542 1.00 42.72 362 ASP A O 1
ATOM 2886 N N . TRP A 1 363 ? -15.036 -16.585 -6.486 1.00 40.12 363 TRP A N 1
ATOM 2887 C CA . TRP A 1 363 ? -16.281 -15.778 -6.609 1.00 40.12 363 TRP A CA 1
ATOM 2888 C C . TRP A 1 363 ? -17.218 -16.220 -7.747 1.00 40.12 363 TRP A C 1
ATOM 2890 O O . TRP A 1 363 ? -18.249 -15.593 -7.993 1.00 40.12 363 TRP A O 1
ATOM 2900 N N . LYS A 1 364 ? -16.906 -17.347 -8.403 1.00 36.09 364 LYS A N 1
ATOM 2901 C CA . LYS A 1 364 ? -17.629 -17.903 -9.568 1.00 36.09 364 LYS A CA 1
ATOM 2902 C C . LYS A 1 364 ? -19.084 -18.335 -9.291 1.00 36.09 364 LYS A C 1
ATOM 2904 O O . LYS A 1 364 ? -19.767 -18.789 -10.201 1.00 36.09 364 LYS A O 1
ATOM 2909 N N . SER A 1 365 ? -19.568 -18.193 -8.057 1.00 39.06 365 SER A N 1
ATOM 2910 C CA . SER A 1 365 ? -20.938 -18.504 -7.628 1.00 39.06 365 SER A CA 1
ATOM 2911 C C . SER A 1 365 ? -21.898 -17.302 -7.625 1.00 39.06 365 SER A C 1
ATOM 2913 O O . SER A 1 365 ? -23.067 -17.483 -7.291 1.00 39.06 365 SER A O 1
ATOM 2915 N N . SER A 1 366 ? -21.453 -16.092 -8.004 1.00 35.50 366 SER A N 1
ATOM 2916 C CA . SER A 1 366 ? -22.302 -14.887 -8.064 1.00 35.50 366 SER A CA 1
ATOM 2917 C C . SER A 1 366 ? -22.507 -14.370 -9.502 1.00 35.50 366 SER A C 1
ATOM 2919 O O . SER A 1 366 ? -21.651 -13.643 -10.020 1.00 35.50 366 SER A O 1
ATOM 2921 N N . PRO A 1 367 ? -23.644 -14.684 -10.163 1.00 33.34 367 PRO A N 1
ATOM 2922 C CA . PRO A 1 367 ? -23.917 -14.249 -11.538 1.00 33.34 367 PRO A CA 1
ATOM 2923 C C . PRO A 1 367 ? -23.974 -12.725 -11.718 1.00 33.34 367 PRO A C 1
ATOM 2925 O O . PRO A 1 367 ? -23.619 -12.214 -12.776 1.00 33.34 367 PRO A O 1
ATOM 2928 N N . THR A 1 368 ? -24.391 -11.987 -10.685 1.00 36.53 368 THR A N 1
ATOM 2929 C CA . THR A 1 368 ? -24.557 -10.523 -10.728 1.00 36.53 368 THR A CA 1
ATOM 2930 C C . THR A 1 368 ? -23.241 -9.751 -10.687 1.00 36.53 368 THR A C 1
ATOM 2932 O O . THR A 1 368 ? -23.192 -8.613 -11.144 1.00 36.53 368 THR A O 1
ATOM 2935 N N . PHE A 1 369 ? -22.163 -10.343 -10.164 1.00 32.31 369 PHE A N 1
ATOM 2936 C CA . PHE A 1 369 ? -20.869 -9.661 -10.053 1.00 32.31 369 PHE A CA 1
ATOM 2937 C C . PHE A 1 369 ? -20.057 -9.744 -11.361 1.00 32.31 369 PHE A C 1
ATOM 2939 O O . PHE A 1 369 ? -19.337 -8.806 -11.701 1.00 32.31 369 PHE A O 1
ATOM 2946 N N . HIS A 1 370 ? -20.212 -10.825 -12.138 1.00 35.84 370 HIS A N 1
ATOM 2947 C CA . HIS A 1 370 ? -19.545 -10.968 -13.438 1.00 35.84 370 HIS A CA 1
ATOM 2948 C C . HIS A 1 370 ? -20.055 -9.971 -14.493 1.00 35.84 370 HIS A C 1
ATOM 2950 O O . HIS A 1 370 ? -19.229 -9.413 -15.217 1.00 35.84 370 HIS A O 1
ATOM 2956 N N . SER A 1 371 ? -21.369 -9.700 -14.580 1.00 36.41 371 SER A N 1
ATOM 2957 C CA . SER A 1 371 ? -21.864 -8.694 -15.538 1.00 36.41 371 SER A CA 1
ATOM 2958 C C . SER A 1 371 ? -21.401 -7.293 -15.136 1.00 36.41 371 SER A C 1
ATOM 2960 O O . SER A 1 371 ? -20.724 -6.644 -15.923 1.00 36.41 371 SER A O 1
ATOM 2962 N N . ALA A 1 372 ? -21.629 -6.893 -13.879 1.00 34.97 372 ALA A N 1
ATOM 2963 C CA . ALA A 1 372 ? -21.277 -5.563 -13.388 1.00 34.97 372 ALA A CA 1
ATOM 2964 C C . ALA A 1 372 ? -19.781 -5.243 -13.552 1.00 34.97 372 ALA A C 1
ATOM 2966 O O . ALA A 1 372 ? -19.437 -4.196 -14.089 1.00 34.97 372 ALA A O 1
ATOM 2967 N N . MET A 1 373 ? -18.877 -6.150 -13.160 1.00 34.00 373 MET A N 1
ATOM 2968 C CA . MET A 1 373 ? -17.441 -5.863 -13.237 1.00 34.00 373 MET A CA 1
ATOM 2969 C C . MET A 1 373 ? -16.891 -5.925 -14.673 1.00 34.00 373 MET A C 1
ATOM 2971 O O . MET A 1 373 ? -15.940 -5.210 -14.982 1.00 34.00 373 MET A O 1
ATOM 2975 N N . SER A 1 374 ? -17.481 -6.734 -15.565 1.00 44.88 374 SER A N 1
ATOM 2976 C CA . SER A 1 374 ? -17.091 -6.745 -16.986 1.00 44.88 374 SER A CA 1
ATOM 2977 C C . SER A 1 374 ? -17.610 -5.518 -17.743 1.00 44.88 374 SER A C 1
ATOM 2979 O O . SER A 1 374 ? -16.854 -4.930 -18.515 1.00 44.88 374 SER A O 1
ATOM 2981 N N . GLU A 1 375 ? -18.837 -5.063 -17.462 1.00 39.97 375 GLU A N 1
ATOM 2982 C CA . GLU A 1 375 ? -19.373 -3.802 -17.985 1.00 39.97 375 GLU A CA 1
ATOM 2983 C C . GLU A 1 375 ? -18.606 -2.592 -17.437 1.00 39.97 375 GLU A C 1
ATOM 2985 O O . GLU A 1 375 ? -18.299 -1.683 -18.203 1.00 39.97 375 GLU A O 1
ATOM 2990 N N . GLU A 1 376 ? -18.230 -2.575 -16.152 1.00 43.16 376 GLU A N 1
ATOM 2991 C CA . GLU A 1 376 ? -17.435 -1.484 -15.576 1.00 43.16 376 GLU A CA 1
ATOM 2992 C C . GLU A 1 376 ? -15.996 -1.444 -16.107 1.00 43.16 376 GLU A C 1
ATOM 2994 O O . GLU A 1 376 ? -15.521 -0.358 -16.442 1.00 43.16 376 GLU A O 1
ATOM 2999 N N . LEU A 1 377 ? -15.306 -2.584 -16.264 1.00 41.28 377 LEU A N 1
ATOM 3000 C CA . LEU A 1 377 ? -13.992 -2.597 -16.923 1.00 41.28 377 LEU A CA 1
ATOM 3001 C C . LEU A 1 377 ? -14.096 -2.138 -18.381 1.00 41.28 377 LEU A C 1
ATOM 3003 O O . LEU A 1 377 ? -13.294 -1.312 -18.819 1.00 41.28 377 LEU A O 1
ATOM 3007 N N . ALA A 1 378 ? -15.100 -2.625 -19.117 1.00 43.91 378 ALA A N 1
ATOM 3008 C CA . ALA A 1 378 ? -15.359 -2.179 -20.479 1.00 43.91 378 ALA A CA 1
ATOM 3009 C C . ALA A 1 378 ? -15.640 -0.668 -20.522 1.00 43.91 378 ALA A C 1
ATOM 3011 O O . ALA A 1 378 ? -15.069 0.023 -21.356 1.00 43.91 378 ALA A O 1
ATOM 3012 N N . LEU A 1 379 ? -16.427 -0.124 -19.587 1.00 41.16 379 LEU A N 1
ATOM 3013 C CA . LEU A 1 379 ? -16.702 1.312 -19.465 1.00 41.16 379 LEU A CA 1
ATOM 3014 C C . LEU A 1 379 ? -15.463 2.140 -19.108 1.00 41.16 379 LEU A C 1
ATOM 3016 O O . LEU A 1 379 ? -15.327 3.246 -19.627 1.00 41.16 379 LEU A O 1
ATOM 3020 N N . VAL A 1 380 ? -14.564 1.643 -18.255 1.00 43.28 380 VAL A N 1
ATOM 3021 C CA . VAL A 1 380 ? -13.300 2.324 -17.922 1.00 43.28 380 VAL A CA 1
ATOM 3022 C C . VAL A 1 380 ? -12.385 2.386 -19.148 1.00 43.28 380 VAL A C 1
ATOM 3024 O O . VAL A 1 380 ? -11.868 3.457 -19.464 1.00 43.28 380 VAL A O 1
ATOM 3027 N N . LEU A 1 381 ? -12.247 1.282 -19.886 1.00 43.44 381 LEU A N 1
ATOM 3028 C CA . LEU A 1 381 ? -11.455 1.230 -21.120 1.00 43.44 381 LEU A CA 1
ATOM 3029 C C . LEU A 1 381 ? -12.086 2.079 -22.244 1.00 43.44 381 LEU A C 1
ATOM 3031 O O . LEU A 1 381 ? -11.396 2.848 -22.909 1.00 43.44 381 LEU A O 1
ATOM 3035 N N . TYR A 1 382 ? -13.409 2.018 -22.403 1.00 40.47 382 TYR A N 1
ATOM 3036 C CA . TYR A 1 382 ? -14.167 2.754 -23.422 1.00 40.47 382 TYR A CA 1
ATOM 3037 C C . TYR A 1 382 ? -14.184 4.270 -23.168 1.00 40.47 382 TYR A C 1
ATOM 3039 O O . TYR A 1 382 ? -14.033 5.057 -24.102 1.00 40.47 382 TYR A O 1
ATOM 3047 N N . ARG A 1 383 ? -14.303 4.705 -21.904 1.00 40.28 383 ARG A N 1
ATOM 3048 C CA . ARG A 1 383 ? -14.226 6.131 -21.532 1.00 40.28 383 ARG A CA 1
ATOM 3049 C C . ARG A 1 383 ? -12.805 6.686 -21.585 1.00 40.28 383 ARG A C 1
ATOM 3051 O O . ARG A 1 383 ? -12.653 7.867 -21.872 1.00 40.28 383 ARG A O 1
ATOM 3058 N N . GLY A 1 384 ? -11.783 5.857 -21.358 1.00 36.84 384 GLY A N 1
ATOM 3059 C CA . GLY A 1 384 ? -10.385 6.245 -21.573 1.00 36.84 384 GLY A CA 1
ATOM 3060 C C . GLY A 1 384 ? -10.063 6.544 -23.043 1.00 36.84 384 GLY A C 1
ATOM 3061 O O . GLY A 1 384 ? -9.256 7.427 -23.321 1.00 36.84 384 GLY A O 1
ATOM 3062 N N . GLY A 1 385 ? -10.728 5.856 -23.980 1.00 34.03 385 GLY A N 1
ATOM 3063 C CA . GLY A 1 385 ? -10.482 5.986 -25.420 1.00 34.03 385 GLY A CA 1
ATOM 3064 C C . GLY A 1 385 ? -11.160 7.167 -26.133 1.00 34.03 385 GLY A C 1
ATOM 3065 O O . GLY A 1 385 ? -10.687 7.561 -27.190 1.00 34.03 385 GLY A O 1
ATOM 3066 N N . MET A 1 386 ? -12.235 7.754 -25.589 1.00 30.64 386 MET A N 1
ATOM 3067 C CA . MET A 1 386 ? -12.998 8.843 -26.249 1.00 30.64 386 MET A CA 1
ATOM 3068 C C . MET A 1 386 ? -12.663 10.257 -25.738 1.00 30.64 386 MET A C 1
ATOM 3070 O O . MET A 1 386 ? -13.495 11.162 -25.789 1.00 30.64 386 MET A O 1
ATOM 3074 N N . GLY A 1 387 ? -11.457 10.446 -25.199 1.00 38.00 387 GLY A N 1
ATOM 3075 C CA . GLY A 1 387 ? -10.990 11.718 -24.635 1.00 38.00 387 GLY A CA 1
ATOM 3076 C C . GLY A 1 387 ? -10.079 12.558 -25.540 1.00 38.00 387 GLY A C 1
ATOM 3077 O O . GLY A 1 387 ? -9.486 13.510 -25.032 1.00 38.00 387 GLY A O 1
ATOM 3078 N N . ARG A 1 388 ? -9.907 12.201 -26.820 1.00 33.88 388 ARG A N 1
ATOM 3079 C CA . ARG A 1 388 ? -9.112 12.938 -27.822 1.00 33.88 388 ARG A CA 1
ATOM 3080 C C . ARG A 1 388 ? -9.767 12.853 -29.198 1.00 33.88 388 ARG A C 1
ATOM 3082 O O . ARG A 1 388 ? -10.285 11.758 -29.504 1.00 33.88 388 ARG A O 1
#

Secondary structure (DSSP, 8-state):
---HHHHHHHHHHTTHHHHHHHHHHHGGGS-HHHHHHHHHHHHHHHHHTTSTTHHHHHHHHHHHHHHHS-GGGS---TT-HHHHHHHHHHHHHHHHHHHHHHHHHHTTT-EEE-S-TT---EEEGGGSEEPTTTS--EESSHHHHHHHHHHHHHHHHHHHHGGGS--TTTSHHHHHHHHHHHHHHHHTHHHHHHHHHHH-TTS-GGGEEEEEESSSSSPEEEEEEHHHHHT-----TT-HHHHHHHHHHHHHHHHT--SSS--EEEEEEESSSEEEEEEE--HHHHHHHHHHHHHT-----TT--GGGS-----------S-HHHHHHHHHHHHTT-----------THHHHHHHHHHTSTT-TT-HHHHHHHHHHHHHHHHHHHT--